Protein AF-0000000084524799 (afdb_homodimer)

InterPro domains:
  IPR000286 Histone deacetylase HDAC [PR01270] (138-161)
  IPR000286 Histone deacetylase HDAC [PR01270] (172-187)
  IPR000286 Histone deacetylase HDAC [PR01270] (257-267)
  IPR003084 Class I/II Histone deacetylase HDAC [PR01271] (37-54)
  IPR003084 Class I/II Histone deacetylase HDAC [PR01271] (70-88)
  IPR003084 Class I/II Histone deacetylase HDAC [PR01271] (218-231)
  IPR003084 Class I/II Histone deacetylase HDAC [PR01271] (235-253)
  IPR023696 Ureohydrolase domain superfamily [SSF52768] (2-367)
  IPR023801 Histone deacetylase domain [PF00850] (37-321)
  IPR037138 Histone deacetylase domain superfamily [G3DSA:3.40.800.20] (2-368)

Radius of gyration: 27.28 Å; Cα contacts (8 Å, |Δi|>4): 1901; chains: 2; bounding box: 50×81×79 Å

Organism: Aneurinibacillus migulanus (NCBI:txid47500)

Secondary structure (DSSP, 8-state):
----EEE--GGGGG----EEEEE-TTS-EEEEEE-SS-THHHHHHHHHHHHTTTGGGSEEEPPPPPPHHHHHTTS-HHHHHHHHHHHHTT-SEEETTEE--TTHHHHHHHHHHHHHHHHHHHTTSSTT--EEEE--SS--TT-BTTB-BTTBSS-HHHHHHHHHHHHH--S-EEEEE--SS--HHHHHHHTT-SSEEEEEEEETTSSSTT---TT----GGGTT-EEEEEE-TT-BHHHHHHHIIIIIHHHHHHH--SEEEEEE--TTBTT-TT---BB-HHHHHHHHHHHHHHHHHHSTT-EEEEE-----TTTHHHHHHHHHHHHHT-----------PPPPPPHHHHHHHHHHHHHHTTT-GGGS-GGGS--/----EEE--GGGGG----EEEEE-TTS-EEEEEE-SS-THHHHHHHHHHHHTTTGGGSEEEPPPPPPHHHHHTTS-HHHHHHHHHHHHTT-SEEETTEE--TTHHHHHHHHHHHHHHHHHHHTTSSTT--EEEE--SS--TT--SS--BTTBSS-HHHHHHHHHHHHH--S-EEEEE--SS--HHHHHHHTT-SSEEEEEEEETTSSSTT---TT----GGGTT-EEEEEE-TT-BHHHHHHHIIIIIHHHHHHH--SEEEEEE--TTBTT-TT---BB-HHHHHHHHHHHHHHHHHHSTT-EEEEE-----TTTHHHHHHHHHHHHHT-----------PPPPPPHHHHHHHHHHHHHHTTT-GGGS-GGGS--

pLDDT: mean 96.52, std 8.43, range [20.62, 99.0]

Sequence (750 aa):
MKPTGFIFHEDYVKHDTGTQVYSFPDGGTMNVGLEFENHHRVRYIKEMLEKSGLLQQMHSVIPEPARDEDLLRVHTERHLAHIRDTAAKGLRVFGPEAYGCPVSEEVARLSAGGAIKAVDIAMGEESGLTQAYALIRPPGHHASSDQAMGFCLYNNVAVAARYAQAKYGLSRVAIIDWDVHHGNGTQDIFYEDDSVLFISLHEAQNFPSDTGDVTETGAGKGEGYTVNVPLPSATGEAGYRHAFEQVVLPVLEEYRPELVLISAGQDPNGMDPLSRMMVMRPGFRYMARTLRELAERVCDGRVVVLQEGGYSLPYLPIATLGVIEGLMDCEVDFQDPHSIPERPLMEEAIQAVQKSRHALAPYWNHLHDTQTAHKMKPTGFIFHEDYVKHDTGTQVYSFPDGGTMNVGLEFENHHRVRYIKEMLEKSGLLQQMHSVIPEPARDEDLLRVHTERHLAHIRDTAAKGLRVFGPEAYGCPVSEEVARLSAGGAIKAVDIAMGEESGLTQAYALIRPPGHHASSDQAMGFCLYNNVAVAARYAQAKYGLSRVAIIDWDVHHGNGTQDIFYEDDSVLFISLHEAQNFPSDTGDVTETGAGKGEGYTVNVPLPSATGEAGYRHAFEQVVLPVLEEYRPELVLISAGQDPNGMDPLSRMMVMRPGFRYMARTLRELAERVCDGRVVVLQEGGYSLPYLPIATLGVIEGLMDCEVDFQDPHSIPERPLMEEAIQAVQKSRHALAPYWNHLHDTQTAHK

Foldseek 3Di:
DQAAAEEDDPCLQVWALAFDWDADPVGDIDTDGGDLDHSLLLVLLVVLCVVLPNVVRYHYDYFDFADPVLQVLFAPPQLLVLLQVCLCVQHQDSAAQAGGGNCNSVLLRSLLRLLQVQLCQLVCVDPSGNGYEYSGPDFALQAARRGDYDNHSHHNLVSNVSSCCVPVVWQAEEEEEAAQAFSVRNCRRCLQPCSYAYEYEHAACQVVNPDQDLLSQGDHNRRLRYFGQHFHFAAELQLVVLLCVQPVLLQCLQSLGQAYEYADALCLDCQRPSGRHHYALQSLLVVLLVVQVSCVVRHVRRYYYRYHHDRPSVRSSSNVLSNSCSNRVHDGPDDDPDDDDDDHDDPRSVVSSLSSLVSSVVPGVSSDDPPPPDD/DQAAAEEDDPCLQVWALAFDWDADPVGDIDTDGGDLDHSLLLVLLVVLCVVLPNVVRYHYDYFDFADPVLQVLFAPPQLLVLLQVCLCVQHQDSAAQAGGGNCNSVLLRSLLRLLQVQLCQLVCVDPSGNGYEYSGPDFALQAARRGDYDNHSHHNLVSNVSSCCVPVVWQAEEEEEAAQAFSNRNCRRCLQPCSYAYEYEHAACQVVNPDQDLLSQGDHNRRLRYFGQHFHFAAELQLVVLLCVQPVLLQCLQSLGQAYEYADALCLDCQRPSGRHHYALQSLLVVLLVVQVSCVVRHVRRYYYRYHHDRPSVRSSSNVLSNSCSNRVHDGPDDDPDDDDDDHDDPRSVVSSLSSLVSSVVPGVSSDDPPPPDD

Solvent-accessible surface area (backbone atoms only — not comparable to full-atom values): 35880 Å² total; per-residue (Å²): 111,48,59,31,34,34,31,49,59,82,61,37,52,66,41,41,40,58,59,38,70,49,65,39,83,89,70,50,73,45,78,49,48,66,31,69,72,43,40,63,48,63,52,46,34,50,48,44,33,50,72,68,47,53,47,79,65,33,48,77,41,74,54,54,58,48,50,70,71,51,48,54,74,53,28,41,72,66,33,55,51,48,46,46,52,35,12,71,70,56,41,44,68,67,35,64,72,12,53,28,28,55,58,27,44,62,29,35,28,31,20,31,11,24,34,40,46,26,46,41,29,21,74,47,71,40,87,85,25,24,21,19,40,20,64,40,30,57,24,14,46,39,8,33,36,68,41,29,16,68,48,3,70,50,33,23,66,54,34,24,52,49,46,43,30,70,76,71,64,56,64,36,36,32,37,43,27,52,18,30,44,39,44,56,8,49,47,61,64,39,29,57,30,63,46,37,37,39,37,31,40,18,37,56,49,52,40,59,56,87,53,51,47,46,82,53,24,42,38,80,66,2,49,58,26,30,43,24,38,38,30,53,69,46,39,13,39,46,34,52,50,48,38,38,66,62,41,52,49,38,50,46,67,70,66,45,31,61,34,41,37,29,41,43,15,43,19,27,21,47,39,12,43,90,27,48,25,38,26,46,36,69,35,35,16,48,56,31,28,52,52,46,55,48,22,50,73,54,26,76,32,16,31,28,39,35,39,39,55,43,52,18,64,70,48,31,27,48,30,47,48,16,30,50,24,18,58,24,65,53,80,75,83,61,77,72,89,72,83,74,73,81,44,74,68,44,69,66,41,54,51,34,42,47,50,25,29,60,61,44,27,88,66,34,78,68,47,51,80,78,74,77,67,88,117,110,49,58,31,34,34,31,48,59,83,58,37,52,66,39,40,41,58,59,38,69,48,66,39,85,88,69,49,72,46,77,51,48,67,29,70,71,43,42,63,48,63,52,43,35,50,49,43,33,51,72,69,47,53,48,78,66,32,49,78,43,73,53,53,60,47,50,69,71,51,47,54,73,55,28,40,72,66,34,56,50,48,47,47,50,35,11,70,71,55,41,45,69,68,33,66,70,10,54,28,28,55,58,27,44,63,28,35,28,30,19,32,10,23,35,41,46,25,47,42,28,20,72,46,72,41,86,86,26,24,22,18,40,21,64,40,30,56,26,13,47,38,8,34,35,68,41,30,16,67,49,3,70,48,31,24,65,56,32,24,52,50,46,43,31,69,76,70,63,55,63,36,36,31,37,43,28,53,18,31,44,39,45,56,8,49,47,62,65,39,29,57,29,64,46,40,38,39,36,32,40,17,39,55,49,52,38,60,57,87,55,50,48,45,82,53,24,43,37,81,68,2,50,60,25,30,42,25,37,37,30,52,68,46,39,13,37,47,34,52,51,48,39,37,67,61,41,52,49,40,50,46,65,70,67,44,31,62,34,40,36,30,41,43,15,45,18,27,21,48,38,11,44,90,26,50,24,37,26,47,37,70,35,34,15,48,54,31,28,50,52,44,54,47,21,50,73,53,26,78,31,15,30,29,37,34,39,39,54,41,52,19,64,68,48,31,27,50,30,47,48,15,30,50,23,19,57,24,66,53,80,74,82,60,77,73,88,71,83,75,74,83,43,74,68,46,70,67,42,54,50,33,42,50,50,24,30,61,60,44,27,88,67,34,76,69,47,50,80,77,76,78,68,92,122

Nearest PDB structures (foldseek):
  5g1a-assembly1_B  TM=9.386E-01  e=1.370E-42  Alcaligenes
  5g1a-assembly1_A-2  TM=9.346E-01  e=1.080E-42  Alcaligenes
  8szu-assembly1_A-2  TM=9.435E-01  e=4.806E-41  Acinetobacter baumannii
  8szt-assembly1_D-2  TM=9.433E-01  e=7.278E-41  Acinetobacter baumannii
  8szt-assembly1_C-2  TM=9.446E-01  e=3.020E-40  Acinetobacter baumannii

Structure (mmCIF, N/CA/C/O backbone):
data_AF-0000000084524799-model_v1
#
loop_
_entity.id
_entity.type
_entity.pdbx_description
1 polymer 'Acetoin utilization deacetylase AcuC'
#
loop_
_atom_site.group_PDB
_atom_site.id
_atom_site.type_symbol
_atom_site.label_atom_id
_atom_site.label_alt_id
_atom_site.label_comp_id
_atom_site.label_asym_id
_atom_site.label_entity_id
_atom_site.label_seq_id
_atom_site.pdbx_PDB_ins_code
_atom_site.Cartn_x
_atom_site.Cartn_y
_atom_site.Cartn_z
_atom_site.occupancy
_atom_site.B_iso_or_equiv
_atom_site.auth_seq_id
_atom_site.auth_comp_id
_atom_site.auth_asym_id
_atom_site.auth_atom_id
_atom_site.pdbx_PDB_model_num
ATOM 1 N N . MET A 1 1 ? 21.25 25.125 6.598 1 93.5 1 MET A N 1
ATOM 2 C CA . MET A 1 1 ? 20 24.531 7.027 1 93.5 1 MET A CA 1
ATOM 3 C C . MET A 1 1 ? 19.141 25.562 7.766 1 93.5 1 MET A C 1
ATOM 5 O O . MET A 1 1 ? 19.641 26.312 8.594 1 93.5 1 MET A O 1
ATOM 9 N N . LYS A 1 2 ? 17.922 25.594 7.355 1 96.81 2 LYS A N 1
ATOM 10 C CA . LYS A 1 2 ? 17.016 26.516 8.023 1 96.81 2 LYS A CA 1
ATOM 11 C C . LYS A 1 2 ? 16.719 26.062 9.453 1 96.81 2 LYS A C 1
ATOM 13 O O . LYS A 1 2 ? 16.406 24.906 9.688 1 96.81 2 LYS A O 1
ATOM 18 N N . PRO A 1 3 ? 16.953 27.016 10.414 1 97.88 3 PRO A N 1
ATOM 19 C CA . PRO A 1 3 ? 16.609 26.641 11.789 1 97.88 3 PRO A CA 1
ATOM 20 C C . PRO A 1 3 ? 15.148 26.203 11.938 1 97.88 3 PRO A C 1
ATOM 22 O O . PRO A 1 3 ? 14.242 26.875 11.438 1 97.88 3 PRO A O 1
ATOM 25 N N . THR A 1 4 ? 14.93 25.062 12.547 1 98.62 4 THR A N 1
ATOM 26 C CA . THR A 1 4 ? 13.602 24.453 12.609 1 98.62 4 THR A CA 1
ATOM 27 C C . THR A 1 4 ? 13.336 23.875 13.992 1 98.62 4 THR A C 1
ATOM 29 O O . THR A 1 4 ? 14.203 23.219 14.57 1 98.62 4 THR A O 1
ATOM 32 N N . GLY A 1 5 ? 12.211 24.25 14.562 1 98.75 5 GLY A N 1
ATOM 33 C CA . GLY A 1 5 ? 11.789 23.594 15.789 1 98.75 5 GLY A CA 1
ATOM 34 C C . GLY A 1 5 ? 11.281 22.172 15.57 1 98.75 5 GLY A C 1
ATOM 35 O O . GLY A 1 5 ? 10.695 21.875 14.523 1 98.75 5 GLY A O 1
ATOM 36 N N . PHE A 1 6 ? 11.57 21.266 16.562 1 98.81 6 PHE A N 1
ATOM 37 C CA . PHE A 1 6 ? 11.07 19.891 16.578 1 98.81 6 PHE A CA 1
ATOM 38 C C . PHE A 1 6 ? 10.273 19.625 17.844 1 98.81 6 PHE A C 1
ATOM 40 O O . PHE A 1 6 ? 10.805 19.688 18.953 1 98.81 6 PHE A O 1
ATOM 47 N N . ILE A 1 7 ? 8.984 19.344 17.672 1 98.81 7 ILE A N 1
ATOM 48 C CA . ILE A 1 7 ? 8.102 19.094 18.812 1 98.81 7 ILE A CA 1
ATOM 49 C C . ILE A 1 7 ? 7.758 17.609 18.891 1 98.81 7 ILE A C 1
ATOM 51 O O . ILE A 1 7 ? 7.281 17.031 17.906 1 98.81 7 ILE A O 1
ATOM 55 N N . PHE A 1 8 ? 7.969 17.016 20.047 1 98.75 8 PHE A N 1
ATOM 56 C CA . PHE A 1 8 ? 7.68 15.602 20.281 1 98.75 8 PHE A CA 1
ATOM 57 C C . PHE A 1 8 ? 7.504 15.32 21.766 1 98.75 8 PHE A C 1
ATOM 59 O O . PHE A 1 8 ? 8.148 15.961 22.594 1 98.75 8 PHE A O 1
ATOM 66 N N . HIS A 1 9 ? 6.617 14.5 22.047 1 98.75 9 HIS A N 1
ATOM 67 C CA . HIS A 1 9 ? 6.48 13.984 23.406 1 98.75 9 HIS A CA 1
ATOM 68 C C . HIS A 1 9 ? 6.488 12.461 23.422 1 98.75 9 HIS A C 1
ATOM 70 O O . HIS A 1 9 ? 5.836 11.82 22.594 1 98.75 9 HIS A O 1
ATOM 76 N N . GLU A 1 10 ? 7.109 11.805 24.391 1 98.12 10 GLU A N 1
ATOM 77 C CA . GLU A 1 10 ? 7.262 10.359 24.469 1 98.12 10 GLU A CA 1
ATOM 78 C C . GLU A 1 10 ? 5.918 9.672 24.703 1 98.12 10 GLU A C 1
ATOM 80 O O . GLU A 1 10 ? 5.727 8.523 24.312 1 98.12 10 GLU A O 1
ATOM 85 N N . ASP A 1 11 ? 4.996 10.375 25.266 1 98.69 11 ASP A N 1
ATOM 86 C CA . ASP A 1 11 ? 3.709 9.781 25.625 1 98.69 11 ASP A CA 1
ATOM 87 C C . ASP A 1 11 ? 2.857 9.523 24.391 1 98.69 11 ASP A C 1
ATOM 89 O O . ASP A 1 11 ? 1.855 8.805 24.453 1 98.69 11 ASP A O 1
ATOM 93 N N . TYR A 1 12 ? 3.277 10.078 23.266 1 98.81 12 TYR A N 1
ATOM 94 C CA . TYR A 1 12 ? 2.51 9.828 22.047 1 98.81 12 TYR A CA 1
ATOM 95 C C . TYR A 1 12 ? 2.422 8.336 21.75 1 98.81 12 TYR A C 1
ATOM 97 O O . TYR A 1 12 ? 1.477 7.883 21.094 1 98.81 12 TYR A O 1
ATOM 105 N N . VAL A 1 13 ? 3.383 7.512 22.234 1 98.38 13 VAL A N 1
ATOM 106 C CA . VAL A 1 13 ? 3.443 6.078 21.953 1 98.38 13 VAL A CA 1
ATOM 107 C C . VAL A 1 13 ? 2.398 5.348 22.797 1 98.38 13 VAL A C 1
ATOM 109 O O . VAL A 1 13 ? 2.064 4.191 22.516 1 98.38 13 VAL A O 1
ATOM 112 N N . LYS A 1 14 ? 1.867 6.039 23.828 1 98.56 14 LYS A N 1
ATOM 113 C CA . LYS A 1 14 ? 0.934 5.398 24.75 1 98.56 14 LYS A CA 1
ATOM 114 C C . LYS A 1 14 ? -0.461 5.301 24.141 1 98.56 14 LYS A C 1
ATOM 116 O O . LYS A 1 14 ? -1.302 4.535 24.625 1 98.56 14 LYS A O 1
ATOM 121 N N . HIS A 1 15 ? -0.788 6.137 23.125 1 98.69 15 HIS A N 1
ATOM 122 C CA . HIS A 1 15 ? -2.031 5.98 22.375 1 98.69 15 HIS A CA 1
ATOM 123 C C . HIS A 1 15 ? -2.064 4.648 21.625 1 98.69 15 HIS A C 1
ATOM 125 O O . HIS A 1 15 ? -1.321 4.453 20.672 1 98.69 15 HIS A O 1
ATOM 131 N N . ASP A 1 16 ? -2.852 3.74 22.156 1 98.19 16 ASP A N 1
ATOM 132 C CA . ASP A 1 16 ? -2.941 2.389 21.609 1 98.19 16 ASP A CA 1
ATOM 133 C C . ASP A 1 16 ? -4.281 2.162 20.922 1 98.19 16 ASP A C 1
ATOM 135 O O . ASP A 1 16 ? -5.332 2.186 21.562 1 98.19 16 ASP A O 1
ATOM 139 N N . THR A 1 17 ? -4.246 1.884 19.656 1 98.06 17 THR A N 1
ATOM 140 C CA . THR A 1 17 ? -5.453 1.748 18.844 1 98.06 17 THR A CA 1
ATOM 141 C C . THR A 1 17 ? -5.84 0.279 18.703 1 98.06 17 THR A C 1
ATOM 143 O O . THR A 1 17 ? -6.867 -0.039 18.094 1 98.06 17 THR A O 1
ATOM 146 N N . GLY A 1 18 ? -5.031 -0.594 19.219 1 97.12 18 GLY A N 1
ATOM 147 C CA . GLY A 1 18 ? -5.344 -2.014 19.203 1 97.12 18 GLY A CA 1
ATOM 148 C C . GLY A 1 18 ? -5.031 -2.68 17.875 1 97.12 18 GLY A C 1
ATOM 149 O O . GLY A 1 18 ? -4.07 -2.307 17.203 1 97.12 18 GLY A O 1
ATOM 150 N N . THR A 1 19 ? -5.734 -3.793 17.562 1 96.25 19 THR A N 1
ATOM 151 C CA . THR A 1 19 ? -5.48 -4.598 16.375 1 96.25 19 THR A CA 1
ATOM 152 C C . THR A 1 19 ? -6.672 -4.551 15.43 1 96.25 19 THR A C 1
ATOM 154 O O . THR A 1 19 ? -7.77 -4.137 15.82 1 96.25 19 THR A O 1
ATOM 157 N N . GLN A 1 20 ? -6.395 -4.852 14.18 1 95.5 20 GLN A N 1
ATOM 158 C CA . GLN A 1 20 ? -7.457 -5.051 13.203 1 95.5 20 GLN A CA 1
ATOM 159 C C . GLN A 1 20 ? -8.117 -6.414 13.383 1 95.5 20 GLN A C 1
ATOM 161 O O . GLN A 1 20 ? -7.441 -7.445 13.367 1 95.5 20 GLN A O 1
ATOM 166 N N . VAL A 1 21 ? -9.391 -6.406 13.57 1 95.25 21 VAL A N 1
ATOM 167 C CA . VAL A 1 21 ? -10.125 -7.633 13.836 1 95.25 21 VAL A CA 1
ATOM 168 C C . VAL A 1 21 ? -11.227 -7.816 12.797 1 95.25 21 VAL A C 1
ATOM 170 O O . VAL A 1 21 ? -12.039 -6.91 12.57 1 95.25 21 VAL A O 1
ATOM 173 N N . TYR A 1 22 ? -11.188 -8.914 12.109 1 96.56 22 TYR A N 1
ATOM 174 C CA . TYR A 1 22 ? -12.273 -9.305 11.211 1 96.56 22 TYR A CA 1
ATOM 175 C C . TYR A 1 22 ? -13.289 -10.172 11.938 1 96.56 22 TYR A C 1
ATOM 177 O O . TYR A 1 22 ? -12.93 -11.016 12.766 1 96.56 22 TYR A O 1
ATOM 185 N N . SER A 1 23 ? -14.547 -9.938 11.648 1 95.88 23 SER A N 1
ATOM 186 C CA . SER A 1 23 ? -15.625 -10.711 12.25 1 95.88 23 SER A CA 1
ATOM 187 C C . SER A 1 23 ? -16.312 -11.594 11.219 1 95.88 23 SER A C 1
ATOM 189 O O . SER A 1 23 ? -16.469 -11.195 10.055 1 95.88 23 SER A O 1
ATOM 191 N N . PHE A 1 24 ? -16.781 -12.727 11.664 1 96.12 24 PHE A N 1
ATOM 192 C CA . PHE A 1 24 ? -17.438 -13.703 10.805 1 96.12 24 PHE A CA 1
ATOM 193 C C . PHE A 1 24 ? -18.859 -13.953 11.266 1 96.12 24 PHE A C 1
ATOM 195 O O . PHE A 1 24 ? -19.203 -13.68 12.422 1 96.12 24 PHE A O 1
ATOM 202 N N . PRO A 1 25 ? -19.734 -14.438 10.414 1 91.31 25 PRO A N 1
ATOM 203 C CA . PRO A 1 25 ? -21.156 -14.617 10.727 1 91.31 25 PRO A CA 1
ATOM 204 C C . PRO A 1 25 ? -21.391 -15.547 11.922 1 91.31 25 PRO A C 1
ATOM 206 O O . PRO A 1 25 ? -22.359 -15.383 12.656 1 91.31 25 PRO A O 1
ATOM 209 N N . ASP A 1 26 ? -20.578 -16.469 12.203 1 92.31 26 ASP A N 1
ATOM 210 C CA . ASP A 1 26 ? -20.766 -17.422 13.281 1 92.31 26 ASP A CA 1
ATOM 211 C C . ASP A 1 26 ? -20.266 -16.859 14.609 1 92.31 26 ASP A C 1
ATOM 213 O O . ASP A 1 26 ? -20.266 -17.562 15.625 1 92.31 26 ASP A O 1
ATOM 217 N N . GLY A 1 27 ? -19.797 -15.641 14.555 1 92.62 27 GLY A N 1
ATOM 218 C CA . GLY A 1 27 ? -19.328 -14.984 15.766 1 92.62 27 GLY A CA 1
ATOM 219 C C . GLY A 1 27 ? -17.812 -15.078 15.945 1 92.62 27 GLY A C 1
ATOM 220 O O . GLY A 1 27 ? -17.25 -14.43 16.828 1 92.62 27 GLY A O 1
ATOM 221 N N . GLY A 1 28 ? -17.156 -15.836 15.055 1 94.88 28 GLY A N 1
ATOM 222 C CA . GLY A 1 28 ? -15.703 -15.93 15.102 1 94.88 28 GLY A CA 1
ATOM 223 C C . GLY A 1 28 ? -15.008 -14.641 14.695 1 94.88 28 GLY A C 1
ATOM 224 O O . GLY A 1 28 ? -15.609 -13.789 14.039 1 94.88 28 GLY A O 1
ATOM 225 N N . THR A 1 29 ? -13.766 -14.438 15.188 1 96.44 29 THR A N 1
ATOM 226 C CA . THR A 1 29 ? -12.969 -13.273 14.828 1 96.44 29 THR A CA 1
ATOM 227 C C . THR A 1 29 ? -11.555 -13.68 14.438 1 96.44 29 THR A C 1
ATOM 229 O O . THR A 1 29 ? -11.125 -14.805 14.727 1 96.44 29 THR A O 1
ATOM 232 N N . MET A 1 30 ? -10.945 -12.859 13.695 1 96.38 30 MET A N 1
ATOM 233 C CA . MET A 1 30 ? -9.539 -13.047 13.336 1 96.38 30 MET A CA 1
ATOM 234 C C . MET A 1 30 ? -8.766 -11.742 13.461 1 96.38 30 MET A C 1
ATOM 236 O O . MET A 1 30 ? -9.258 -10.68 13.062 1 96.38 30 MET A O 1
ATOM 240 N N . ASN A 1 31 ? -7.609 -11.867 14.102 1 96.19 31 ASN A N 1
ATOM 241 C CA . ASN A 1 31 ? -6.707 -10.734 14.25 1 96.19 31 ASN A CA 1
ATOM 242 C C . ASN A 1 31 ? -5.66 -10.703 13.133 1 96.19 31 ASN A C 1
ATOM 244 O O . ASN A 1 31 ? -5.004 -11.703 12.867 1 96.19 31 ASN A O 1
ATOM 248 N N . VAL A 1 32 ? -5.578 -9.516 12.5 1 95.88 32 VAL A N 1
ATOM 249 C CA . VAL A 1 32 ? -4.648 -9.469 11.375 1 95.88 32 VAL A CA 1
ATOM 250 C C . VAL A 1 32 ? -3.576 -8.414 11.633 1 95.88 32 VAL A C 1
ATOM 252 O O . VAL A 1 32 ? -3.191 -7.676 10.719 1 95.88 32 VAL A O 1
ATOM 255 N N . GLY A 1 33 ? -3.213 -8.242 12.852 1 95.44 33 GLY A N 1
ATOM 256 C CA . GLY A 1 33 ? -2.121 -7.359 13.227 1 95.44 33 GLY A CA 1
ATOM 257 C C . GLY A 1 33 ? -2.594 -6.023 13.766 1 95.44 33 GLY A C 1
ATOM 258 O O . GLY A 1 33 ? -3.793 -5.812 13.953 1 95.44 33 GLY A O 1
ATOM 259 N N . LEU A 1 34 ? -1.673 -5.129 13.992 1 96.44 34 LEU A N 1
ATOM 260 C CA . LEU A 1 34 ? -1.951 -3.816 14.562 1 96.44 34 LEU A CA 1
ATOM 261 C C . LEU A 1 34 ? -2.797 -2.975 13.617 1 96.44 34 LEU A C 1
ATOM 263 O O . LEU A 1 34 ? -2.715 -3.137 12.398 1 96.44 34 LEU A O 1
ATOM 267 N N . GLU A 1 35 ? -3.57 -2.1 14.195 1 97.31 35 GLU A N 1
ATOM 268 C CA . GLU A 1 35 ? -4.242 -1.077 13.398 1 97.31 35 GLU A CA 1
ATOM 269 C C . GLU A 1 35 ? -3.236 -0.255 12.602 1 97.31 35 GLU A C 1
ATOM 271 O O . GLU A 1 35 ? -2.076 -0.124 12.992 1 97.31 35 GLU A O 1
ATOM 276 N N . PHE A 1 36 ? -3.684 0.291 11.477 1 97.25 36 PHE A N 1
ATOM 277 C CA . PHE A 1 36 ? -2.805 1.093 10.633 1 97.25 36 PHE A CA 1
ATOM 278 C C . PHE A 1 36 ? -2.182 2.232 11.43 1 97.25 36 PHE A C 1
ATOM 280 O O . PHE A 1 36 ? -0.977 2.477 11.328 1 97.25 36 PHE A O 1
ATOM 287 N N . GLU A 1 37 ? -3.049 2.967 12.109 1 98.31 37 GLU A N 1
ATOM 288 C CA . GLU A 1 37 ? -2.541 3.969 13.039 1 98.31 37 GLU A CA 1
ATOM 289 C C . GLU A 1 37 ? -2.021 3.318 14.32 1 98.31 37 GLU A C 1
ATOM 291 O O . GLU A 1 37 ? -2.801 2.785 15.117 1 98.31 37 GLU A O 1
ATOM 296 N N . ASN A 1 38 ? -0.724 3.238 14.508 1 98.12 38 ASN A N 1
ATOM 297 C CA . ASN A 1 38 ? -0.133 2.629 15.695 1 98.12 38 ASN A CA 1
ATOM 298 C C . ASN A 1 38 ? 1.151 3.342 16.109 1 98.12 38 ASN A C 1
ATOM 300 O O . ASN A 1 38 ? 1.625 4.234 15.406 1 98.12 38 ASN A O 1
ATOM 304 N N . HIS A 1 39 ? 1.712 3.008 17.219 1 98.12 39 HIS A N 1
ATOM 305 C CA . HIS A 1 39 ? 2.768 3.766 17.875 1 98.12 39 HIS A CA 1
ATOM 306 C C . HIS A 1 39 ? 4.086 3.654 17.109 1 98.12 39 HIS A C 1
ATOM 308 O O . HIS A 1 39 ? 4.984 4.48 17.297 1 98.12 39 HIS A O 1
ATOM 314 N N . HIS A 1 40 ? 4.258 2.648 16.203 1 98.19 40 HIS A N 1
ATOM 315 C CA . HIS A 1 40 ? 5.508 2.506 15.469 1 98.19 40 HIS A CA 1
ATOM 316 C C . HIS A 1 40 ? 5.723 3.682 14.523 1 98.19 40 HIS A C 1
ATOM 318 O O . HIS A 1 40 ? 6.863 4.02 14.195 1 98.19 40 HIS A O 1
ATOM 324 N N . ARG A 1 41 ? 4.598 4.332 14.125 1 98.56 41 ARG A N 1
ATOM 325 C CA . ARG A 1 41 ? 4.684 5.445 13.188 1 98.56 41 ARG A CA 1
ATOM 326 C C . ARG A 1 41 ? 5.59 6.547 13.727 1 98.56 41 ARG A C 1
ATOM 328 O O . ARG A 1 41 ? 6.602 6.887 13.109 1 98.56 41 ARG A O 1
ATOM 335 N N . VAL A 1 42 ? 5.344 7.023 14.922 1 98.56 42 VAL A N 1
ATOM 336 C CA . VAL A 1 42 ? 6.121 8.133 15.469 1 98.56 42 VAL A CA 1
ATOM 337 C C . VAL A 1 42 ? 7.508 7.645 15.867 1 98.56 42 VAL A C 1
ATOM 339 O O . VAL A 1 42 ? 8.492 8.391 15.766 1 98.56 42 VAL A O 1
ATOM 342 N N . ARG A 1 43 ? 7.609 6.359 16.312 1 98.25 43 ARG A N 1
ATOM 343 C CA . ARG A 1 43 ? 8.906 5.805 16.688 1 98.25 43 ARG A CA 1
ATOM 344 C C . ARG A 1 43 ? 9.852 5.762 15.5 1 98.25 43 ARG A C 1
ATOM 346 O O . ARG A 1 43 ? 11.008 6.18 15.602 1 98.25 43 ARG A O 1
ATOM 353 N N . TYR A 1 44 ? 9.344 5.27 14.383 1 98.56 44 TYR A N 1
ATOM 354 C CA . TYR A 1 44 ? 10.195 5.09 13.211 1 98.56 44 TYR A CA 1
ATOM 355 C C . TYR A 1 44 ? 10.555 6.43 12.578 1 98.56 44 TYR A C 1
ATOM 357 O O . TYR A 1 44 ? 11.664 6.617 12.086 1 98.56 44 TYR A O 1
ATOM 365 N N . ILE A 1 45 ? 9.617 7.398 12.578 1 98.75 45 ILE A N 1
ATOM 366 C CA . ILE A 1 45 ? 9.914 8.734 12.078 1 98.75 45 ILE A CA 1
ATOM 367 C C . ILE A 1 45 ? 11.039 9.359 12.906 1 98.75 45 ILE A C 1
ATOM 369 O O . ILE A 1 45 ? 12.023 9.852 12.352 1 98.75 45 ILE A O 1
ATOM 373 N N . LYS A 1 46 ? 10.836 9.328 14.211 1 98.75 46 LYS A N 1
ATOM 374 C CA . LYS A 1 46 ? 11.828 9.945 15.094 1 98.75 46 LYS A CA 1
ATOM 375 C C . LYS A 1 46 ? 13.203 9.305 14.914 1 98.75 46 LYS A C 1
ATOM 377 O O . LYS A 1 46 ? 14.219 10 14.867 1 98.75 46 LYS A O 1
ATOM 382 N N . GLU A 1 47 ? 13.227 7.984 14.867 1 98.5 47 GLU A N 1
ATOM 383 C CA . GLU A 1 47 ? 14.492 7.277 14.703 1 98.5 47 GLU A CA 1
ATOM 384 C C . GLU A 1 47 ? 15.172 7.648 13.391 1 98.5 47 GLU A C 1
ATOM 386 O O . GLU A 1 47 ? 16.391 7.82 13.336 1 98.5 47 GLU A O 1
ATOM 391 N N . MET A 1 48 ? 14.438 7.77 12.297 1 98.56 48 MET A N 1
ATOM 392 C CA . MET A 1 48 ? 14.977 8.188 11.008 1 98.56 48 MET A CA 1
ATOM 393 C C . MET A 1 48 ? 15.633 9.562 11.117 1 98.56 48 MET A C 1
ATOM 395 O O . MET A 1 48 ? 16.734 9.773 10.602 1 98.56 48 MET A O 1
ATOM 399 N N . LEU A 1 49 ? 14.922 10.477 11.766 1 98.5 49 LEU A N 1
ATOM 400 C CA . LEU A 1 49 ? 15.453 11.836 11.906 1 98.5 49 LEU A CA 1
ATOM 401 C C . LEU A 1 49 ? 16.703 11.844 12.789 1 98.5 49 LEU A C 1
ATOM 403 O O . LEU A 1 49 ? 17.609 12.633 12.562 1 98.5 49 LEU A O 1
ATOM 407 N N . GLU A 1 50 ? 16.703 10.969 13.805 1 98.06 50 GLU A N 1
ATOM 408 C CA . GLU A 1 50 ? 17.875 10.836 14.664 1 98.06 50 GLU A CA 1
ATOM 409 C C . G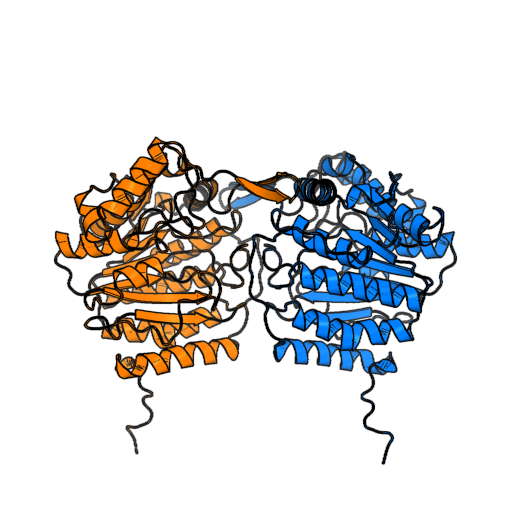LU A 1 50 ? 19.062 10.266 13.891 1 98.06 50 GLU A C 1
ATOM 411 O O . GLU A 1 50 ? 20.156 10.836 13.906 1 98.06 50 GLU A O 1
ATOM 416 N N . LYS A 1 51 ? 18.859 9.188 13.172 1 97.69 51 LYS A N 1
ATOM 417 C CA . LYS A 1 51 ? 19.938 8.445 12.5 1 97.69 51 LYS A CA 1
ATOM 418 C C . LYS A 1 51 ? 20.453 9.211 11.289 1 97.69 51 LYS A C 1
ATOM 420 O O . LYS A 1 51 ? 21.625 9.094 10.938 1 97.69 51 LYS A O 1
ATOM 425 N N . SER A 1 52 ? 19.594 10.023 10.719 1 96.94 52 SER A N 1
ATOM 426 C CA . SER A 1 52 ? 20.016 10.82 9.578 1 96.94 52 SER A CA 1
ATOM 427 C C . SER A 1 52 ? 20.797 12.062 10.016 1 96.94 52 SER A C 1
ATOM 429 O O . SER A 1 52 ? 21.359 12.773 9.188 1 96.94 52 SER A O 1
ATOM 431 N N . GLY A 1 53 ? 20.703 12.391 11.32 1 96.62 53 GLY A N 1
ATOM 432 C CA . GLY A 1 53 ? 21.406 13.539 11.859 1 96.62 53 GLY A CA 1
ATOM 433 C C . GLY A 1 53 ? 20.578 14.805 11.859 1 96.62 53 GLY A C 1
ATOM 434 O O . GLY A 1 53 ? 20.969 15.82 12.438 1 96.62 53 GLY A O 1
ATOM 435 N N . LEU A 1 54 ? 19.391 14.789 11.312 1 97.81 54 LEU A N 1
ATOM 436 C CA . LEU A 1 54 ? 18.578 15.992 11.164 1 97.81 54 LEU A CA 1
ATOM 437 C C . LEU A 1 54 ? 18.016 16.438 12.508 1 97.81 54 LEU A C 1
ATOM 439 O O . LEU A 1 54 ? 17.906 17.641 12.766 1 97.81 54 LEU A O 1
ATOM 443 N N . LEU A 1 55 ? 17.672 15.445 13.344 1 98.12 55 LEU A N 1
ATOM 444 C CA . LEU A 1 55 ? 17.078 15.805 14.633 1 98.12 55 LEU A CA 1
ATOM 445 C C . LEU A 1 55 ? 18.062 16.641 15.461 1 98.12 55 LEU A C 1
ATOM 447 O O . LEU A 1 55 ? 17.656 17.594 16.125 1 98.12 55 LEU A O 1
ATOM 451 N N . GLN A 1 56 ? 19.328 16.344 15.391 1 97.31 56 GLN A N 1
ATOM 452 C CA . GLN A 1 56 ? 20.375 17.047 16.141 1 97.31 56 GLN A CA 1
ATOM 453 C C . GLN A 1 56 ? 20.531 18.484 15.648 1 97.31 56 GLN A C 1
ATOM 455 O O . GLN A 1 56 ? 21.031 19.344 16.375 1 97.31 56 GLN A O 1
ATOM 460 N N . GLN A 1 57 ? 20.062 18.672 14.43 1 97.62 57 GLN A N 1
ATOM 461 C CA . GLN A 1 57 ? 20.188 20 13.844 1 97.62 57 GLN A CA 1
ATOM 462 C C . GLN A 1 57 ? 18.938 20.844 14.102 1 97.62 57 GLN A C 1
ATOM 464 O O . GLN A 1 57 ? 18.891 22.016 13.75 1 97.62 57 GLN A O 1
ATOM 469 N N . MET A 1 58 ? 17.922 20.266 14.711 1 98.31 58 MET A N 1
ATOM 470 C CA . MET A 1 58 ? 16.688 20.984 15.023 1 98.31 58 MET A CA 1
ATOM 471 C C . MET A 1 58 ? 16.641 21.375 16.5 1 98.31 58 MET A C 1
ATOM 473 O O . MET A 1 58 ? 17.469 20.906 17.297 1 98.31 58 MET A O 1
ATOM 477 N N . HIS A 1 59 ? 15.789 22.281 16.828 1 98.12 59 HIS A N 1
ATOM 478 C CA . HIS A 1 59 ? 15.562 22.703 18.203 1 98.12 59 HIS A CA 1
ATOM 479 C C . HIS A 1 59 ? 14.406 21.922 18.828 1 98.12 59 HIS A C 1
ATOM 481 O O . HIS A 1 59 ? 13.242 22.25 18.594 1 98.12 59 HIS A O 1
ATOM 487 N N . SER A 1 60 ? 14.734 20.969 19.75 1 98.12 60 SER A N 1
ATOM 488 C CA . SER A 1 60 ? 13.727 20.094 20.344 1 98.12 60 SER A CA 1
ATOM 489 C C . SER A 1 60 ? 12.984 20.781 21.469 1 98.12 60 SER A C 1
ATOM 491 O O . SER A 1 60 ? 13.602 21.406 22.344 1 98.12 60 SER A O 1
ATOM 493 N N . VAL A 1 61 ? 11.703 20.703 21.391 1 97.38 61 VAL A N 1
ATOM 494 C CA . VAL A 1 61 ? 10.844 21.297 22.406 1 97.38 61 VAL A CA 1
ATOM 495 C C . VAL A 1 61 ? 9.797 20.281 22.859 1 97.38 61 VAL A C 1
ATOM 497 O O . VAL A 1 61 ? 9.258 19.531 22.047 1 97.38 61 VAL A O 1
ATOM 500 N N . ILE A 1 62 ? 9.453 20.203 24.156 1 97.81 62 ILE A N 1
ATOM 501 C CA . ILE A 1 62 ? 8.414 19.344 24.719 1 97.81 62 ILE A CA 1
ATOM 502 C C . ILE A 1 62 ? 7.117 20.141 24.875 1 97.81 62 ILE A C 1
ATOM 504 O O . ILE A 1 62 ? 7.105 21.219 25.469 1 97.81 62 ILE A O 1
ATOM 508 N N . PRO A 1 63 ? 6.059 19.641 24.344 1 98.25 63 PRO A N 1
ATOM 509 C CA . PRO A 1 63 ? 4.793 20.375 24.422 1 98.25 63 PRO A CA 1
ATOM 510 C C . PRO A 1 63 ? 4.039 20.094 25.734 1 98.25 63 PRO A C 1
ATOM 512 O O . PRO A 1 63 ? 4.371 19.141 26.438 1 98.25 63 PRO A O 1
ATOM 515 N N . GLU A 1 64 ? 3.125 20.984 26.078 1 98.44 64 GLU A N 1
ATOM 516 C CA . GLU A 1 64 ? 2.137 20.766 27.141 1 98.44 64 GLU A CA 1
ATOM 517 C C . GLU A 1 64 ? 0.764 20.453 26.547 1 98.44 64 GLU A C 1
ATOM 519 O O . GLU A 1 64 ? 0.471 20.828 25.406 1 98.44 64 GLU A O 1
ATOM 524 N N . PRO A 1 65 ? -0.07 19.719 27.297 1 98.88 65 PRO A N 1
ATOM 525 C CA . PRO A 1 65 ? -1.408 19.422 26.781 1 98.88 65 PRO A CA 1
ATOM 526 C C . PRO A 1 65 ? -2.234 20.672 26.516 1 98.88 65 PRO A C 1
ATOM 528 O O . PRO A 1 65 ? -2.139 21.656 27.281 1 98.88 65 PRO A O 1
ATOM 531 N N . ALA A 1 66 ? -3.025 20.656 25.5 1 98.94 66 ALA A N 1
ATOM 532 C CA . ALA A 1 66 ? -3.98 21.734 25.25 1 98.94 66 ALA A CA 1
ATOM 533 C C . ALA A 1 66 ? -4.984 21.859 26.391 1 98.94 66 ALA A C 1
ATOM 535 O O . ALA A 1 66 ? -5.418 20.859 26.953 1 98.94 66 ALA A O 1
ATOM 536 N N . ARG A 1 67 ? -5.34 23.062 26.672 1 98.69 67 ARG A N 1
ATOM 537 C CA . ARG A 1 67 ? -6.363 23.344 27.688 1 98.69 67 ARG A CA 1
ATOM 538 C C . ARG A 1 67 ? -7.762 23.25 27.078 1 98.69 67 ARG A C 1
ATOM 540 O O . ARG A 1 67 ? -7.922 23.297 25.859 1 98.69 67 ARG A O 1
ATOM 547 N N . ASP A 1 68 ? -8.773 23.141 27.938 1 98.69 68 ASP A N 1
ATOM 548 C CA . ASP A 1 68 ? -10.156 23.141 27.469 1 98.69 68 ASP A CA 1
ATOM 549 C C . ASP A 1 68 ? -10.453 24.359 26.609 1 98.69 68 ASP A C 1
ATOM 551 O O . ASP A 1 68 ? -11.125 24.25 25.578 1 98.69 68 ASP A O 1
ATOM 555 N N . GLU A 1 69 ? -9.961 25.484 27 1 98.69 69 GLU A N 1
ATOM 556 C CA . GLU A 1 69 ? -10.211 26.719 26.266 1 98.69 69 GLU A CA 1
ATOM 557 C C . GLU A 1 69 ? -9.703 26.641 24.828 1 98.69 69 GLU A C 1
ATOM 559 O O . GLU A 1 69 ? -10.328 27.156 23.906 1 98.69 69 GLU A O 1
ATOM 564 N N . ASP A 1 70 ? -8.555 26.031 24.672 1 98.81 70 ASP A N 1
ATOM 565 C CA . ASP A 1 70 ? -7.977 25.859 23.344 1 98.81 70 ASP A CA 1
ATOM 566 C C . ASP A 1 70 ? -8.859 24.953 22.469 1 98.81 70 ASP A C 1
ATOM 568 O O . ASP A 1 70 ? -9.125 25.281 21.312 1 98.81 70 ASP A O 1
ATOM 572 N N . LEU A 1 71 ? -9.305 23.828 23.062 1 98.94 71 LEU A N 1
ATOM 573 C CA . LEU A 1 71 ? -10.086 22.844 22.328 1 98.94 71 LEU A CA 1
ATOM 574 C C . LEU A 1 71 ? -11.484 23.375 22.031 1 98.94 71 LEU A C 1
ATOM 576 O O . LEU A 1 71 ? -12.055 23.078 20.969 1 98.94 71 LEU A O 1
ATOM 580 N N . LEU A 1 72 ? -12 24.203 22.891 1 98.88 72 LEU A N 1
ATOM 581 C CA . LEU A 1 72 ? -13.367 24.703 22.781 1 98.88 72 LEU A CA 1
ATOM 582 C C . LEU A 1 72 ? -13.461 25.797 21.719 1 98.88 72 LEU A C 1
ATOM 584 O O . LEU A 1 72 ? -14.562 26.156 21.281 1 98.88 72 LEU A O 1
ATOM 588 N N . ARG A 1 73 ? -12.336 26.328 21.25 1 98.69 73 ARG A N 1
ATOM 589 C CA . ARG A 1 73 ? -12.352 27.25 20.109 1 98.69 73 ARG A CA 1
ATOM 590 C C . ARG A 1 73 ? -12.688 26.516 18.812 1 98.69 73 ARG A C 1
ATOM 592 O O . ARG A 1 73 ? -13.086 27.141 17.828 1 98.69 73 ARG A O 1
ATOM 599 N N . VAL A 1 74 ? -12.609 25.172 18.812 1 98.81 74 VAL A N 1
ATOM 600 C CA . VAL A 1 74 ? -12.75 24.359 17.609 1 98.81 74 VAL A CA 1
ATOM 601 C C . VAL A 1 74 ? -13.867 23.328 17.797 1 98.81 74 VAL A C 1
ATOM 603 O O . VAL A 1 74 ? -14.711 23.156 16.922 1 98.81 74 VAL A O 1
ATOM 606 N N . HIS A 1 75 ? -13.906 22.672 18.984 1 98.88 75 HIS A N 1
ATOM 607 C CA . HIS A 1 75 ? -14.789 21.547 19.25 1 98.88 75 HIS A CA 1
ATOM 608 C C . HIS A 1 75 ? -15.922 21.938 20.188 1 98.88 75 HIS A C 1
ATOM 610 O O . HIS A 1 75 ? -15.789 22.875 20.969 1 98.88 75 HIS A O 1
ATOM 616 N N . THR A 1 76 ? -17 21.219 20.109 1 98.88 76 THR A N 1
ATOM 617 C CA . THR A 1 76 ? -18.125 21.438 21.031 1 98.88 76 THR A CA 1
ATOM 618 C C . THR A 1 76 ? -17.812 20.859 22.406 1 98.88 76 THR A C 1
ATOM 620 O O . THR A 1 76 ? -16.984 19.953 22.531 1 98.88 76 THR A O 1
ATOM 623 N N . GLU A 1 77 ? -18.5 21.406 23.406 1 98.75 77 GLU A N 1
ATOM 624 C CA . GLU A 1 77 ? -18.406 20.844 24.75 1 98.75 77 GLU A CA 1
ATOM 625 C C . GLU A 1 77 ? -18.797 19.375 24.75 1 98.75 77 GLU A C 1
ATOM 627 O O . GLU A 1 77 ? -18.188 18.578 25.469 1 98.75 77 GLU A O 1
ATOM 632 N N . ARG A 1 78 ? -19.781 19.078 23.984 1 98.69 78 ARG A N 1
ATOM 633 C CA . ARG A 1 78 ? -20.25 17.703 23.891 1 98.69 78 ARG A CA 1
ATOM 634 C C . ARG A 1 78 ? -19.156 16.797 23.344 1 98.69 78 ARG A C 1
ATOM 636 O O . ARG A 1 78 ? -19 15.656 23.797 1 98.69 78 ARG A O 1
ATOM 643 N N . HIS A 1 79 ? -18.422 17.219 22.406 1 98.81 79 HIS A N 1
ATOM 644 C CA . HIS A 1 79 ? -17.344 16.422 21.844 1 98.81 79 HIS A CA 1
ATOM 645 C C . HIS A 1 79 ? -16.25 16.141 22.875 1 98.81 79 HIS A C 1
ATOM 647 O O . HIS A 1 79 ? -15.789 15.008 22.984 1 98.81 79 HIS A O 1
ATOM 653 N N . LEU A 1 80 ? -15.852 17.172 23.594 1 98.81 80 LEU A N 1
ATOM 654 C CA . LEU A 1 80 ? -14.836 17 24.625 1 98.81 80 LEU A CA 1
ATOM 655 C C . LEU A 1 80 ? -15.289 15.969 25.656 1 98.81 80 LEU A C 1
ATOM 657 O O . LEU A 1 80 ? -14.508 15.086 26.047 1 98.81 80 LEU A O 1
ATOM 661 N N . ALA A 1 81 ? -16.531 16.094 26.078 1 98.75 81 ALA A N 1
ATOM 662 C CA . ALA A 1 81 ? -17.078 15.156 27.047 1 98.75 81 ALA A CA 1
ATOM 663 C C . ALA A 1 81 ? -17.094 13.727 26.5 1 98.75 81 ALA A C 1
ATOM 665 O O . ALA A 1 81 ? -16.781 12.773 27.219 1 98.75 81 ALA A O 1
ATOM 666 N N . HIS A 1 82 ? -17.484 13.602 25.25 1 98.81 82 HIS A N 1
ATOM 667 C CA . HIS A 1 82 ? -17.547 12.297 24.609 1 98.81 82 HIS A CA 1
ATOM 668 C C . HIS A 1 82 ? -16.188 11.617 24.609 1 98.81 82 HIS A C 1
ATOM 670 O O . HIS A 1 82 ? -16.062 10.445 24.953 1 98.81 82 HIS A O 1
ATOM 676 N N . ILE A 1 83 ? -15.133 12.328 24.203 1 98.88 83 ILE A N 1
ATOM 677 C CA . ILE A 1 83 ? -13.781 11.773 24.141 1 98.88 83 ILE A CA 1
ATOM 678 C C . ILE A 1 83 ? -13.32 11.383 25.547 1 98.88 83 ILE A C 1
ATOM 680 O O . ILE A 1 83 ? -12.797 10.281 25.75 1 98.88 83 ILE A O 1
ATOM 684 N N . ARG A 1 84 ? -13.516 12.266 26.469 1 98.62 84 ARG A N 1
ATOM 685 C CA . ARG A 1 84 ? -13.125 12.023 27.859 1 98.62 84 ARG A CA 1
ATOM 686 C C . ARG A 1 84 ? -13.828 10.797 28.422 1 98.62 84 ARG A C 1
ATOM 688 O O . ARG A 1 84 ? -13.195 9.922 29 1 98.62 84 ARG A O 1
ATOM 695 N N . ASP A 1 85 ? -15.125 10.695 28.266 1 98.69 85 ASP A N 1
ATOM 696 C CA . ASP A 1 85 ? -15.938 9.625 28.828 1 98.69 85 ASP A CA 1
ATOM 697 C C . ASP A 1 85 ? -15.594 8.281 28.172 1 98.69 85 ASP A C 1
ATOM 699 O O . ASP A 1 85 ? -15.547 7.254 28.844 1 98.69 85 ASP A O 1
ATOM 703 N N . THR A 1 86 ? -15.445 8.312 26.844 1 98.75 86 THR A N 1
ATOM 704 C CA . THR A 1 86 ? -15.102 7.094 26.125 1 98.75 86 THR A CA 1
ATOM 705 C C . THR A 1 86 ? -13.781 6.52 26.641 1 98.75 86 THR A C 1
ATOM 707 O O . THR A 1 86 ? -13.672 5.316 26.875 1 98.75 86 THR A O 1
ATOM 710 N N . ALA A 1 87 ? -12.797 7.387 26.812 1 98.56 87 ALA A N 1
ATOM 711 C CA . ALA A 1 87 ? -11.5 6.969 27.328 1 98.56 87 ALA A CA 1
ATOM 712 C C . ALA A 1 87 ? -11.633 6.434 28.75 1 98.56 87 ALA A C 1
ATOM 714 O O . ALA A 1 87 ? -11.078 5.383 29.094 1 98.56 87 ALA A O 1
ATOM 715 N N . ALA A 1 88 ? -12.336 7.141 29.547 1 98.12 88 ALA A N 1
ATOM 716 C CA . ALA A 1 88 ? -12.492 6.785 30.953 1 98.12 88 ALA A CA 1
ATOM 717 C C . ALA A 1 88 ? -13.156 5.422 31.109 1 98.12 88 ALA A C 1
ATOM 719 O O . ALA A 1 88 ? -12.844 4.668 32.031 1 98.12 88 ALA A O 1
ATOM 720 N N . LYS A 1 89 ? -14.086 5.109 30.266 1 98.25 89 LYS A N 1
ATOM 721 C CA . LYS A 1 89 ? -14.812 3.846 30.297 1 98.25 89 LYS A CA 1
ATOM 722 C C . LYS A 1 89 ? -13.977 2.709 29.719 1 98.25 89 LYS A C 1
ATOM 724 O O . LYS A 1 89 ? -14.375 1.543 29.797 1 98.25 89 LYS A O 1
ATOM 729 N N . GLY A 1 90 ? -12.898 3.029 29.109 1 97.44 90 GLY A N 1
ATOM 730 C CA . GLY A 1 90 ? -12.023 2.021 28.547 1 97.44 90 GLY A CA 1
ATOM 731 C C . GLY A 1 90 ? -12.531 1.473 27.219 1 97.44 90 GLY A C 1
ATOM 732 O O . GLY A 1 90 ? -12.188 0.353 26.828 1 97.44 90 GLY A O 1
ATOM 733 N N . LEU A 1 91 ? -13.375 2.227 26.594 1 97.06 91 LEU A N 1
ATOM 734 C CA . LEU A 1 91 ? -13.906 1.811 25.297 1 97.06 91 LEU A CA 1
ATOM 735 C C . LEU A 1 91 ? -12.891 2.064 24.188 1 97.06 91 LEU A C 1
ATOM 737 O O . LEU A 1 91 ? -12.172 3.07 24.219 1 97.06 91 LEU A O 1
ATOM 741 N N . ARG A 1 92 ? -12.828 1.248 23.141 1 97 92 ARG A N 1
ATOM 742 C CA . ARG A 1 92 ? -11.859 1.339 22.062 1 97 92 ARG A CA 1
ATOM 743 C C . ARG A 1 92 ? -12.336 2.297 20.969 1 97 92 ARG A C 1
ATOM 745 O O . ARG A 1 92 ? -11.523 2.955 20.312 1 97 92 ARG A O 1
ATOM 752 N N . VAL A 1 93 ? -13.625 2.361 20.781 1 98.12 93 VAL A N 1
ATOM 753 C CA . VAL A 1 93 ? -14.18 3.074 19.625 1 98.12 93 VAL A CA 1
ATOM 754 C C . VAL A 1 93 ? -14.672 4.453 20.062 1 98.12 93 VAL A C 1
ATOM 756 O O . VAL A 1 93 ? -15.633 4.566 20.828 1 98.12 93 VAL A O 1
ATOM 759 N N . PHE A 1 94 ? -14.086 5.523 19.516 1 98.69 94 PHE A N 1
ATOM 760 C CA . PHE A 1 94 ? -14.414 6.906 19.844 1 98.69 94 PHE A CA 1
ATOM 761 C C . PHE A 1 94 ? -15.344 7.504 18.797 1 98.69 94 PHE A C 1
ATOM 763 O O . PHE A 1 94 ? -15.969 8.539 19.031 1 98.69 94 PHE A O 1
ATOM 770 N N . GLY A 1 95 ? -15.406 6.914 17.656 1 98.19 95 GLY A N 1
ATOM 771 C CA . GLY A 1 95 ? -16.156 7.309 16.469 1 98.19 95 GLY A CA 1
ATOM 772 C C . GLY A 1 95 ? -15.875 6.445 15.258 1 98.19 95 GLY A C 1
ATOM 773 O O . GLY A 1 95 ? -15.188 5.43 15.367 1 98.19 95 GLY A O 1
ATOM 774 N N . PRO A 1 96 ? -16.453 6.793 14.117 1 96.88 96 PRO A N 1
ATOM 775 C CA . PRO A 1 96 ? -16.172 6.008 12.914 1 96.88 96 PRO A CA 1
ATOM 776 C C . PRO A 1 96 ? -14.68 5.926 12.594 1 96.88 96 PRO A C 1
ATOM 778 O O . PRO A 1 96 ? -14.062 6.938 12.273 1 96.88 96 PRO A O 1
ATOM 781 N N . GLU A 1 97 ? -14.141 4.703 12.711 1 95.69 97 GLU A N 1
ATOM 782 C CA . GLU A 1 97 ? -12.734 4.418 12.438 1 95.69 97 GLU A CA 1
ATOM 783 C C . GLU A 1 97 ? -11.812 5.238 13.336 1 95.69 97 GLU A C 1
ATOM 785 O O . GLU A 1 97 ? -10.734 5.66 12.914 1 95.69 97 GLU A O 1
ATOM 790 N N . ALA A 1 98 ? -12.219 5.637 14.445 1 98.25 98 ALA A N 1
ATOM 791 C CA . ALA A 1 98 ? -11.422 6.309 15.461 1 98.25 98 ALA A CA 1
ATOM 792 C C . ALA A 1 98 ? -11.281 5.445 16.719 1 98.25 98 ALA A C 1
ATOM 794 O O . ALA A 1 98 ? -12.281 5.133 17.375 1 98.25 98 ALA A O 1
ATOM 795 N N . TYR A 1 99 ? -10.07 5.02 17.016 1 98.44 99 TYR A N 1
ATOM 796 C CA . TYR A 1 99 ? -9.812 4.035 18.062 1 98.44 99 TYR A CA 1
ATOM 797 C C . TYR A 1 99 ? -8.852 4.586 19.094 1 98.44 99 TYR A C 1
ATOM 799 O O . TYR A 1 99 ? -8.102 5.523 18.828 1 98.44 99 TYR A O 1
ATOM 807 N N . GLY A 1 100 ? -8.969 3.98 20.266 1 98.31 100 GLY A N 1
ATOM 808 C CA . GLY A 1 100 ? -8.047 4.402 21.312 1 98.31 100 GLY A CA 1
ATOM 809 C C . GLY A 1 100 ? -8.117 3.523 22.547 1 98.31 100 GLY A C 1
ATOM 810 O O . GLY A 1 100 ? -8.5 2.355 22.469 1 98.31 100 GLY A O 1
ATOM 811 N N . CYS A 1 101 ? -7.621 4.012 23.609 1 98.5 101 CYS A N 1
ATOM 812 C CA . CYS A 1 101 ? -7.504 3.352 24.906 1 98.5 101 CYS A CA 1
ATOM 813 C C . CYS A 1 101 ? -7.73 4.34 26.047 1 98.5 101 CYS A C 1
ATOM 815 O O . CYS A 1 101 ? -8.008 5.52 25.812 1 98.5 101 CYS A O 1
ATOM 817 N N . PRO A 1 102 ? -7.652 3.982 27.266 1 98.44 102 PRO A N 1
ATOM 818 C CA . PRO A 1 102 ? -8.031 4.836 28.391 1 98.44 102 PRO A CA 1
ATOM 819 C C . PRO A 1 102 ? -7.18 6.098 28.5 1 98.44 102 PRO A C 1
ATOM 821 O O . PRO A 1 102 ? -7.648 7.125 28.984 1 98.44 102 PRO A O 1
ATOM 824 N N . VAL A 1 103 ? -5.988 6.105 27.969 1 98.62 103 VAL A N 1
ATOM 825 C CA . VAL A 1 103 ? -5.113 7.262 28.125 1 98.62 103 VAL A CA 1
ATOM 826 C C . VAL A 1 103 ? -5.191 8.141 26.891 1 98.62 103 VAL A C 1
ATOM 828 O O . VAL A 1 103 ? -4.523 9.18 26.812 1 98.62 103 VAL A O 1
ATOM 831 N N . SER A 1 104 ? -6.039 7.785 25.891 1 98.81 104 SER A N 1
ATOM 832 C CA . SER A 1 104 ? -6.043 8.422 24.578 1 98.81 104 SER A CA 1
ATOM 833 C C . SER A 1 104 ? -6.504 9.875 24.672 1 98.81 104 SER A C 1
ATOM 835 O O . SER A 1 104 ? -6.047 10.727 23.906 1 98.81 104 SER A O 1
ATOM 837 N N . GLU A 1 105 ? -7.391 10.18 25.594 1 98.81 105 GLU A N 1
ATOM 838 C CA . GLU A 1 105 ? -7.812 11.57 25.719 1 98.81 105 GLU A CA 1
ATOM 839 C C . GLU A 1 105 ? -6.656 12.469 26.156 1 98.81 105 GLU A C 1
ATOM 841 O O . GLU A 1 105 ? -6.441 13.539 25.578 1 98.81 105 GLU A O 1
ATOM 846 N N . GLU A 1 106 ? -5.926 12.07 27.109 1 98.69 106 GLU A N 1
ATOM 847 C CA . GLU A 1 106 ? -4.77 12.82 27.578 1 98.69 106 GLU A CA 1
ATOM 848 C C . GLU A 1 106 ? -3.727 12.992 26.484 1 98.69 106 GLU A C 1
ATOM 850 O O . GLU A 1 106 ? -3.166 14.07 26.312 1 98.69 106 GLU A O 1
ATOM 855 N N . VAL A 1 107 ? -3.459 11.922 25.75 1 98.88 107 VAL A N 1
ATOM 856 C CA . VAL A 1 107 ? -2.451 11.953 24.703 1 98.88 107 VAL A CA 1
ATOM 857 C C . VAL A 1 107 ? -2.928 12.852 23.562 1 98.88 107 VAL A C 1
ATOM 859 O O . VAL A 1 107 ? -2.123 13.547 22.938 1 98.88 107 VAL A O 1
ATOM 862 N N . ALA A 1 108 ? -4.242 12.805 23.281 1 98.94 108 ALA A N 1
ATOM 863 C CA . ALA A 1 108 ? -4.805 13.656 22.25 1 98.94 108 ALA A CA 1
ATOM 864 C C . ALA A 1 108 ? -4.66 15.133 22.609 1 98.94 108 ALA A C 1
ATOM 866 O O . ALA A 1 108 ? -4.41 15.969 21.734 1 98.94 108 ALA A O 1
ATOM 867 N N . ARG A 1 109 ? -4.84 15.484 23.875 1 98.94 109 ARG A N 1
ATOM 868 C CA . ARG A 1 109 ? -4.602 16.844 24.344 1 98.94 109 ARG A CA 1
ATOM 869 C C . ARG A 1 109 ? -3.143 17.25 24.156 1 98.94 109 ARG A C 1
ATOM 871 O O . ARG A 1 109 ? -2.842 18.391 23.812 1 98.94 109 ARG A O 1
ATOM 878 N N . LEU A 1 110 ? -2.324 16.297 24.422 1 98.88 110 LEU A N 1
ATOM 879 C CA . LEU A 1 110 ? -0.898 16.531 24.234 1 98.88 110 LEU A CA 1
ATOM 880 C C . LEU A 1 110 ? -0.586 16.781 22.75 1 98.88 110 LEU A C 1
ATOM 882 O O . LEU A 1 110 ? 0.26 17.609 22.422 1 98.88 110 LEU A O 1
ATOM 886 N N . SER A 1 111 ? -1.236 15.992 21.859 1 98.94 111 SER A N 1
ATOM 887 C CA . SER A 1 111 ? -1.073 16.188 20.422 1 98.94 111 SER A CA 1
ATOM 888 C C . SER A 1 111 ? -1.504 17.578 20 1 98.94 111 SER A C 1
ATOM 890 O O . SER A 1 111 ? -0.755 18.281 19.312 1 98.94 111 SER A O 1
ATOM 892 N N . ALA A 1 112 ? -2.645 17.984 20.453 1 98.94 112 ALA A N 1
ATOM 893 C CA . ALA A 1 112 ? -3.125 19.344 20.172 1 98.94 112 ALA A CA 1
ATOM 894 C C . ALA A 1 112 ? -2.189 20.391 20.781 1 98.94 112 ALA A C 1
ATOM 896 O O . ALA A 1 112 ? -1.934 21.422 20.156 1 98.94 112 ALA A O 1
ATOM 897 N N . GLY A 1 113 ? -1.72 20.094 21.938 1 98.94 113 GLY A N 1
ATOM 898 C CA . GLY A 1 113 ? -0.752 20.969 22.578 1 98.94 113 GLY A CA 1
ATOM 899 C C . GLY A 1 113 ? 0.537 21.109 21.797 1 98.94 113 GLY A C 1
ATOM 900 O O . GLY A 1 113 ? 1.164 22.172 21.812 1 98.94 113 GLY A O 1
ATOM 901 N N . GLY A 1 114 ? 0.964 20 21.141 1 98.94 114 GLY A N 1
ATOM 902 C CA . GLY A 1 114 ? 2.115 20.062 20.266 1 98.94 114 GLY A CA 1
ATOM 903 C C . GLY A 1 114 ? 1.909 21 19.078 1 98.94 114 GLY A C 1
ATOM 904 O O . GLY A 1 114 ? 2.824 21.734 18.703 1 98.94 114 GLY A O 1
ATOM 905 N N . ALA A 1 115 ? 0.715 21 18.531 1 98.94 115 ALA A N 1
ATOM 906 C CA . ALA A 1 115 ? 0.375 21.906 17.438 1 98.94 115 ALA A CA 1
ATOM 907 C C . ALA A 1 115 ? 0.412 23.359 17.906 1 98.94 115 ALA A C 1
ATOM 909 O O . ALA A 1 115 ? 0.913 24.234 17.203 1 98.94 115 ALA A O 1
ATOM 910 N N . ILE A 1 116 ? -0.095 23.609 19.094 1 98.94 116 ILE A N 1
ATOM 911 C CA . ILE A 1 116 ? -0.099 24.938 19.688 1 98.94 116 ILE A CA 1
ATOM 912 C C . ILE A 1 116 ? 1.337 25.422 19.875 1 98.94 116 ILE A C 1
ATOM 914 O O . ILE A 1 116 ? 1.672 26.562 19.516 1 98.94 116 ILE A O 1
ATOM 918 N N . LYS A 1 117 ? 2.17 24.531 20.422 1 98.81 117 LYS A N 1
ATOM 919 C CA . LYS A 1 117 ? 3.564 24.891 20.656 1 98.81 117 LYS A CA 1
ATOM 920 C C . LYS A 1 117 ? 4.281 25.219 19.344 1 98.81 117 LYS A C 1
ATOM 922 O O . LYS A 1 117 ? 5.121 26.125 19.312 1 98.81 117 LYS A O 1
ATOM 927 N N . ALA A 1 118 ? 3.984 24.5 18.328 1 98.88 118 ALA A N 1
ATOM 928 C CA . ALA A 1 118 ? 4.578 24.766 17.016 1 98.88 118 ALA A CA 1
ATOM 929 C C . ALA A 1 118 ? 4.215 26.156 16.516 1 98.88 118 ALA A C 1
ATOM 931 O O . ALA A 1 118 ? 5.039 26.828 15.898 1 98.88 118 ALA A O 1
ATOM 932 N N . VAL A 1 119 ? 2.969 26.562 16.734 1 98.88 119 VAL A N 1
ATOM 933 C CA . VAL A 1 119 ? 2.537 27.906 16.375 1 98.88 119 VAL A CA 1
ATOM 934 C C . VAL A 1 119 ? 3.35 28.938 17.141 1 98.88 119 VAL A C 1
ATOM 936 O O . VAL A 1 119 ? 3.828 29.922 16.578 1 98.88 119 VAL A O 1
ATOM 939 N N . ASP A 1 120 ? 3.514 28.734 18.469 1 98.81 120 ASP A N 1
ATOM 940 C CA . ASP A 1 120 ? 4.305 29.656 19.281 1 98.81 120 ASP A CA 1
ATOM 941 C C . ASP A 1 120 ? 5.707 29.828 18.703 1 98.81 120 ASP A C 1
ATOM 943 O O . ASP A 1 120 ? 6.223 30.953 18.641 1 98.81 120 ASP A O 1
ATOM 947 N N . ILE A 1 121 ? 6.27 28.734 18.281 1 98.69 121 ILE A N 1
ATOM 948 C CA . ILE A 1 121 ? 7.613 28.766 17.703 1 98.69 121 ILE A CA 1
ATOM 949 C C . ILE A 1 121 ? 7.605 29.562 16.406 1 98.69 121 ILE A C 1
ATOM 951 O O . ILE A 1 121 ? 8.438 30.453 16.203 1 98.69 121 ILE A O 1
ATOM 955 N N . ALA A 1 122 ? 6.668 29.281 15.547 1 98.75 122 ALA A N 1
ATOM 956 C CA . ALA A 1 122 ? 6.578 29.953 14.25 1 98.75 122 ALA A CA 1
ATOM 957 C C . ALA A 1 122 ? 6.367 31.453 14.43 1 98.75 122 ALA A C 1
ATOM 959 O O . ALA A 1 122 ? 6.785 32.25 13.586 1 98.75 122 ALA A O 1
ATOM 960 N N . MET A 1 123 ? 5.727 31.812 15.562 1 98.25 123 MET A N 1
ATOM 961 C CA . MET A 1 123 ? 5.395 33.219 15.82 1 98.25 123 MET A CA 1
ATOM 962 C C . MET A 1 123 ? 6.508 33.906 16.609 1 98.25 123 MET A C 1
ATOM 964 O O . MET A 1 123 ? 6.371 35.062 17 1 98.25 123 MET A O 1
ATOM 968 N N . GLY A 1 124 ? 7.594 33.219 16.875 1 95.12 124 GLY A N 1
ATOM 969 C CA . GLY A 1 124 ? 8.797 33.875 17.375 1 95.12 124 GLY A CA 1
ATOM 970 C C . GLY A 1 124 ? 9.008 33.688 18.875 1 95.12 124 GLY A C 1
ATOM 971 O O . GLY A 1 124 ? 9.773 34.438 19.484 1 95.12 124 GLY A O 1
ATOM 972 N N . GLU A 1 125 ? 8.266 32.75 19.406 1 89.88 125 GLU A N 1
ATOM 973 C CA . GLU A 1 125 ? 8.477 32.5 20.828 1 89.88 125 GLU A CA 1
ATOM 974 C C . GLU A 1 125 ? 9.914 32.062 21.094 1 89.88 125 GLU A C 1
ATOM 976 O O . GLU A 1 125 ? 10.477 32.375 22.141 1 89.88 125 GLU A O 1
ATOM 981 N N . GLU A 1 126 ? 10.5 31.25 20.234 1 87.5 126 GLU A N 1
ATOM 982 C CA . GLU A 1 126 ? 11.898 30.844 20.297 1 87.5 126 GLU A CA 1
ATOM 983 C C . GLU A 1 126 ? 12.758 31.672 19.344 1 87.5 126 GLU A C 1
ATOM 985 O O . GLU A 1 126 ? 12.492 31.703 18.141 1 87.5 126 GLU A O 1
ATOM 990 N N . SER A 1 127 ? 13.758 32.25 19.938 1 88.12 127 SER A N 1
ATOM 991 C CA . SER A 1 127 ? 14.57 33.188 19.141 1 88.12 127 SER A CA 1
ATOM 992 C C . SER A 1 127 ? 15.188 32.5 17.938 1 88.12 127 SER A C 1
ATOM 994 O O . SER A 1 127 ? 15.75 31.391 18.062 1 88.12 127 SER A O 1
ATOM 996 N N . GLY A 1 128 ? 14.938 33.094 16.812 1 91.81 128 GLY A N 1
ATOM 997 C CA . GLY A 1 128 ? 15.594 32.656 15.586 1 91.81 128 GLY A CA 1
ATOM 998 C C . GLY A 1 128 ? 14.82 31.578 14.859 1 91.81 128 GLY A C 1
ATOM 999 O O . GLY A 1 128 ? 15.258 31.094 13.805 1 91.81 128 GLY A O 1
ATOM 1000 N N . LEU A 1 129 ? 13.68 31.266 15.422 1 96.62 129 LEU A N 1
ATOM 1001 C CA . LEU A 1 129 ? 12.875 30.219 14.781 1 96.62 129 LEU A CA 1
ATOM 1002 C C . LEU A 1 129 ? 11.57 30.797 14.25 1 96.62 129 LEU A C 1
ATOM 1004 O O . LEU A 1 129 ? 10.906 31.578 14.93 1 96.62 129 LEU A O 1
ATOM 1008 N N . THR A 1 130 ? 11.266 30.453 13.031 1 98 130 THR A N 1
ATOM 1009 C CA . THR A 1 130 ? 10.008 30.875 12.43 1 98 130 THR A CA 1
ATOM 1010 C C . THR A 1 130 ? 9.273 29.688 11.82 1 98 130 THR A C 1
ATOM 1012 O O . THR A 1 130 ? 8.25 29.859 11.156 1 98 130 THR A O 1
ATOM 1015 N N . GLN A 1 131 ? 9.812 28.469 11.977 1 98.62 131 GLN A N 1
ATOM 1016 C CA . GLN A 1 131 ? 9.164 27.25 11.477 1 98.62 131 GLN A CA 1
ATOM 1017 C C . GLN A 1 131 ? 9.367 26.094 12.438 1 98.62 131 GLN A C 1
ATOM 1019 O O . GLN A 1 131 ? 10.312 26.094 13.234 1 98.62 131 GLN A O 1
ATOM 1024 N N . ALA A 1 132 ? 8.445 25.172 12.375 1 98.81 132 ALA A N 1
ATOM 1025 C CA . ALA A 1 132 ? 8.508 24.016 13.258 1 98.81 132 ALA A CA 1
ATOM 1026 C C . ALA A 1 132 ? 7.824 22.797 12.625 1 98.81 132 ALA A C 1
ATOM 1028 O O . ALA A 1 132 ? 6.902 22.953 11.82 1 98.81 132 ALA A O 1
ATOM 1029 N N . TYR A 1 133 ? 8.398 21.656 12.922 1 98.94 133 TYR A N 1
ATOM 1030 C CA . TYR A 1 133 ? 7.762 20.375 12.664 1 98.94 133 TYR A CA 1
ATOM 1031 C C . TYR A 1 133 ? 7.305 19.719 13.961 1 98.94 133 TYR A C 1
ATOM 1033 O O . TYR A 1 133 ? 8.109 19.5 14.867 1 98.94 133 TYR A O 1
ATOM 1041 N N . ALA A 1 134 ? 6 19.422 14.016 1 98.94 134 ALA A N 1
ATOM 1042 C CA . ALA A 1 134 ? 5.445 18.734 15.164 1 98.94 134 ALA A CA 1
ATOM 1043 C C . ALA A 1 134 ? 5.137 17.266 14.828 1 98.94 134 ALA A C 1
ATOM 1045 O O . ALA A 1 134 ? 4.191 16.984 14.094 1 98.94 134 ALA A O 1
ATOM 1046 N N . LEU A 1 135 ? 5.969 16.312 15.336 1 98.94 135 LEU A N 1
ATOM 1047 C CA . LEU A 1 135 ? 5.695 14.891 15.25 1 98.94 135 LEU A CA 1
ATOM 1048 C C . LEU A 1 135 ? 4.688 14.461 16.312 1 98.94 135 LEU A C 1
ATOM 1050 O O . LEU A 1 135 ? 5.066 13.875 17.328 1 98.94 135 LEU A O 1
ATOM 1054 N N . ILE A 1 136 ? 3.43 14.75 16 1 98.88 136 ILE A N 1
ATOM 1055 C CA . ILE A 1 136 ? 2.371 14.562 16.984 1 98.88 136 ILE A CA 1
ATOM 1056 C C . ILE A 1 136 ? 1.542 13.336 16.625 1 98.88 136 ILE A C 1
ATOM 1058 O O . ILE A 1 136 ? 1.544 12.891 15.477 1 98.88 136 ILE A O 1
ATOM 1062 N N . ARG A 1 137 ? 0.877 12.812 17.531 1 98.75 137 ARG A N 1
ATOM 1063 C CA . ARG A 1 137 ? -0.007 11.656 17.484 1 98.75 137 ARG A CA 1
ATOM 1064 C C . ARG A 1 137 ? -0.965 11.656 18.672 1 98.75 137 ARG A C 1
ATOM 1066 O O . ARG A 1 137 ? -0.545 11.836 19.812 1 98.75 137 ARG A O 1
ATOM 1073 N N . PRO A 1 138 ? -2.273 11.367 18.438 1 98.69 138 PRO A N 1
ATOM 1074 C CA . PRO A 1 138 ? -2.904 10.961 17.188 1 98.69 138 PRO A CA 1
ATOM 1075 C C . PRO A 1 138 ? -3.025 12.102 16.188 1 98.69 138 PRO A C 1
ATOM 1077 O O . PRO A 1 138 ? -2.83 13.266 16.547 1 98.69 138 PRO A O 1
ATOM 1080 N N . PRO A 1 139 ? -3.248 11.758 14.875 1 98.81 139 PRO A N 1
ATOM 1081 C CA . PRO A 1 139 ? -3.549 12.781 13.875 1 98.81 139 PRO A CA 1
ATOM 1082 C C . PRO A 1 139 ? -4.867 13.5 14.148 1 98.81 139 PRO A C 1
ATOM 1084 O O . PRO A 1 139 ? -5.559 13.188 15.117 1 98.81 139 PRO A O 1
ATOM 1087 N N . GLY A 1 140 ? -5.223 14.523 13.227 1 98.88 140 GLY A N 1
ATOM 1088 C CA . GLY A 1 140 ? -6.336 15.328 13.703 1 98.88 140 GLY A CA 1
ATOM 1089 C C . GLY A 1 140 ? -7.289 15.742 12.594 1 98.88 140 GLY A C 1
ATOM 1090 O O . GLY A 1 140 ? -8.445 16.078 12.859 1 98.88 140 GLY A O 1
ATOM 1091 N N . HIS A 1 141 ? -6.977 15.672 11.266 1 98.88 141 HIS A N 1
ATOM 1092 C CA . HIS A 1 141 ? -7.625 16.484 10.234 1 98.88 141 HIS A CA 1
ATOM 1093 C C . HIS A 1 141 ? -8.992 15.914 9.875 1 98.88 141 HIS A C 1
ATOM 1095 O O . HIS A 1 141 ? -9.789 16.578 9.203 1 98.88 141 HIS A O 1
ATOM 1101 N N . HIS A 1 142 ? -9.328 14.719 10.406 1 98.88 142 HIS A N 1
ATOM 1102 C CA . HIS A 1 142 ? -10.648 14.148 10.141 1 98.88 142 HIS A CA 1
ATOM 1103 C C . HIS A 1 142 ? -11.641 14.516 11.25 1 98.88 142 HIS A C 1
ATOM 1105 O O . HIS A 1 142 ? -12.852 14.352 11.078 1 98.88 142 HIS A O 1
ATOM 1111 N N . ALA A 1 143 ? -11.188 14.883 12.445 1 98.94 143 ALA A N 1
ATOM 1112 C CA . ALA A 1 143 ? -12.102 15.25 13.523 1 98.94 143 ALA A CA 1
ATOM 1113 C C . ALA A 1 143 ? -12.836 16.547 13.203 1 98.94 143 ALA A C 1
ATOM 1115 O O . ALA A 1 143 ? -12.203 17.578 12.922 1 98.94 143 ALA A O 1
ATOM 1116 N N . SER A 1 144 ? -14.109 16.5 13.164 1 98.69 144 SER A N 1
ATOM 1117 C CA . SER A 1 144 ? -14.914 17.703 13.039 1 98.69 144 SER A CA 1
ATOM 1118 C C . SER A 1 144 ? -15.18 18.344 14.398 1 98.69 144 SER A C 1
ATOM 1120 O O . SER A 1 144 ? -14.641 17.891 15.414 1 98.69 144 SER A O 1
ATOM 1122 N N . SER A 1 145 ? -15.977 19.375 14.406 1 98.69 145 SER A N 1
ATOM 1123 C CA . SER A 1 145 ? -16.234 20.078 15.656 1 98.69 145 SER A CA 1
ATOM 1124 C C . SER A 1 145 ? -16.891 19.172 16.688 1 98.69 145 SER A C 1
ATOM 1126 O O . SER A 1 145 ? -16.703 19.344 17.891 1 98.69 145 SER A O 1
ATOM 1128 N N . ASP A 1 146 ? -17.625 18.094 16.172 1 98.62 146 ASP A N 1
ATOM 1129 C CA . ASP A 1 146 ? -18.422 17.344 17.141 1 98.62 146 ASP A CA 1
ATOM 1130 C C . ASP A 1 146 ? -18.297 15.844 16.906 1 98.62 146 ASP A C 1
ATOM 1132 O O . ASP A 1 146 ? -19.141 15.062 17.359 1 98.62 146 ASP A O 1
ATOM 1136 N N . GLN A 1 147 ? -17.266 15.422 16.156 1 98.56 147 GLN A N 1
ATOM 1137 C CA . GLN A 1 147 ? -17.172 13.992 15.875 1 98.56 147 GLN A CA 1
ATOM 1138 C C . GLN A 1 147 ? -15.711 13.57 15.68 1 98.56 147 GLN A C 1
ATOM 1140 O O . GLN A 1 147 ? -14.984 14.18 14.891 1 98.56 147 GLN A O 1
ATOM 1145 N N . ALA A 1 148 ? -15.273 12.578 16.469 1 98.75 148 ALA A N 1
ATOM 1146 C CA . ALA A 1 148 ? -14.031 11.867 16.156 1 98.75 148 ALA A CA 1
ATOM 1147 C C . ALA A 1 148 ? -14.219 10.945 14.953 1 98.75 148 ALA A C 1
ATOM 1149 O O . ALA A 1 148 ? -15.281 10.344 14.789 1 98.75 148 ALA A O 1
ATOM 1150 N N . MET A 1 149 ? -13.227 10.875 14.156 1 98.19 149 MET A N 1
ATOM 1151 C CA . MET A 1 149 ? -13.344 10.023 12.977 1 98.19 149 MET A CA 1
ATOM 1152 C C . MET A 1 149 ? -11.977 9.797 12.344 1 98.19 149 MET A C 1
ATOM 1154 O O . MET A 1 149 ? -11.062 10.609 12.5 1 98.19 149 MET A O 1
ATOM 1158 N N . GLY A 1 150 ? -11.797 8.766 11.641 1 97.88 150 GLY A N 1
ATOM 1159 C CA . GLY A 1 150 ? -10.594 8.547 10.844 1 97.88 150 GLY A CA 1
ATOM 1160 C C . GLY A 1 150 ? -9.312 8.695 11.641 1 97.88 150 GLY A C 1
ATOM 1161 O O . GLY A 1 150 ? -8.43 9.461 11.258 1 97.88 150 GLY A O 1
ATOM 1162 N N . PHE A 1 151 ? -9.227 8.078 12.789 1 98.69 151 PHE A N 1
ATOM 1163 C CA . PHE A 1 151 ? -8.062 8.016 13.664 1 98.69 151 PHE A CA 1
ATOM 1164 C C . PHE A 1 151 ? -7.879 9.328 14.422 1 98.69 151 PHE A C 1
ATOM 1166 O O . PHE A 1 151 ? -6.949 9.461 15.219 1 98.69 151 PHE A O 1
ATOM 1173 N N . CYS A 1 152 ? -8.758 10.32 14.172 1 98.88 152 CYS A N 1
ATOM 1174 C CA . CYS A 1 152 ? -8.609 11.656 14.727 1 98.88 152 CYS A CA 1
ATOM 1175 C C . CYS A 1 152 ? -9.586 11.883 15.867 1 98.88 152 CYS A C 1
ATOM 1177 O O . CYS A 1 152 ? -10.797 11.695 15.711 1 98.88 152 CYS A O 1
ATOM 1179 N N . LEU A 1 153 ? -9.047 12.297 16.984 1 98.94 153 LEU A N 1
ATOM 1180 C CA . LEU A 1 153 ? -9.875 12.562 18.156 1 98.94 153 LEU A CA 1
ATOM 1181 C C . LEU A 1 153 ? -10.133 14.062 18.297 1 98.94 153 LEU A C 1
ATOM 1183 O O . LEU A 1 153 ? -11.281 14.477 18.5 1 98.94 153 LEU A O 1
ATOM 1187 N N . TYR A 1 154 ? -9.094 14.867 18.281 1 98.94 154 TYR A N 1
ATOM 1188 C CA . TYR A 1 154 ? -9.156 16.312 18.188 1 98.94 154 TYR A CA 1
ATOM 1189 C C . TYR A 1 154 ? -8.516 16.812 16.906 1 98.94 154 TYR A C 1
ATOM 1191 O O . TYR A 1 154 ? -7.648 16.156 16.344 1 98.94 154 TYR A O 1
ATOM 1199 N N . ASN A 1 155 ? -9.008 17.922 16.406 1 98.94 155 ASN A N 1
ATOM 1200 C CA . ASN A 1 155 ? -8.453 18.5 15.188 1 98.94 155 ASN A CA 1
ATOM 1201 C C . ASN A 1 155 ? -7.258 19.406 15.484 1 98.94 155 ASN A C 1
ATOM 1203 O O . ASN A 1 155 ? -7.418 20.609 15.703 1 98.94 155 ASN A O 1
ATOM 1207 N N . ASN A 1 156 ? -6.102 18.859 15.375 1 98.94 156 ASN A N 1
ATOM 1208 C CA . ASN A 1 156 ? -4.875 19.531 15.797 1 98.94 156 ASN A CA 1
ATOM 1209 C C . ASN A 1 156 ? -4.629 20.812 15 1 98.94 156 ASN A C 1
ATOM 1211 O O . ASN A 1 156 ? -4.289 21.844 15.578 1 98.94 156 ASN A O 1
ATOM 1215 N N . VAL A 1 157 ? -4.82 20.766 13.672 1 99 157 VAL A N 1
ATOM 1216 C CA . VAL A 1 157 ? -4.48 21.906 12.836 1 99 157 VAL A CA 1
ATOM 1217 C C . VAL A 1 157 ? -5.496 23.031 13.055 1 99 157 VAL A C 1
ATOM 1219 O O . VAL A 1 157 ? -5.141 24.203 13.039 1 99 157 VAL A O 1
ATOM 1222 N N . ALA A 1 158 ? -6.734 22.672 13.234 1 99 158 ALA A N 1
ATOM 1223 C CA . ALA A 1 158 ? -7.746 23.688 13.523 1 99 158 ALA A CA 1
ATOM 1224 C C . ALA A 1 158 ? -7.492 24.344 14.875 1 99 158 ALA A C 1
ATOM 1226 O O . ALA A 1 158 ? -7.656 25.547 15.023 1 99 158 ALA A O 1
ATOM 1227 N N . VAL A 1 159 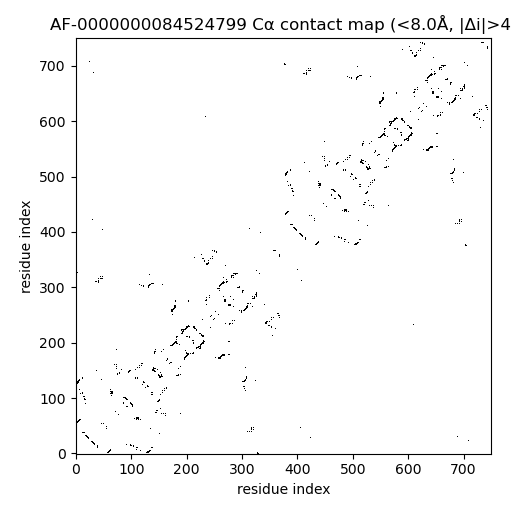? -7.102 23.547 15.867 1 99 159 VAL A N 1
ATOM 1228 C CA . VAL A 1 159 ? -6.754 24.078 17.188 1 99 159 VAL A CA 1
ATOM 1229 C C . VAL A 1 159 ? -5.578 25.031 17.062 1 99 159 VAL A C 1
ATOM 1231 O O . VAL A 1 159 ? -5.586 26.109 17.656 1 99 159 VAL A O 1
ATOM 1234 N N . ALA A 1 160 ? -4.617 24.672 16.266 1 98.94 160 ALA A N 1
ATOM 1235 C CA . ALA A 1 160 ? -3.463 25.531 16.031 1 98.94 160 ALA A CA 1
ATOM 1236 C C . ALA A 1 160 ? -3.889 26.844 15.375 1 98.94 160 ALA A C 1
ATOM 1238 O O . ALA A 1 160 ? -3.43 27.922 15.773 1 98.94 160 ALA A O 1
ATOM 1239 N N . ALA A 1 161 ? -4.754 26.766 14.352 1 98.94 161 ALA A N 1
ATOM 1240 C CA . ALA A 1 161 ? -5.215 27.953 13.633 1 98.94 161 ALA A CA 1
ATOM 1241 C C . ALA A 1 161 ? -5.953 28.906 14.562 1 98.94 161 ALA A C 1
ATOM 1243 O O . ALA A 1 161 ? -5.648 30.094 14.602 1 98.94 161 ALA A O 1
ATOM 1244 N N . ARG A 1 162 ? -6.863 28.375 15.32 1 98.94 162 ARG A N 1
ATOM 1245 C CA . ARG A 1 162 ? -7.648 29.203 16.234 1 98.94 162 ARG A CA 1
ATOM 1246 C C . ARG A 1 162 ? -6.777 29.781 17.344 1 98.94 162 ARG A C 1
ATOM 1248 O O . ARG A 1 162 ? -6.98 30.922 17.781 1 98.94 162 ARG A O 1
ATOM 1255 N N . TYR A 1 163 ? -5.863 29 17.828 1 98.94 163 TYR A N 1
ATOM 1256 C CA . TYR A 1 163 ? -4.926 29.484 18.828 1 98.94 163 TYR A CA 1
ATOM 1257 C C . TYR A 1 163 ? -4.129 30.672 18.297 1 98.94 163 TYR A C 1
ATOM 1259 O O . TYR A 1 163 ? -3.973 31.688 18.984 1 98.94 163 TYR A O 1
ATOM 1267 N N . ALA A 1 164 ? -3.645 30.562 17.062 1 98.88 164 ALA A N 1
ATOM 1268 C CA . ALA A 1 164 ? -2.883 31.641 16.438 1 98.88 164 ALA A CA 1
ATOM 1269 C C . ALA A 1 164 ? -3.717 32.906 16.344 1 98.88 164 ALA A C 1
ATOM 1271 O O . ALA A 1 164 ? -3.207 34 16.562 1 98.88 164 ALA A O 1
ATOM 1272 N N . GLN A 1 165 ? -4.957 32.75 15.984 1 98.88 165 GLN A N 1
ATOM 1273 C CA . GLN A 1 165 ? -5.852 33.875 15.867 1 98.88 165 GLN A CA 1
ATOM 1274 C C . GLN A 1 165 ? -6.125 34.5 17.234 1 98.88 165 GLN A C 1
ATOM 1276 O O . GLN A 1 165 ? -6.102 35.719 17.375 1 98.88 165 GLN A O 1
ATOM 1281 N N . ALA A 1 166 ? -6.316 33.688 18.203 1 98.81 166 ALA A N 1
ATOM 1282 C CA . ALA A 1 166 ? -6.68 34.156 19.531 1 98.81 166 ALA A CA 1
ATOM 1283 C C . ALA A 1 166 ? -5.484 34.812 20.234 1 98.81 166 ALA A C 1
ATOM 1285 O O . ALA A 1 166 ? -5.621 35.906 20.828 1 98.81 166 ALA A O 1
ATOM 1286 N N . LYS A 1 167 ? -4.383 34.219 20.188 1 98.56 167 LYS A N 1
ATOM 1287 C CA . LYS A 1 167 ? -3.229 34.688 20.938 1 98.56 167 LYS A CA 1
ATOM 1288 C C . LYS A 1 167 ? -2.488 35.781 20.203 1 98.56 167 LYS A C 1
ATOM 1290 O O . LYS A 1 167 ? -2.029 36.75 20.812 1 98.56 167 LYS A O 1
ATOM 1295 N N . TYR A 1 168 ? -2.352 35.656 18.859 1 98.44 168 TYR A N 1
ATOM 1296 C CA . TYR A 1 168 ? -1.455 36.531 18.125 1 98.44 168 TYR A CA 1
ATOM 1297 C C . TYR A 1 168 ? -2.24 37.5 17.234 1 98.44 168 TYR A C 1
ATOM 1299 O O . TYR A 1 168 ? -1.656 38.344 16.547 1 98.44 168 TYR A O 1
ATOM 1307 N N . GLY A 1 169 ? -3.533 37.344 17.141 1 98.5 169 GLY A N 1
ATOM 1308 C CA . GLY A 1 169 ? -4.387 38.281 16.438 1 98.5 169 GLY A CA 1
ATOM 1309 C C . GLY A 1 169 ? -4.32 38.156 14.922 1 98.5 169 GLY A C 1
ATOM 1310 O O . GLY A 1 169 ? -4.523 39.125 14.188 1 98.5 169 GLY A O 1
ATOM 1311 N N . LEU A 1 170 ? -4.039 36.938 14.438 1 98.62 170 LEU A N 1
ATOM 1312 C CA . LEU A 1 170 ? -3.953 36.719 13 1 98.62 170 LEU A CA 1
ATOM 1313 C C . LEU A 1 170 ? -5.34 36.719 12.367 1 98.62 170 LEU A C 1
ATOM 1315 O O . LEU A 1 170 ? -6.301 36.219 12.953 1 98.62 170 LEU A O 1
ATOM 1319 N N . SER A 1 171 ? -5.41 37.281 11.164 1 98.38 171 SER A N 1
ATOM 1320 C CA . SER A 1 171 ? -6.688 37.406 10.469 1 98.38 171 SER A CA 1
ATOM 1321 C C . SER A 1 171 ? -6.711 36.5 9.227 1 98.38 171 SER A C 1
ATOM 1323 O O . SER A 1 171 ? -7.777 36.219 8.68 1 98.38 171 SER A O 1
ATOM 1325 N N . ARG A 1 172 ? -5.535 36.062 8.75 1 98.81 172 ARG A N 1
ATOM 1326 C CA . ARG A 1 172 ? -5.414 35.219 7.559 1 98.81 172 ARG A CA 1
ATOM 1327 C C . ARG A 1 172 ? -4.488 34.031 7.809 1 98.81 172 ARG A C 1
ATOM 1329 O O . ARG A 1 172 ? -3.27 34.156 7.688 1 98.81 172 ARG A O 1
ATOM 1336 N N . VAL A 1 173 ? -5.078 32.938 8.125 1 98.94 173 VAL A N 1
ATOM 1337 C CA . VAL A 1 173 ? -4.324 31.719 8.32 1 98.94 173 VAL A CA 1
ATOM 1338 C C . VAL A 1 173 ? -4.605 30.75 7.172 1 98.94 173 VAL A C 1
ATOM 1340 O O . VAL A 1 173 ? -5.746 30.609 6.73 1 98.94 173 VAL A O 1
ATOM 1343 N N . ALA A 1 174 ? -3.609 30.125 6.578 1 98.94 174 ALA A N 1
ATOM 1344 C CA . ALA A 1 174 ? -3.791 29.109 5.535 1 98.94 174 ALA A CA 1
ATOM 1345 C C . ALA A 1 174 ? -3.434 27.719 6.047 1 98.94 174 ALA A C 1
ATOM 1347 O O . ALA A 1 174 ? -2.451 27.547 6.773 1 98.94 174 ALA A O 1
ATOM 1348 N N . ILE A 1 175 ? -4.277 26.781 5.77 1 99 175 ILE A N 1
ATOM 1349 C CA . ILE A 1 175 ? -4.027 25.375 6.039 1 99 175 ILE A CA 1
ATOM 1350 C C . ILE A 1 175 ? -3.916 24.609 4.719 1 99 175 ILE A C 1
ATOM 1352 O O . ILE A 1 175 ? -4.859 24.594 3.922 1 99 175 ILE A O 1
ATOM 1356 N N . ILE A 1 176 ? -2.773 24.062 4.395 1 99 176 ILE A N 1
ATOM 1357 C CA . ILE A 1 176 ? -2.578 23.188 3.252 1 99 176 ILE A CA 1
ATOM 1358 C C . ILE A 1 176 ? -2.5 21.734 3.725 1 99 176 ILE A C 1
ATOM 1360 O O . ILE A 1 176 ? -1.665 21.391 4.566 1 99 176 ILE A O 1
ATOM 1364 N N . ASP A 1 177 ? -3.383 20.938 3.285 1 98.94 177 ASP A N 1
ATOM 1365 C CA . ASP A 1 177 ? -3.498 19.531 3.645 1 98.94 177 ASP A CA 1
ATOM 1366 C C . ASP A 1 177 ? -3.137 18.625 2.465 1 98.94 177 ASP A C 1
ATOM 1368 O O . ASP A 1 177 ? -3.883 18.547 1.486 1 98.94 177 ASP A O 1
ATOM 1372 N N . TRP A 1 178 ? -1.945 17.938 2.537 1 98.88 178 TRP A N 1
ATOM 1373 C CA . TRP A 1 178 ? -1.602 17.047 1.437 1 98.88 178 TRP A CA 1
ATOM 1374 C C . TRP A 1 178 ? -1.765 15.586 1.849 1 98.88 178 TRP A C 1
ATOM 1376 O O . TRP A 1 178 ? -1.224 14.688 1.199 1 98.88 178 TRP A O 1
ATOM 1386 N N . ASP A 1 179 ? -2.404 15.359 3.082 1 98.81 179 ASP A N 1
ATOM 1387 C CA . ASP A 1 179 ? -2.828 13.992 3.396 1 98.81 179 ASP A CA 1
ATOM 1388 C C . ASP A 1 179 ? -3.662 13.406 2.262 1 98.81 179 ASP A C 1
ATOM 1390 O O . ASP A 1 179 ? -4.477 14.102 1.653 1 98.81 179 ASP A O 1
ATOM 1394 N N . VAL A 1 180 ? -3.496 12.117 2.031 1 98.56 180 VAL A N 1
ATOM 1395 C CA . VAL A 1 180 ? -4.133 11.5 0.873 1 98.56 180 VAL A CA 1
ATOM 1396 C C . VAL A 1 180 ? -5.648 11.5 1.058 1 98.56 180 VAL A C 1
ATOM 1398 O O . VAL A 1 180 ? -6.398 11.477 0.08 1 98.56 180 VAL A O 1
ATOM 1401 N N . HIS A 1 181 ? -6.105 11.445 2.289 1 98.44 181 HIS A N 1
ATOM 1402 C CA . HIS A 1 181 ? -7.523 11.508 2.609 1 98.44 181 HIS A CA 1
ATOM 1403 C C . HIS A 1 181 ? -8.008 12.953 2.725 1 98.44 181 HIS A C 1
ATOM 1405 O O . HIS A 1 181 ? -7.293 13.805 3.254 1 98.44 181 HIS A O 1
ATOM 1411 N N . HIS A 1 182 ? -9.172 13.188 2.268 1 98.69 182 HIS A N 1
ATOM 1412 C CA . HIS A 1 182 ? -9.742 14.523 2.342 1 98.69 182 HIS A CA 1
ATOM 1413 C C . HIS A 1 182 ? -9.812 15.016 3.785 1 98.69 182 HIS A C 1
ATOM 1415 O O . HIS A 1 182 ? -10.25 14.281 4.672 1 98.69 182 HIS A O 1
ATOM 1421 N N . GLY A 1 183 ? -9.344 16.234 4.043 1 98.75 183 GLY A N 1
ATOM 1422 C CA . GLY A 1 183 ? -9.438 16.828 5.367 1 98.75 183 GLY A CA 1
ATOM 1423 C C . GLY A 1 183 ? -10.844 17.266 5.723 1 98.75 183 GLY A C 1
ATOM 1424 O O . GLY A 1 183 ? -11.086 18.453 5.98 1 98.75 183 GLY A O 1
ATOM 1425 N N . ASN A 1 184 ? -11.742 16.328 5.742 1 98.81 184 ASN A N 1
ATOM 1426 C CA . ASN A 1 184 ? -13.164 16.625 5.895 1 98.81 184 ASN A CA 1
ATOM 1427 C C . ASN A 1 184 ? -13.453 17.328 7.215 1 98.81 184 ASN A C 1
ATOM 1429 O O . ASN A 1 184 ? -14.336 18.188 7.285 1 98.81 184 ASN A O 1
ATOM 1433 N N . GLY A 1 185 ? -12.742 16.953 8.281 1 98.88 185 GLY A N 1
ATOM 1434 C CA . GLY A 1 185 ? -12.945 17.609 9.562 1 98.88 185 GLY A CA 1
ATOM 1435 C C . GLY A 1 185 ? -12.555 19.078 9.547 1 98.88 185 GLY A C 1
ATOM 1436 O O . GLY A 1 185 ? -13.312 19.938 9.992 1 98.88 185 GLY A O 1
ATOM 1437 N N . THR A 1 186 ? -11.367 19.312 9.016 1 98.94 186 THR A N 1
ATOM 1438 C CA . THR A 1 186 ? -10.875 20.672 8.922 1 98.94 186 THR A CA 1
ATOM 1439 C C . THR A 1 186 ? -11.781 21.516 8.023 1 98.94 186 THR A C 1
ATOM 1441 O O . THR A 1 186 ? -12.109 22.656 8.352 1 98.94 186 THR A O 1
ATOM 1444 N N . GLN A 1 187 ? -12.188 20.938 6.895 1 98.94 187 GLN A N 1
ATOM 1445 C CA . GLN A 1 187 ? -13.133 21.609 6.008 1 98.94 187 GLN A CA 1
ATOM 1446 C C . GLN A 1 187 ? -14.414 21.984 6.746 1 98.94 187 GLN A C 1
ATOM 1448 O O . GLN A 1 187 ? -14.891 23.125 6.641 1 98.94 187 GLN A O 1
ATOM 1453 N N . ASP A 1 188 ? -14.938 21.031 7.465 1 98.69 188 ASP A N 1
ATOM 1454 C CA . ASP A 1 188 ? -16.188 21.234 8.18 1 98.69 188 ASP A CA 1
ATOM 1455 C C . ASP A 1 188 ? -16.078 22.391 9.164 1 98.69 188 ASP A C 1
ATOM 1457 O O . ASP A 1 188 ? -16.969 23.234 9.25 1 98.69 188 ASP A O 1
ATOM 1461 N N . ILE A 1 189 ? -15.047 22.484 9.906 1 98.88 189 ILE A N 1
ATOM 1462 C CA . ILE A 1 189 ? -14.828 23.453 10.969 1 98.88 189 ILE A CA 1
ATOM 1463 C C . ILE A 1 189 ? -14.773 24.859 10.383 1 98.88 189 ILE A C 1
ATOM 1465 O O . ILE A 1 189 ? -15.32 25.797 10.961 1 98.88 189 ILE A O 1
ATOM 1469 N N . PHE A 1 190 ? -14.141 24.984 9.164 1 98.94 190 PHE A N 1
ATOM 1470 C CA . PHE A 1 190 ? -13.883 26.328 8.664 1 98.94 190 PHE A CA 1
ATOM 1471 C C . PHE A 1 190 ? -14.758 26.641 7.453 1 98.94 190 PHE A C 1
ATOM 1473 O O . PHE A 1 190 ? -14.539 27.641 6.766 1 98.94 190 PHE A O 1
ATOM 1480 N N . TYR A 1 191 ? -15.789 25.812 7.18 1 98.88 191 TYR A N 1
ATOM 1481 C CA . TYR A 1 191 ? -16.547 25.859 5.938 1 98.88 191 TYR A CA 1
ATOM 1482 C C . TYR A 1 191 ? -17.203 27.219 5.742 1 98.88 191 TYR A C 1
ATOM 1484 O O . TYR A 1 191 ? -17.422 27.656 4.609 1 98.88 191 TYR A O 1
ATOM 1492 N N . GLU A 1 192 ? -17.516 28.016 6.797 1 98.69 192 GLU A N 1
ATOM 1493 C CA . GLU A 1 192 ? -18.188 29.312 6.711 1 98.69 192 GLU A CA 1
ATOM 1494 C C . GLU A 1 192 ? -17.281 30.422 7.227 1 98.69 192 GLU A C 1
ATOM 1496 O O . GLU A 1 192 ? -17.766 31.484 7.648 1 98.69 192 GLU A O 1
ATOM 1501 N N . ASP A 1 193 ? -16 30.188 7.191 1 98.56 193 ASP A N 1
ATOM 1502 C CA . ASP A 1 193 ? -15.031 31.094 7.797 1 98.56 193 ASP A CA 1
ATOM 1503 C C . ASP A 1 193 ? -14.055 31.641 6.758 1 98.56 193 ASP A C 1
ATOM 1505 O O . ASP A 1 193 ? -13.398 30.859 6.055 1 98.56 193 ASP A O 1
ATOM 1509 N N . ASP A 1 194 ? -13.906 32.969 6.613 1 98.5 194 ASP A N 1
ATOM 1510 C CA . ASP A 1 194 ? -13.023 33.531 5.613 1 98.5 194 ASP A CA 1
ATOM 1511 C C . ASP A 1 194 ? -11.688 33.938 6.234 1 98.5 194 ASP A C 1
ATOM 1513 O O . ASP A 1 194 ? -10.805 34.469 5.543 1 98.5 194 ASP A O 1
ATOM 1517 N N . SER A 1 195 ? -11.57 33.719 7.547 1 98.75 195 SER A N 1
ATOM 1518 C CA . SER A 1 195 ? -10.312 34.062 8.203 1 98.75 195 SER A CA 1
ATOM 1519 C C . SER A 1 195 ? -9.305 32.906 8.117 1 98.75 195 SER A C 1
ATOM 1521 O O . SER A 1 195 ? -8.133 33.094 8.461 1 98.75 195 SER A O 1
ATOM 1523 N N . VAL A 1 196 ? -9.734 31.734 7.633 1 98.94 196 VAL A N 1
ATOM 1524 C CA . VAL A 1 196 ? -8.883 30.578 7.406 1 98.94 196 VAL A CA 1
ATOM 1525 C C . VAL A 1 196 ? -9.102 30.047 5.996 1 98.94 196 VAL A C 1
ATOM 1527 O O . VAL A 1 196 ? -10.227 29.703 5.625 1 98.94 196 VAL A O 1
ATOM 1530 N N . LEU A 1 197 ? -8.078 30.016 5.168 1 98.94 197 LEU A N 1
ATOM 1531 C CA . LEU A 1 197 ? -8.086 29.359 3.861 1 98.94 197 LEU A CA 1
ATOM 1532 C C . LEU A 1 197 ? -7.672 27.891 3.982 1 98.94 197 LEU A C 1
ATOM 1534 O O . LEU A 1 197 ? -6.594 27.594 4.5 1 98.94 197 LEU A O 1
ATOM 1538 N N . PHE A 1 198 ? -8.57 27.016 3.576 1 98.94 198 PHE A N 1
ATOM 1539 C CA . PHE A 1 198 ? -8.281 25.578 3.631 1 98.94 198 PHE A CA 1
ATOM 1540 C C . PHE A 1 198 ? -8.102 25.016 2.229 1 98.94 198 PHE A C 1
ATOM 1542 O O . PHE A 1 198 ? -9 25.125 1.388 1 98.94 198 PHE A O 1
ATOM 1549 N N . ILE A 1 199 ? -6.934 24.438 1.944 1 98.94 199 ILE A N 1
ATOM 1550 C CA . ILE A 1 199 ? -6.621 23.766 0.688 1 98.94 199 ILE A CA 1
ATOM 1551 C C . ILE A 1 199 ? -6.336 22.297 0.949 1 98.94 199 ILE A C 1
ATOM 1553 O O . ILE A 1 199 ? -5.496 21.953 1.783 1 98.94 199 ILE A O 1
ATOM 1557 N N . SER A 1 200 ? -7.035 21.438 0.287 1 98.94 200 SER A N 1
ATOM 1558 C CA . SER A 1 200 ? -6.844 20 0.45 1 98.94 200 SER A CA 1
ATOM 1559 C C . SER A 1 200 ? -6.516 19.328 -0.881 1 98.94 200 SER A C 1
ATOM 1561 O O . SER A 1 200 ? -7.293 19.406 -1.833 1 98.94 200 SER A O 1
ATOM 1563 N N . LEU A 1 201 ? -5.312 18.797 -1.058 1 98.88 201 LEU A N 1
ATOM 1564 C CA . LEU A 1 201 ? -4.977 17.844 -2.1 1 98.88 201 LEU A CA 1
ATOM 1565 C C . LEU A 1 201 ? -5.176 16.406 -1.604 1 98.88 201 LEU A C 1
ATOM 1567 O O . LEU A 1 201 ? -4.617 16.031 -0.573 1 98.88 201 LEU A O 1
ATOM 1571 N N . HIS A 1 202 ? -6.02 15.625 -2.24 1 98.81 202 HIS A N 1
ATOM 1572 C CA . HIS A 1 202 ? -6.336 14.281 -1.763 1 98.81 202 HIS A CA 1
ATOM 1573 C C . HIS A 1 202 ? -6.695 13.352 -2.92 1 98.81 202 HIS A C 1
ATOM 1575 O O . HIS A 1 202 ? -6.93 13.812 -4.039 1 98.81 202 HIS A O 1
ATOM 1581 N N . GLU A 1 203 ? -6.582 12.086 -2.723 1 97.06 203 GLU A N 1
ATOM 1582 C CA . GLU A 1 203 ? -7.043 11.102 -3.697 1 97.06 203 GLU A CA 1
ATOM 1583 C C . GLU A 1 203 ? -8.562 11.117 -3.82 1 97.06 203 GLU A C 1
ATOM 1585 O O . GLU A 1 203 ? -9.273 10.922 -2.832 1 97.06 203 GLU A O 1
ATOM 1590 N N . ALA A 1 204 ? -9.055 11.312 -5.008 1 95.94 204 ALA A N 1
ATOM 1591 C CA . ALA A 1 204 ? -10.492 11.422 -5.246 1 95.94 204 ALA A CA 1
ATOM 1592 C C . ALA A 1 204 ? -11.219 10.164 -4.785 1 95.94 204 ALA A C 1
ATOM 1594 O O . ALA A 1 204 ? -10.781 9.047 -5.078 1 95.94 204 ALA A O 1
ATOM 1595 N N . GLN A 1 205 ? -12.266 10.367 -3.955 1 92.69 205 GLN A N 1
ATOM 1596 C CA . GLN A 1 205 ? -13.211 9.336 -3.545 1 92.69 205 GLN A CA 1
ATOM 1597 C C . GLN A 1 205 ? -12.539 8.281 -2.672 1 92.69 205 GLN A C 1
ATOM 1599 O O . GLN A 1 205 ? -12.922 7.109 -2.693 1 92.69 205 GLN A O 1
ATOM 1604 N N . ASN A 1 206 ? -11.516 8.641 -2.008 1 93.69 206 ASN A N 1
ATOM 1605 C CA . ASN A 1 206 ? -10.844 7.719 -1.094 1 93.69 206 ASN A CA 1
ATOM 1606 C C . ASN A 1 206 ? -11.508 7.715 0.282 1 93.69 206 ASN A C 1
ATOM 1608 O O . ASN A 1 206 ? -12.516 7.043 0.49 1 93.69 206 ASN A O 1
ATOM 1612 N N . PHE A 1 207 ? -11.141 8.602 1.171 1 94.12 207 PHE A N 1
ATOM 1613 C CA . PHE A 1 207 ? -11.773 8.695 2.482 1 94.12 207 PHE A CA 1
ATOM 1614 C C . PHE A 1 207 ? -11.859 10.148 2.938 1 94.12 207 PHE A C 1
ATOM 1616 O O . PHE A 1 207 ? -10.867 10.867 2.938 1 94.12 207 PHE A O 1
ATOM 1623 N N . PRO A 1 208 ? -13.086 10.539 3.371 1 95.44 208 PRO A N 1
ATOM 1624 C CA . PRO A 1 208 ? -14.359 9.891 3.07 1 95.44 208 PRO A CA 1
ATOM 1625 C C . PRO A 1 208 ? -14.68 9.875 1.577 1 95.44 208 PRO A C 1
ATOM 1627 O O . PRO A 1 208 ? -14.188 10.719 0.829 1 95.44 208 PRO A O 1
ATOM 1630 N N . SER A 1 209 ? -15.508 8.969 1.18 1 92.94 209 SER A N 1
ATOM 1631 C CA . SER A 1 209 ? -15.695 8.734 -0.249 1 92.94 209 SER A CA 1
ATOM 1632 C C . SER A 1 209 ? -16.656 9.758 -0.853 1 92.94 209 SER A C 1
ATOM 1634 O O . SER A 1 209 ? -16.719 9.906 -2.074 1 92.94 209 SER A O 1
ATOM 1636 N N . ASP A 1 210 ? -17.328 10.539 -0.035 1 94.44 210 ASP A N 1
ATOM 1637 C CA . ASP A 1 210 ? -18.406 11.367 -0.56 1 94.44 210 ASP A CA 1
ATOM 1638 C C . ASP A 1 210 ? -18.109 12.852 -0.339 1 94.44 210 ASP A C 1
ATOM 1640 O O . ASP A 1 210 ? -19 13.695 -0.476 1 94.44 210 ASP A O 1
ATOM 1644 N N . THR A 1 211 ? -16.859 13.188 0.084 1 97.25 211 THR A N 1
ATOM 1645 C CA . THR A 1 211 ? -16.5 14.586 0.303 1 97.25 211 THR A CA 1
ATOM 1646 C C . THR A 1 211 ? -15.234 14.938 -0.47 1 97.25 211 THR A C 1
ATOM 1648 O O . THR A 1 211 ? -14.578 14.062 -1.039 1 97.25 211 THR A O 1
ATOM 1651 N N . GLY A 1 212 ? -14.914 16.234 -0.532 1 98.5 212 GLY A N 1
ATOM 1652 C CA . GLY A 1 212 ? -13.695 16.703 -1.154 1 98.5 212 GLY A CA 1
ATOM 1653 C C . GLY A 1 212 ? -13.859 17.047 -2.623 1 98.5 212 GLY A C 1
ATOM 1654 O O . GLY A 1 212 ? -12.875 17.188 -3.352 1 98.5 212 GLY A O 1
ATOM 1655 N N . ASP A 1 213 ? -15.141 17.219 -3.045 1 98.25 213 ASP A N 1
ATOM 1656 C CA . ASP A 1 213 ? -15.422 17.547 -4.438 1 98.25 213 ASP A CA 1
ATOM 1657 C C . ASP A 1 213 ? -15.016 18.984 -4.758 1 98.25 213 ASP A C 1
ATOM 1659 O O . ASP A 1 213 ? -15.016 19.844 -3.875 1 98.25 213 ASP A O 1
ATOM 1663 N N . VAL A 1 214 ? -14.727 19.234 -6.016 1 98.31 214 VAL A N 1
ATOM 1664 C CA . VAL A 1 214 ? -14.273 20.547 -6.461 1 98.31 214 VAL A CA 1
ATOM 1665 C C . VAL A 1 214 ? -15.367 21.578 -6.234 1 98.31 214 VAL A C 1
ATOM 1667 O O . VAL A 1 214 ? -15.094 22.766 -6.117 1 98.31 214 VAL A O 1
ATOM 1670 N N . THR A 1 215 ? -16.594 21.125 -6.117 1 98.12 215 THR A N 1
ATOM 1671 C CA . THR A 1 215 ? -17.719 22.047 -5.992 1 98.12 215 THR A CA 1
ATOM 1672 C C . THR A 1 215 ? -17.891 22.5 -4.547 1 98.12 215 THR A C 1
ATOM 1674 O O . THR A 1 215 ? -18.625 23.453 -4.273 1 98.12 215 THR A O 1
ATOM 1677 N N . GLU A 1 216 ? -17.25 21.844 -3.596 1 98.75 216 GLU A N 1
ATOM 1678 C CA . GLU A 1 216 ? -17.266 22.281 -2.201 1 98.75 216 GLU A CA 1
ATOM 1679 C C . GLU A 1 216 ? -16.281 23.422 -1.962 1 98.75 216 GLU A C 1
ATOM 1681 O O . GLU A 1 216 ? -15.125 23.188 -1.587 1 98.75 216 GLU A O 1
ATOM 1686 N N . THR A 1 217 ? -16.797 24.625 -2.066 1 98.75 217 THR A N 1
ATOM 1687 C CA . THR A 1 217 ? -15.898 25.781 -2.059 1 98.75 217 THR A CA 1
ATOM 1688 C C . THR A 1 217 ? -16.156 26.656 -0.836 1 98.75 217 THR A C 1
ATOM 1690 O O . THR A 1 217 ? -15.688 27.797 -0.773 1 98.75 217 THR A O 1
ATOM 1693 N N . GLY A 1 218 ? -16.875 26.156 0.21 1 98.69 218 GLY A N 1
ATOM 1694 C CA . GLY A 1 218 ? -17.281 26.953 1.368 1 98.69 218 GLY A CA 1
ATOM 1695 C C . GLY A 1 218 ? -18.688 27.5 1.257 1 98.69 218 GLY A C 1
ATOM 1696 O O . GLY A 1 218 ? -19.375 27.266 0.266 1 98.69 218 GLY A O 1
ATOM 1697 N N . ALA A 1 219 ? -19.141 28.156 2.324 1 98.69 219 ALA A N 1
ATOM 1698 C CA . ALA A 1 219 ? -20.469 28.75 2.361 1 98.69 21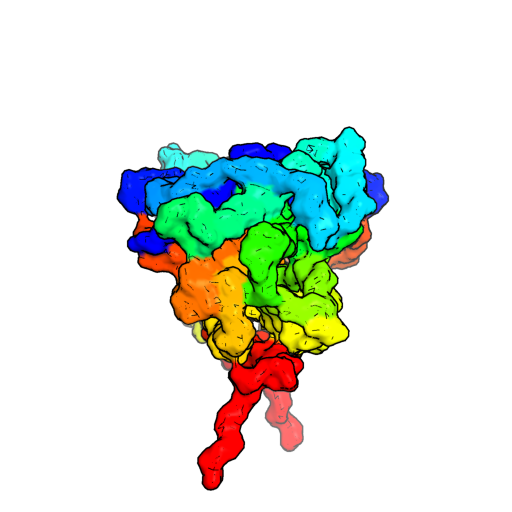9 ALA A CA 1
ATOM 1699 C C . ALA A 1 219 ? -20.453 30.078 3.121 1 98.69 219 ALA A C 1
ATOM 1701 O O . ALA A 1 219 ? -19.609 30.297 3.99 1 98.69 219 ALA A O 1
ATOM 1702 N N . GLY A 1 220 ? -21.422 30.953 2.801 1 98.38 220 GLY A N 1
ATOM 1703 C CA . GLY A 1 220 ? -21.484 32.219 3.486 1 98.38 220 GLY A CA 1
ATOM 1704 C C . GLY A 1 220 ? -20.203 33.031 3.377 1 98.38 220 GLY A C 1
ATOM 1705 O O . GLY A 1 220 ? -19.672 33.219 2.279 1 98.38 220 GLY A O 1
ATOM 1706 N N . LYS A 1 221 ? -19.703 33.438 4.508 1 98.25 221 LYS A N 1
ATOM 1707 C CA . LYS A 1 221 ? -18.469 34.188 4.535 1 98.25 221 LYS A CA 1
ATOM 1708 C C . LYS A 1 221 ? -17.281 33.375 4.055 1 98.25 221 LYS A C 1
ATOM 1710 O O . LYS A 1 221 ? -16.281 33.906 3.578 1 98.25 221 LYS A O 1
ATOM 1715 N N . GLY A 1 222 ? -17.438 32.094 4.129 1 98.62 222 GLY A N 1
ATOM 1716 C CA . GLY A 1 222 ? -16.328 31.219 3.811 1 98.62 222 GLY A CA 1
ATOM 1717 C C . GLY A 1 222 ? -16.312 30.781 2.357 1 98.62 222 GLY A C 1
ATOM 1718 O O . GLY A 1 222 ? -15.461 29.984 1.953 1 98.62 222 GLY A O 1
ATOM 1719 N N . GLU A 1 223 ? -17.281 31.297 1.529 1 98.5 223 GLU A N 1
ATOM 1720 C CA . GLU A 1 223 ? -17.328 30.938 0.115 1 98.5 223 GLU A CA 1
ATOM 1721 C C . GLU A 1 223 ? -16.016 31.312 -0.586 1 98.5 223 GLU A C 1
ATOM 1723 O O . GLU A 1 223 ? -15.547 32.438 -0.474 1 98.5 223 GLU A O 1
ATOM 1728 N N . GLY A 1 224 ? -15.406 30.312 -1.183 1 98.56 224 GLY A N 1
ATOM 1729 C CA . GLY A 1 224 ? -14.148 30.531 -1.881 1 98.56 224 GLY A CA 1
ATOM 1730 C C . GLY A 1 224 ? -12.93 30.188 -1.045 1 98.56 224 GLY A C 1
ATOM 1731 O O . GLY A 1 224 ? -11.82 30.094 -1.567 1 98.56 224 GLY A O 1
ATOM 1732 N N . TYR A 1 225 ? -13.18 29.891 0.263 1 98.88 225 TYR A N 1
ATOM 1733 C CA . TYR A 1 225 ? -12.055 29.703 1.172 1 98.88 225 TYR A CA 1
ATOM 1734 C C . TYR A 1 225 ? -11.828 28.234 1.468 1 98.88 225 TYR A C 1
ATOM 1736 O O . TYR A 1 225 ? -11 27.875 2.311 1 98.88 225 TYR A O 1
ATOM 1744 N N . THR A 1 226 ? -12.609 27.375 0.85 1 98.94 226 THR A N 1
ATOM 1745 C CA . THR A 1 226 ? -12.359 25.938 0.77 1 98.94 226 THR A CA 1
ATOM 1746 C C . THR A 1 226 ? -11.922 25.547 -0.637 1 98.94 226 THR A C 1
ATOM 1748 O O . THR A 1 226 ? -12.68 25.703 -1.597 1 98.94 226 THR A O 1
ATOM 1751 N N . VAL A 1 227 ? -10.703 25.094 -0.75 1 98.88 227 VAL A N 1
ATOM 1752 C CA . VAL A 1 227 ? -10.094 24.703 -2.02 1 98.88 227 VAL A CA 1
ATOM 1753 C C . VAL A 1 227 ? -9.812 23.203 -2.023 1 98.88 227 VAL A C 1
ATOM 1755 O O . VAL A 1 227 ? -8.898 22.734 -1.341 1 98.88 227 VAL A O 1
ATOM 1758 N N . ASN A 1 228 ? -10.602 22.469 -2.746 1 98.88 228 ASN A N 1
ATOM 1759 C CA . ASN A 1 228 ? -10.383 21.031 -2.91 1 98.88 228 ASN A CA 1
ATOM 1760 C C . ASN A 1 228 ? -9.75 20.719 -4.262 1 98.88 228 ASN A C 1
ATOM 1762 O O . ASN A 1 228 ? -10.195 21.219 -5.293 1 98.88 228 ASN A O 1
ATOM 1766 N N . VAL A 1 229 ? -8.672 19.922 -4.273 1 98.88 229 VAL A N 1
ATOM 1767 C CA . VAL A 1 229 ? -8.023 19.391 -5.469 1 98.88 229 VAL A CA 1
ATOM 1768 C C . VAL A 1 229 ? -8.016 17.859 -5.414 1 98.88 229 VAL A C 1
ATOM 1770 O O . VAL A 1 229 ? -6.984 17.25 -5.121 1 98.88 229 VAL A O 1
ATOM 1773 N N . PRO A 1 230 ? -9.164 17.219 -5.715 1 98.69 230 PRO A N 1
ATOM 1774 C CA . PRO A 1 230 ? -9.195 15.758 -5.781 1 98.69 230 PRO A CA 1
ATOM 1775 C C . PRO A 1 230 ? -8.398 15.203 -6.957 1 98.69 230 PRO A C 1
ATOM 1777 O O . PRO A 1 230 ? -8.672 15.547 -8.109 1 98.69 230 PRO A O 1
ATOM 1780 N N . LEU A 1 231 ? -7.398 14.406 -6.699 1 97.94 231 LEU A N 1
ATOM 1781 C CA . LEU A 1 231 ? -6.5 13.859 -7.715 1 97.94 231 LEU A CA 1
ATOM 1782 C C . LEU A 1 231 ? -6.789 12.391 -7.965 1 97.94 231 LEU A C 1
ATOM 1784 O O . LEU A 1 231 ? -7.18 11.664 -7.047 1 97.94 231 LEU A O 1
ATOM 1788 N N . PRO A 1 232 ? -6.609 11.945 -9.188 1 95.06 232 PRO A N 1
ATOM 1789 C CA . PRO A 1 232 ? -6.832 10.531 -9.477 1 95.06 232 PRO A CA 1
ATOM 1790 C C . PRO A 1 232 ? -5.766 9.625 -8.852 1 95.06 232 PRO A C 1
ATOM 1792 O O . PRO A 1 232 ? -4.633 10.062 -8.633 1 95.06 232 PRO A O 1
ATOM 1795 N N . SER A 1 233 ? -6.145 8.383 -8.609 1 94.38 233 SER A N 1
ATOM 1796 C CA . SER A 1 233 ? -5.18 7.371 -8.195 1 94.38 233 SER A CA 1
ATOM 1797 C C . SER A 1 233 ? -3.977 7.336 -9.133 1 94.38 233 SER A C 1
ATOM 1799 O O . SER A 1 233 ? -4.082 7.711 -10.305 1 94.38 233 SER A O 1
ATOM 1801 N N . ALA A 1 234 ? -2.787 7.016 -8.578 1 93.44 234 ALA A N 1
ATOM 1802 C CA . ALA A 1 234 ? -1.516 6.848 -9.281 1 93.44 234 ALA A CA 1
ATOM 1803 C C . ALA A 1 234 ? -0.861 8.195 -9.555 1 93.44 234 ALA A C 1
ATOM 1805 O O . ALA A 1 234 ? 0.118 8.281 -10.305 1 93.44 234 ALA A O 1
ATOM 1806 N N . THR A 1 235 ? -1.432 9.273 -8.992 1 96.19 235 THR A N 1
ATOM 1807 C CA . THR A 1 235 ? -0.773 10.57 -9.109 1 96.19 235 THR A CA 1
ATOM 1808 C C . THR A 1 235 ? 0.519 10.594 -8.297 1 96.19 235 THR A C 1
ATOM 1810 O O . THR A 1 235 ? 0.529 10.219 -7.125 1 96.19 235 THR A O 1
ATOM 1813 N N . GLY A 1 236 ? 1.584 10.898 -8.922 1 96.19 236 GLY A N 1
ATOM 1814 C CA . GLY A 1 236 ? 2.879 11.008 -8.266 1 96.19 236 GLY A CA 1
ATOM 1815 C C . GLY A 1 236 ? 3.371 12.438 -8.156 1 96.19 236 GLY A C 1
ATOM 1816 O O . GLY A 1 236 ? 2.568 13.367 -8.078 1 96.19 236 GLY A O 1
ATOM 1817 N N . GLU A 1 237 ? 4.637 12.578 -8.078 1 96.88 237 GLU A N 1
ATOM 1818 C CA . GLU A 1 237 ? 5.273 13.875 -7.863 1 96.88 237 GLU A CA 1
ATOM 1819 C C . GLU A 1 237 ? 4.867 14.875 -8.945 1 96.88 237 GLU A C 1
ATOM 1821 O O . GLU A 1 237 ? 4.539 16.031 -8.641 1 96.88 237 GLU A O 1
ATOM 1826 N N . ALA A 1 238 ? 4.871 14.414 -10.195 1 97.81 238 ALA A N 1
ATOM 1827 C CA . ALA A 1 238 ? 4.57 15.312 -11.305 1 97.81 238 ALA A CA 1
ATOM 1828 C C . ALA A 1 238 ? 3.16 15.883 -11.18 1 97.81 238 ALA A C 1
ATOM 1830 O O . ALA A 1 238 ? 2.932 17.062 -11.469 1 97.81 238 ALA A O 1
ATOM 1831 N N . GLY A 1 239 ? 2.242 15.039 -10.805 1 98.06 239 GLY A N 1
ATOM 1832 C CA . GLY A 1 239 ? 0.87 15.484 -10.633 1 98.06 239 GLY A CA 1
ATOM 1833 C C . GLY A 1 239 ? 0.699 16.438 -9.461 1 98.06 239 GLY A C 1
ATOM 1834 O O . GLY A 1 239 ? -0.015 17.438 -9.57 1 98.06 239 GLY A O 1
ATOM 1835 N N . TYR A 1 240 ? 1.331 16.188 -8.336 1 98.56 240 TYR A N 1
ATOM 1836 C CA . TYR A 1 240 ? 1.278 17.078 -7.18 1 98.56 240 TYR A CA 1
ATOM 1837 C C . TYR A 1 240 ? 1.931 18.422 -7.496 1 98.56 240 TYR A C 1
ATOM 1839 O O . TYR A 1 240 ? 1.425 19.469 -7.102 1 98.56 240 TYR A O 1
ATOM 1847 N N . ARG A 1 241 ? 3.055 18.344 -8.211 1 98.5 241 ARG A N 1
ATOM 1848 C CA . ARG A 1 241 ? 3.709 19.578 -8.633 1 98.5 241 ARG A CA 1
ATOM 1849 C C . ARG A 1 241 ? 2.777 20.422 -9.492 1 98.5 241 ARG A C 1
ATOM 1851 O O . ARG A 1 241 ? 2.699 21.641 -9.32 1 98.5 241 ARG A O 1
ATOM 1858 N N . HIS A 1 242 ? 2.129 19.75 -10.391 1 98.69 242 HIS A N 1
ATOM 1859 C CA . HIS A 1 242 ? 1.185 20.438 -11.258 1 98.69 242 HIS A CA 1
ATOM 1860 C C . HIS A 1 242 ? 0.073 21.094 -10.445 1 98.69 242 HIS A C 1
ATOM 1862 O O . HIS A 1 242 ? -0.283 22.25 -10.695 1 98.69 242 HIS A O 1
ATOM 1868 N N . ALA A 1 243 ? -0.468 20.422 -9.484 1 98.81 243 ALA A N 1
ATOM 1869 C CA . ALA A 1 243 ? -1.52 20.953 -8.625 1 98.81 243 ALA A CA 1
ATOM 1870 C C . ALA A 1 243 ? -1.02 22.156 -7.824 1 98.81 243 ALA A C 1
ATOM 1872 O O . ALA A 1 243 ? -1.734 23.156 -7.668 1 98.81 243 ALA A O 1
ATOM 1873 N N . PHE A 1 244 ? 0.191 22.078 -7.301 1 98.88 244 PHE A N 1
ATOM 1874 C CA . PHE A 1 244 ? 0.799 23.172 -6.559 1 98.88 244 PHE A CA 1
ATOM 1875 C C . PHE A 1 244 ? 0.93 24.422 -7.438 1 98.88 244 PHE A C 1
ATOM 1877 O O . PHE A 1 244 ? 0.522 25.516 -7.039 1 98.88 244 PHE A O 1
ATOM 1884 N N . GLU A 1 245 ? 1.402 24.203 -8.633 1 98.5 245 GLU A N 1
ATOM 1885 C CA . GLU A 1 245 ? 1.721 25.312 -9.523 1 98.5 245 GLU A CA 1
ATOM 1886 C C . GLU A 1 245 ? 0.453 25.953 -10.07 1 98.5 245 GLU A C 1
ATOM 1888 O O . GLU A 1 245 ? 0.402 27.172 -10.258 1 98.5 245 GLU A O 1
ATOM 1893 N N . GLN A 1 246 ? -0.539 25.141 -10.273 1 98.5 246 GLN A N 1
ATOM 1894 C CA . GLN A 1 246 ? -1.704 25.625 -11 1 98.5 246 GLN A CA 1
ATOM 1895 C C . GLN A 1 246 ? -2.781 26.125 -10.047 1 98.5 246 GLN A C 1
ATOM 1897 O O . GLN A 1 246 ? -3.625 26.953 -10.422 1 98.5 246 GLN A O 1
ATOM 1902 N N . VAL A 1 247 ? -2.746 25.656 -8.781 1 98.75 247 VAL A N 1
ATOM 1903 C CA . VAL A 1 247 ? -3.854 26 -7.898 1 98.75 247 VAL A CA 1
ATOM 1904 C C . VAL A 1 247 ? -3.312 26.5 -6.559 1 98.75 247 VAL A C 1
ATOM 1906 O O . VAL A 1 247 ? -3.545 27.641 -6.172 1 98.75 247 VAL A O 1
ATOM 1909 N N . VAL A 1 248 ? -2.48 25.75 -5.867 1 98.88 248 VAL A N 1
ATOM 1910 C CA . VAL A 1 248 ? -2.102 26 -4.48 1 98.88 248 VAL A CA 1
ATOM 1911 C C . VAL A 1 248 ? -1.346 27.312 -4.371 1 98.88 248 VAL A C 1
ATOM 1913 O O . VAL A 1 248 ? -1.74 28.203 -3.609 1 98.88 248 VAL A O 1
ATOM 1916 N N . LEU A 1 249 ? -0.302 27.469 -5.145 1 98.75 249 LEU A N 1
ATOM 1917 C CA . LEU A 1 249 ? 0.583 28.625 -5.016 1 98.75 249 LEU A CA 1
ATOM 1918 C C . LEU A 1 249 ? -0.127 29.906 -5.438 1 98.75 249 LEU A C 1
ATOM 1920 O O . LEU A 1 249 ? -0.089 30.906 -4.723 1 98.75 249 LEU A O 1
ATOM 1924 N N . PRO A 1 250 ? -0.842 29.875 -6.602 1 98.38 250 PRO A N 1
ATOM 1925 C CA . PRO A 1 250 ? -1.537 31.094 -6.988 1 98.38 250 PRO A CA 1
ATOM 1926 C C . PRO A 1 250 ? -2.551 31.562 -5.941 1 98.38 250 PRO A C 1
ATOM 1928 O O . PRO A 1 250 ? -2.646 32.75 -5.652 1 98.38 250 PRO A O 1
ATOM 1931 N N . VAL A 1 251 ? -3.285 30.656 -5.328 1 98.75 251 VAL A N 1
ATOM 1932 C CA . VAL A 1 251 ? -4.293 31 -4.332 1 98.75 251 VAL A CA 1
ATOM 1933 C C . VAL A 1 251 ? -3.617 31.562 -3.084 1 98.75 251 VAL A C 1
ATOM 1935 O O . VAL A 1 251 ? -4.059 32.562 -2.531 1 98.75 251 VAL A O 1
ATOM 1938 N N . LEU A 1 252 ? -2.529 30.953 -2.689 1 98.81 252 LEU A N 1
ATOM 1939 C CA . LEU A 1 252 ? -1.813 31.375 -1.493 1 98.81 252 LEU A CA 1
ATOM 1940 C C . LEU A 1 252 ? -1.176 32.75 -1.705 1 98.81 252 LEU A C 1
ATOM 1942 O O . LEU A 1 252 ? -1.144 33.562 -0.787 1 98.81 252 LEU A O 1
ATOM 1946 N N . GLU A 1 253 ? -0.646 33 -2.883 1 98.12 253 GLU A N 1
ATOM 1947 C CA . GLU A 1 253 ? -0.028 34.281 -3.205 1 98.12 253 GLU A CA 1
ATOM 1948 C C . GLU A 1 253 ? -1.049 35.406 -3.152 1 98.12 253 GLU A C 1
ATOM 1950 O O . GLU A 1 253 ? -0.717 36.531 -2.77 1 98.12 253 GLU A O 1
ATOM 1955 N N . GLU A 1 254 ? -2.209 35.125 -3.537 1 98.19 254 GLU A N 1
ATOM 1956 C CA . GLU A 1 254 ? -3.27 36.125 -3.502 1 98.19 254 GLU A CA 1
ATOM 1957 C C . GLU A 1 254 ? -3.809 36.312 -2.086 1 98.19 254 GLU A C 1
ATOM 1959 O O . GLU A 1 254 ? -4.051 37.438 -1.649 1 98.19 254 GLU A O 1
ATOM 1964 N N . TYR A 1 255 ? -4.023 35.25 -1.347 1 98.44 255 TYR A N 1
ATOM 1965 C CA . TYR A 1 255 ? -4.586 35.281 -0.001 1 98.44 255 TYR A CA 1
ATOM 1966 C C . TYR A 1 255 ? -3.633 35.969 0.973 1 98.44 255 TYR A C 1
ATOM 1968 O O . TYR A 1 255 ? -4.07 36.625 1.909 1 98.44 255 TYR A O 1
ATOM 1976 N N . ARG A 1 256 ? -2.287 35.688 0.712 1 98.31 256 ARG A N 1
ATOM 1977 C CA . ARG A 1 256 ? -1.23 36.281 1.534 1 98.31 256 ARG A CA 1
ATOM 1978 C C . ARG A 1 256 ? -1.432 35.938 3.006 1 98.31 256 ARG A C 1
ATOM 1980 O O . ARG A 1 256 ? -1.586 36.844 3.842 1 98.31 256 ARG A O 1
ATOM 1987 N N . PRO A 1 257 ? -1.345 34.688 3.34 1 98.81 257 PRO A N 1
ATOM 1988 C CA . PRO A 1 257 ? -1.525 34.312 4.738 1 98.81 257 PRO A CA 1
ATOM 1989 C C . PRO A 1 257 ? -0.491 34.938 5.668 1 98.81 257 PRO A C 1
ATOM 1991 O O . PRO A 1 257 ? 0.585 35.344 5.219 1 98.81 257 PRO A O 1
ATOM 1994 N N . GLU A 1 258 ? -0.856 35.031 6.926 1 98.88 258 GLU A N 1
ATOM 1995 C CA . GLU A 1 258 ? 0.051 35.5 7.969 1 98.88 258 GLU A CA 1
ATOM 1996 C C . GLU A 1 258 ? 0.749 34.312 8.656 1 98.88 258 GLU A C 1
ATOM 1998 O O . GLU A 1 258 ? 1.738 34.5 9.367 1 98.88 258 GLU A O 1
ATOM 2003 N N . LEU A 1 259 ? 0.262 33.125 8.445 1 98.88 259 LEU A N 1
ATOM 2004 C CA . LEU A 1 259 ? 0.774 31.859 8.961 1 98.88 259 LEU A CA 1
ATOM 2005 C C . LEU A 1 259 ? 0.369 30.688 8.055 1 98.88 259 LEU A C 1
ATOM 2007 O O . LEU A 1 259 ? -0.789 30.594 7.641 1 98.88 259 LEU A O 1
ATOM 2011 N N . VAL A 1 260 ? 1.346 29.859 7.699 1 98.94 260 VAL A N 1
ATOM 2012 C CA . VAL A 1 260 ? 1.098 28.656 6.902 1 98.94 260 VAL A CA 1
ATOM 2013 C C . VAL A 1 260 ? 1.133 27.422 7.805 1 98.94 260 VAL A C 1
ATOM 2015 O O . VAL A 1 260 ? 2.146 27.141 8.453 1 98.94 260 VAL A O 1
ATOM 2018 N N . LEU A 1 261 ? -0.005 26.766 7.941 1 98.94 261 LEU A N 1
ATOM 2019 C CA . LEU A 1 261 ? -0.117 25.484 8.617 1 98.94 261 LEU A CA 1
ATOM 2020 C C . LEU A 1 261 ? -0.246 24.344 7.605 1 98.94 261 LEU A C 1
ATOM 2022 O O . LEU A 1 261 ? -0.98 24.469 6.621 1 98.94 261 LEU A O 1
ATOM 2026 N N . ILE A 1 262 ? 0.512 23.297 7.801 1 99 262 ILE A N 1
ATOM 2027 C CA . ILE A 1 262 ? 0.487 22.156 6.883 1 99 262 ILE A CA 1
ATOM 2028 C C . ILE A 1 262 ? 0.012 20.922 7.625 1 99 262 ILE A C 1
ATOM 2030 O O . ILE A 1 262 ? 0.607 20.516 8.633 1 99 262 ILE A O 1
ATOM 2034 N N . SER A 1 263 ? -1.173 20.391 7.238 1 98.94 263 SER A N 1
ATOM 2035 C CA . SER A 1 263 ? -1.521 19.016 7.594 1 98.94 263 SER A CA 1
ATOM 2036 C C . SER A 1 263 ? -0.75 18.016 6.746 1 98.94 263 SER A C 1
ATOM 2038 O O . SER A 1 263 ? -1.166 17.688 5.633 1 98.94 263 SER A O 1
ATOM 2040 N N . ALA A 1 264 ? 0.279 17.516 7.324 1 98.88 264 ALA A N 1
ATOM 2041 C CA . ALA A 1 264 ? 1.243 16.734 6.566 1 98.88 264 ALA A CA 1
ATOM 2042 C C . ALA A 1 264 ? 1.018 15.234 6.781 1 98.88 264 ALA A C 1
ATOM 2044 O O . ALA A 1 264 ? 1.691 14.609 7.605 1 98.88 264 ALA A O 1
ATOM 2045 N N . GLY A 1 265 ? 0.089 14.719 5.984 1 98.69 265 GLY A N 1
ATOM 2046 C CA . GLY A 1 265 ? 0.031 13.273 5.871 1 98.69 265 GLY A CA 1
ATOM 2047 C C . GLY A 1 265 ? 0.999 12.719 4.844 1 98.69 265 GLY A C 1
ATOM 2048 O O . GLY A 1 265 ? 1.09 13.227 3.725 1 98.69 265 GLY A O 1
ATOM 2049 N N . GLN A 1 266 ? 1.827 11.727 5.199 1 98.62 266 GLN A N 1
ATOM 2050 C CA . GLN A 1 266 ? 2.771 11.141 4.254 1 98.62 266 GLN A CA 1
ATOM 2051 C C . GLN A 1 266 ? 2.176 9.906 3.576 1 98.62 266 GLN A C 1
ATOM 2053 O O . GLN A 1 266 ? 2.895 9.133 2.939 1 98.62 266 GLN A O 1
ATOM 2058 N N . ASP A 1 267 ? 0.871 9.75 3.707 1 98.62 267 ASP A N 1
ATOM 2059 C CA . ASP A 1 267 ? 0.188 8.562 3.193 1 98.62 267 ASP A CA 1
ATOM 2060 C C . ASP A 1 267 ? 0.027 8.641 1.677 1 98.62 267 ASP A C 1
ATOM 2062 O O . ASP A 1 267 ? -0.252 7.633 1.025 1 98.62 267 ASP A O 1
ATOM 2066 N N . PRO A 1 268 ? 0.276 9.82 1.001 1 98.25 268 PRO A N 1
ATOM 2067 C CA . PRO A 1 268 ? 0.275 9.766 -0.463 1 98.25 268 PRO A CA 1
ATOM 2068 C C . PRO A 1 268 ? 1.466 8.984 -1.023 1 98.25 268 PRO A C 1
ATOM 2070 O O . PRO A 1 268 ? 1.585 8.828 -2.24 1 98.25 268 PRO A O 1
ATOM 2073 N N . ASN A 1 269 ? 2.34 8.508 -0.191 1 98 269 ASN A N 1
ATOM 2074 C CA . ASN A 1 269 ? 3.494 7.785 -0.706 1 98 269 ASN A CA 1
ATOM 2075 C C . ASN A 1 269 ? 3.076 6.496 -1.409 1 98 269 ASN A C 1
ATOM 2077 O O . ASN A 1 269 ? 1.991 5.969 -1.156 1 98 269 ASN A O 1
ATOM 2081 N N . GLY A 1 270 ? 3.912 5.992 -2.229 1 96.62 270 GLY A N 1
ATOM 2082 C CA . GLY A 1 270 ? 3.578 4.91 -3.145 1 96.62 270 GLY A CA 1
ATOM 2083 C C . GLY A 1 270 ? 3.518 3.555 -2.469 1 96.62 270 GLY A C 1
ATOM 2084 O O . GLY A 1 270 ? 3.203 2.549 -3.109 1 96.62 270 GLY A O 1
ATOM 2085 N N . MET A 1 271 ? 3.723 3.475 -1.175 1 97.19 271 MET A N 1
ATOM 2086 C CA . MET A 1 271 ? 3.744 2.189 -0.483 1 97.19 271 MET A CA 1
ATOM 2087 C C . MET A 1 271 ? 2.715 2.16 0.642 1 97.19 271 MET A C 1
ATOM 2089 O O . MET A 1 271 ? 2.664 1.202 1.417 1 97.19 271 MET A O 1
ATOM 2093 N N . ASP A 1 272 ? 1.897 3.229 0.757 1 97.94 272 ASP A N 1
ATOM 2094 C CA . ASP A 1 272 ? 0.924 3.328 1.84 1 97.94 272 ASP A CA 1
ATOM 2095 C C . ASP A 1 272 ? -0.283 2.432 1.578 1 97.94 272 ASP A C 1
ATOM 2097 O O . ASP A 1 272 ? -0.875 2.479 0.498 1 97.94 272 ASP A O 1
ATOM 2101 N N . PRO A 1 273 ? -0.65 1.627 2.516 1 96.88 273 PRO A N 1
ATOM 2102 C CA . PRO A 1 273 ? -1.754 0.686 2.309 1 96.88 273 PRO A CA 1
ATOM 2103 C C . PRO A 1 273 ? -3.104 1.384 2.162 1 96.88 273 PRO A C 1
ATOM 2105 O O . PRO A 1 273 ? -4.07 0.774 1.698 1 96.88 273 PRO A O 1
ATOM 2108 N N . LEU A 1 274 ? -3.174 2.666 2.527 1 96.88 274 LEU A N 1
ATOM 2109 C CA . LEU A 1 274 ? -4.453 3.363 2.496 1 96.88 274 LEU A CA 1
ATOM 2110 C C . LEU A 1 274 ? -4.469 4.426 1.4 1 96.88 274 LEU A C 1
ATOM 2112 O O . LEU A 1 274 ? -5.289 5.344 1.435 1 96.88 274 LEU A O 1
ATOM 2116 N N . SER A 1 275 ? -3.52 4.305 0.487 1 95.81 275 SER A N 1
ATOM 2117 C CA . SER A 1 275 ? -3.373 5.238 -0.625 1 95.81 275 SER A CA 1
ATOM 2118 C C . SER A 1 275 ? -3.102 4.504 -1.933 1 95.81 275 SER A C 1
ATOM 2120 O O . SER A 1 275 ? -2.588 3.383 -1.926 1 95.81 275 SER A O 1
ATOM 2122 N N . ARG A 1 276 ? -3.52 5.102 -2.992 1 95 276 ARG A N 1
ATOM 2123 C CA . ARG A 1 276 ? -3.117 4.633 -4.316 1 95 276 ARG A CA 1
ATOM 2124 C C . ARG A 1 276 ? -2.32 5.703 -5.055 1 95 276 ARG A C 1
ATOM 2126 O O . ARG A 1 276 ? -2.299 5.723 -6.289 1 95 276 ARG A O 1
ATOM 2133 N N . MET A 1 277 ? -1.746 6.641 -4.254 1 96.56 277 MET A N 1
ATOM 2134 C CA . MET A 1 277 ? -0.89 7.664 -4.844 1 96.56 277 MET A CA 1
ATOM 2135 C C . MET A 1 277 ? 0.558 7.188 -4.914 1 96.56 277 MET A C 1
ATOM 2137 O O . MET A 1 277 ? 0.878 6.09 -4.457 1 96.56 277 MET A O 1
ATOM 2141 N N . MET A 1 278 ? 1.45 8.016 -5.574 1 96.88 278 MET A N 1
ATOM 2142 C CA . MET A 1 278 ? 2.801 7.535 -5.848 1 96.88 278 MET A CA 1
ATOM 2143 C C . MET A 1 278 ? 3.836 8.609 -5.535 1 96.88 278 MET A C 1
ATOM 2145 O O . MET A 1 278 ? 4.836 8.734 -6.242 1 96.88 278 MET A O 1
ATOM 2149 N N . VAL A 1 279 ? 3.574 9.43 -4.543 1 97.62 279 VAL A N 1
ATOM 2150 C CA . VAL A 1 279 ? 4.531 10.461 -4.156 1 97.62 279 VAL A CA 1
ATOM 2151 C C . VAL A 1 279 ? 5.68 9.836 -3.369 1 97.62 279 VAL A C 1
ATOM 2153 O O . VAL A 1 279 ? 5.449 9.086 -2.416 1 97.62 279 VAL A O 1
ATOM 2156 N N . MET A 1 280 ? 6.902 10.094 -3.775 1 97.38 280 MET A N 1
ATOM 2157 C CA . MET A 1 280 ? 8.062 9.555 -3.072 1 97.38 280 MET A CA 1
ATOM 2158 C C . MET A 1 280 ? 8.859 10.68 -2.41 1 97.38 280 MET A C 1
ATOM 2160 O O . MET A 1 280 ? 8.445 11.836 -2.436 1 97.38 280 MET A O 1
ATOM 2164 N N . ARG A 1 281 ? 9.961 10.367 -1.774 1 97.75 281 ARG A N 1
ATOM 2165 C CA . ARG A 1 281 ? 10.766 11.273 -0.962 1 97.75 281 ARG A CA 1
ATOM 2166 C C . ARG A 1 281 ? 11.023 12.586 -1.697 1 97.75 281 ARG A C 1
ATOM 2168 O O . ARG A 1 281 ? 10.805 13.664 -1.144 1 97.75 281 ARG A O 1
ATOM 2175 N N . PRO A 1 282 ? 11.359 12.609 -3.01 1 97.56 282 PRO A N 1
ATOM 2176 C CA . PRO A 1 282 ? 11.586 13.891 -3.688 1 97.56 282 PRO A CA 1
ATOM 2177 C C . PRO A 1 282 ? 10.312 14.734 -3.801 1 97.56 282 PRO A C 1
ATOM 2179 O O . PRO A 1 282 ? 10.375 15.961 -3.742 1 97.56 282 PRO A O 1
ATOM 2182 N N . GLY A 1 283 ? 9.18 14.078 -3.971 1 98.06 283 GLY A N 1
ATOM 2183 C CA . GLY A 1 283 ? 7.922 14.797 -4.051 1 98.06 283 GLY A CA 1
ATOM 2184 C C . GLY A 1 283 ? 7.551 15.492 -2.754 1 98.06 283 GLY A C 1
ATOM 2185 O O . GLY A 1 283 ? 7.102 16.641 -2.766 1 98.06 283 GLY A O 1
ATOM 2186 N N . PHE A 1 284 ? 7.777 14.797 -1.63 1 98.75 284 PHE A N 1
ATOM 2187 C CA . PHE A 1 284 ? 7.516 15.398 -0.328 1 98.75 284 PHE A CA 1
ATOM 2188 C C . PHE A 1 284 ? 8.469 16.562 -0.062 1 98.75 284 PHE A C 1
ATOM 2190 O O . PHE A 1 284 ? 8.07 17.578 0.504 1 98.75 284 PHE A O 1
ATOM 2197 N N . ARG A 1 285 ? 9.703 16.391 -0.458 1 98.75 285 ARG A N 1
ATOM 2198 C CA . ARG A 1 285 ? 10.68 17.469 -0.336 1 98.75 285 ARG A CA 1
ATOM 2199 C C . ARG A 1 285 ? 10.234 18.703 -1.113 1 98.75 285 ARG A C 1
ATOM 2201 O O . ARG A 1 285 ? 10.328 19.828 -0.612 1 98.75 285 ARG A O 1
ATOM 2208 N N . TYR A 1 286 ? 9.766 18.484 -2.299 1 98.69 286 TYR A N 1
ATOM 2209 C CA . TYR A 1 286 ? 9.289 19.578 -3.139 1 98.69 286 TYR A CA 1
ATOM 2210 C C . TYR A 1 286 ? 8.156 20.344 -2.461 1 98.69 286 TYR A C 1
ATOM 2212 O O . TYR A 1 286 ? 8.172 21.578 -2.4 1 98.69 286 TYR A O 1
ATOM 2220 N N . MET A 1 287 ? 7.148 19.609 -1.976 1 98.88 287 MET A N 1
ATOM 2221 C CA . MET A 1 287 ? 5.977 20.25 -1.393 1 98.88 287 MET A CA 1
ATOM 2222 C C . MET A 1 287 ? 6.363 21.094 -0.187 1 98.88 287 MET A C 1
ATOM 2224 O O . MET A 1 287 ? 5.961 22.25 -0.087 1 98.88 287 MET A O 1
ATOM 2228 N N . ALA A 1 288 ? 7.211 20.531 0.695 1 98.94 288 ALA A N 1
ATOM 2229 C CA . ALA A 1 288 ? 7.637 21.25 1.89 1 98.94 288 ALA A CA 1
ATOM 2230 C C . ALA A 1 288 ? 8.492 22.469 1.523 1 98.94 288 ALA A C 1
ATOM 2232 O O . ALA A 1 288 ? 8.297 23.547 2.066 1 98.94 288 ALA A O 1
ATOM 2233 N N . ARG A 1 289 ? 9.398 22.25 0.586 1 98.81 289 ARG A N 1
ATOM 2234 C CA . ARG A 1 289 ? 10.281 23.328 0.152 1 98.81 289 ARG A CA 1
ATOM 2235 C C . ARG A 1 289 ? 9.477 24.469 -0.458 1 98.81 289 ARG A C 1
ATOM 2237 O O . ARG A 1 289 ? 9.719 25.641 -0.151 1 98.81 289 ARG A O 1
ATOM 2244 N N . THR A 1 290 ? 8.57 24.125 -1.271 1 98.81 290 THR A N 1
ATOM 2245 C CA . THR A 1 290 ? 7.781 25.125 -1.99 1 98.81 290 THR A CA 1
ATOM 2246 C C . THR A 1 290 ? 6.957 25.953 -1.021 1 98.81 290 THR A C 1
ATOM 2248 O O . THR A 1 290 ? 6.875 27.188 -1.164 1 98.81 290 THR A O 1
ATOM 2251 N N . LEU A 1 291 ? 6.383 25.344 -0.015 1 98.88 291 LEU A N 1
ATOM 2252 C CA . LEU A 1 291 ? 5.57 26.078 0.958 1 98.88 291 LEU A CA 1
ATOM 2253 C C . LEU A 1 291 ? 6.453 26.906 1.888 1 98.88 291 LEU A C 1
ATOM 2255 O O . LEU A 1 291 ? 6.07 28 2.295 1 98.88 291 LEU A O 1
ATOM 2259 N N . ARG A 1 292 ? 7.613 26.359 2.262 1 98.81 292 ARG A N 1
ATOM 2260 C CA . ARG A 1 292 ? 8.57 27.141 3.037 1 98.81 292 ARG A CA 1
ATOM 2261 C C . ARG A 1 292 ? 8.977 28.406 2.287 1 98.81 292 ARG A C 1
ATOM 2263 O O . ARG A 1 292 ? 8.961 29.5 2.855 1 98.81 292 ARG A O 1
ATOM 2270 N N . GLU A 1 293 ? 9.32 28.25 0.994 1 98.75 293 GLU A N 1
ATOM 2271 C CA . GLU A 1 293 ? 9.742 29.375 0.17 1 98.75 293 GLU A CA 1
ATOM 2272 C C . GLU A 1 293 ? 8.617 30.406 0.012 1 98.75 293 GLU A C 1
ATOM 2274 O O . GLU A 1 293 ? 8.859 31.609 0.038 1 98.75 293 GLU A O 1
ATOM 2279 N N . LEU A 1 294 ? 7.426 29.891 -0.168 1 98.62 294 LEU A N 1
ATOM 2280 C CA . LEU A 1 294 ? 6.277 30.797 -0.242 1 98.62 294 LEU A CA 1
ATOM 2281 C C . LEU A 1 294 ? 6.129 31.594 1.05 1 98.62 294 LEU A C 1
ATOM 2283 O O . LEU A 1 294 ? 5.895 32.812 1.013 1 98.62 294 LEU A O 1
ATOM 2287 N N . ALA A 1 295 ? 6.203 30.922 2.199 1 98.62 295 ALA A N 1
ATOM 2288 C CA . ALA A 1 295 ? 6.066 31.578 3.5 1 98.62 295 ALA A CA 1
ATOM 2289 C C . ALA A 1 295 ? 7.125 32.656 3.689 1 98.62 295 ALA A C 1
ATOM 2291 O O . ALA A 1 295 ? 6.844 33.719 4.254 1 98.62 295 ALA A O 1
ATOM 2292 N N . GLU A 1 296 ? 8.336 32.406 3.225 1 98.12 296 GLU A N 1
ATOM 2293 C CA . GLU A 1 296 ? 9.398 33.406 3.293 1 98.12 296 GLU A CA 1
ATOM 2294 C C . GLU A 1 296 ? 9.023 34.656 2.541 1 98.12 296 GLU A C 1
ATOM 2296 O O . GLU A 1 296 ? 9.375 35.781 2.961 1 98.12 296 GLU A O 1
ATOM 2301 N N . ARG A 1 297 ? 8.266 34.438 1.511 1 97.81 297 ARG A N 1
ATOM 2302 C CA . ARG A 1 297 ? 7.914 35.594 0.659 1 97.81 297 ARG A CA 1
ATOM 2303 C C . ARG A 1 297 ? 6.691 36.312 1.203 1 97.81 297 ARG A C 1
ATOM 2305 O O . ARG A 1 297 ? 6.578 37.531 1.055 1 97.81 297 ARG A O 1
ATOM 2312 N N . VAL A 1 298 ? 5.793 35.594 1.926 1 97.44 298 VAL A N 1
ATOM 2313 C CA . VAL A 1 298 ? 4.492 36.25 2.102 1 97.44 298 VAL A CA 1
ATOM 2314 C C . VAL A 1 298 ? 4.188 36.375 3.59 1 97.44 298 VAL A C 1
ATOM 2316 O O . VAL A 1 298 ? 3.311 37.156 3.975 1 97.44 298 VAL A O 1
ATOM 2319 N N . CYS A 1 299 ? 4.898 35.656 4.449 1 97.5 299 CYS A N 1
ATOM 2320 C CA . CYS A 1 299 ? 4.512 35.75 5.852 1 97.5 299 CYS A CA 1
ATOM 2321 C C . CYS A 1 299 ? 5.723 35.594 6.762 1 97.5 299 CYS A C 1
ATOM 2323 O O . CYS A 1 299 ? 5.648 34.906 7.789 1 97.5 299 CYS A O 1
ATOM 2325 N N . ASP A 1 300 ? 6.871 36.125 6.391 1 97.19 300 ASP A N 1
ATOM 2326 C CA . ASP A 1 300 ? 8.086 36.219 7.195 1 97.19 300 ASP A CA 1
ATOM 2327 C C . ASP A 1 300 ? 8.594 34.844 7.59 1 97.19 300 ASP A C 1
ATOM 2329 O O . ASP A 1 300 ? 9.109 34.656 8.695 1 97.19 300 ASP A O 1
ATOM 2333 N N . GLY A 1 301 ? 8.266 33.812 6.812 1 98.31 301 GLY A N 1
ATOM 2334 C CA . GLY A 1 301 ? 8.82 32.469 6.992 1 98.31 301 GLY A CA 1
ATOM 2335 C C . GLY A 1 301 ? 8.055 31.641 8 1 98.31 301 GLY A C 1
ATOM 2336 O O . GLY A 1 301 ? 8.508 30.562 8.406 1 98.31 301 GLY A O 1
ATOM 2337 N N . ARG A 1 302 ? 6.848 32.062 8.43 1 98.88 302 ARG A N 1
ATOM 2338 C CA . ARG A 1 302 ? 6.086 31.391 9.469 1 98.88 302 ARG A CA 1
ATOM 2339 C C . ARG A 1 302 ? 5.391 30.156 8.906 1 98.88 302 ARG A C 1
ATOM 2341 O O . ARG A 1 302 ? 4.367 30.266 8.234 1 98.88 302 ARG A O 1
ATOM 2348 N N . VAL A 1 303 ? 5.949 28.922 9.234 1 98.81 303 VAL A N 1
ATOM 2349 C CA . VAL A 1 303 ? 5.438 27.656 8.742 1 98.81 303 VAL A CA 1
ATOM 2350 C C . VAL A 1 303 ? 5.391 26.641 9.875 1 98.81 303 VAL A C 1
ATOM 2352 O O . VAL A 1 303 ? 6.344 26.516 10.648 1 98.81 303 VAL A O 1
ATOM 2355 N N . VAL A 1 304 ? 4.297 26.016 9.992 1 98.94 304 VAL A N 1
ATOM 2356 C CA . VAL A 1 304 ? 4.133 24.922 10.938 1 98.94 304 VAL A CA 1
ATOM 2357 C C . VAL A 1 304 ? 3.719 23.641 10.188 1 98.94 304 VAL A C 1
ATOM 2359 O O . VAL A 1 304 ? 2.73 23.656 9.453 1 98.94 304 VAL A O 1
ATOM 2362 N N . VAL A 1 305 ? 4.492 22.594 10.305 1 98.94 305 VAL A N 1
ATOM 2363 C CA . VAL A 1 305 ? 4.18 21.297 9.734 1 98.94 305 VAL A CA 1
ATOM 2364 C C . VAL A 1 305 ? 3.695 20.344 10.828 1 98.94 305 VAL A C 1
ATOM 2366 O O . VAL A 1 305 ? 4.414 20.094 11.797 1 98.94 305 VAL A O 1
ATOM 2369 N N . LEU A 1 306 ? 2.482 19.891 10.695 1 98.94 306 LEU A N 1
ATOM 2370 C CA . LEU A 1 306 ? 1.87 18.984 11.672 1 98.94 306 LEU A CA 1
ATOM 2371 C C . LEU A 1 306 ? 1.702 17.594 11.102 1 98.94 306 LEU A C 1
ATOM 2373 O O . LEU A 1 306 ? 1.017 17.406 10.094 1 98.94 306 LEU A O 1
ATOM 2377 N N . GLN A 1 307 ? 2.324 16.578 11.75 1 98.94 307 GLN A N 1
ATOM 2378 C CA . GLN A 1 307 ? 2.221 15.195 11.305 1 98.94 307 GLN A CA 1
ATOM 2379 C C . GLN A 1 307 ? 0.773 14.719 11.344 1 98.94 307 GLN A C 1
ATOM 2381 O O . GLN A 1 307 ? 0.103 14.82 12.367 1 98.94 307 GLN A O 1
ATOM 2386 N N . GLU A 1 308 ? 0.228 14.281 10.234 1 98.19 308 GLU A N 1
ATOM 2387 C CA . GLU A 1 308 ? -1.075 13.625 10.141 1 98.19 308 GLU A CA 1
ATOM 2388 C C . GLU A 1 308 ? -0.926 12.133 9.867 1 98.19 308 GLU A C 1
ATOM 2390 O O . GLU A 1 308 ? -0.38 11.398 10.695 1 98.19 308 GLU A O 1
ATOM 2395 N N . GLY A 1 309 ? -1.314 11.758 8.688 1 97.69 309 GLY A N 1
ATOM 2396 C CA . GLY A 1 309 ? -1.33 10.336 8.383 1 97.69 309 GLY A CA 1
ATOM 2397 C C . GLY A 1 309 ? -0.023 9.836 7.789 1 97.69 309 GLY A C 1
ATOM 2398 O O . GLY A 1 309 ? 0.959 10.578 7.734 1 97.69 309 GLY A O 1
ATOM 2399 N N . GLY A 1 310 ? 0.006 8.641 7.336 1 98.5 310 GLY A N 1
ATOM 2400 C CA . GLY A 1 310 ? 1.092 7.789 6.875 1 98.5 310 GLY A CA 1
ATOM 2401 C C . GLY A 1 310 ? 1.114 6.434 7.559 1 98.5 310 GLY A C 1
ATOM 2402 O O . GLY A 1 310 ? 1.28 6.348 8.773 1 98.5 310 GLY A O 1
ATOM 2403 N N . TYR A 1 311 ? 0.988 5.391 6.738 1 98.31 311 TYR A N 1
ATOM 2404 C CA . TYR A 1 311 ? 0.713 4.117 7.391 1 98.31 311 TYR A CA 1
ATOM 2405 C C . TYR A 1 311 ? 1.569 3.004 6.797 1 98.31 311 TYR A C 1
ATOM 2407 O O . TYR A 1 311 ? 1.409 1.833 7.148 1 98.31 311 TYR A O 1
ATOM 2415 N N . SER A 1 312 ? 2.42 3.398 5.906 1 97.75 312 SER A N 1
ATOM 2416 C CA . SER A 1 312 ? 3.498 2.496 5.516 1 97.75 312 SER A CA 1
ATOM 2417 C C . SER A 1 312 ? 4.68 2.596 6.473 1 97.75 312 SER A C 1
ATOM 2419 O O . SER A 1 312 ? 5.523 3.482 6.336 1 97.75 312 SER A O 1
ATOM 2421 N N . LEU A 1 313 ? 4.742 1.683 7.391 1 97.44 313 LEU A N 1
ATOM 2422 C CA . LEU A 1 313 ? 5.762 1.767 8.43 1 97.44 313 LEU A CA 1
ATOM 2423 C C . LEU A 1 313 ? 7.156 1.834 7.82 1 97.44 313 LEU A C 1
ATOM 2425 O O . LEU A 1 313 ? 8 2.613 8.273 1 97.44 313 LEU A O 1
ATOM 2429 N N . PRO A 1 314 ? 7.402 1.091 6.746 1 96.88 314 PRO A N 1
ATOM 2430 C CA . PRO A 1 314 ? 8.75 1.195 6.184 1 96.88 314 PRO A CA 1
ATOM 2431 C C . PRO A 1 314 ? 8.984 2.516 5.453 1 96.88 314 PRO A C 1
ATOM 2433 O O . PRO A 1 314 ? 10.102 3.031 5.445 1 96.88 314 PRO A O 1
ATOM 2436 N N . TYR A 1 315 ? 7.953 3.109 4.867 1 98.12 315 TYR A N 1
ATOM 2437 C CA . TYR A 1 315 ? 8.242 4.234 3.984 1 98.12 315 TYR A CA 1
ATOM 2438 C C . TYR A 1 315 ? 7.871 5.555 4.652 1 98.12 315 TYR A C 1
ATOM 2440 O O . TYR A 1 315 ? 8.367 6.617 4.258 1 98.12 315 TYR A O 1
ATOM 2448 N N . LEU A 1 316 ? 7.039 5.559 5.617 1 98.69 316 LEU A N 1
ATOM 2449 C CA . LEU A 1 316 ? 6.629 6.766 6.328 1 98.69 316 LEU A CA 1
ATOM 2450 C C . LEU A 1 316 ? 7.84 7.551 6.812 1 98.69 316 LEU A C 1
ATOM 2452 O O . LEU A 1 316 ? 7.91 8.766 6.633 1 98.69 316 LEU A O 1
ATOM 2456 N N . PRO A 1 317 ? 8.852 6.883 7.418 1 98.69 317 PRO A N 1
ATOM 2457 C CA . PRO A 1 317 ? 10.023 7.641 7.859 1 98.69 317 PRO A CA 1
ATOM 2458 C C . PRO A 1 317 ? 10.781 8.273 6.695 1 98.69 317 PRO A C 1
ATOM 2460 O O . PRO A 1 317 ? 11.32 9.375 6.828 1 98.69 317 PRO A O 1
ATOM 2463 N N . ILE A 1 318 ? 10.812 7.605 5.547 1 98.62 318 ILE A N 1
ATOM 2464 C CA . ILE A 1 318 ? 11.531 8.102 4.375 1 98.62 318 ILE A CA 1
ATOM 2465 C C . ILE A 1 318 ? 10.773 9.281 3.775 1 98.62 318 ILE A C 1
ATOM 2467 O O . ILE A 1 318 ? 11.383 10.281 3.377 1 98.62 318 ILE A O 1
ATOM 2471 N N . ALA A 1 319 ? 9.438 9.148 3.664 1 98.75 319 ALA A N 1
ATOM 2472 C CA . ALA A 1 319 ? 8.609 10.258 3.199 1 98.75 319 ALA A CA 1
ATOM 2473 C C . ALA A 1 319 ? 8.781 11.484 4.09 1 98.75 319 ALA A C 1
ATOM 2475 O O . ALA A 1 319 ? 8.898 12.609 3.596 1 98.75 319 ALA A O 1
ATOM 2476 N N . THR A 1 320 ? 8.805 11.273 5.426 1 98.88 320 THR A N 1
ATOM 2477 C CA . THR A 1 320 ? 8.977 12.359 6.383 1 98.88 320 THR A CA 1
ATOM 2478 C C . THR A 1 320 ? 10.359 12.992 6.242 1 98.88 320 THR A C 1
ATOM 2480 O O . THR A 1 320 ? 10.508 14.211 6.387 1 98.88 320 THR A O 1
ATOM 2483 N N . LEU A 1 321 ? 11.359 12.141 5.992 1 98.81 321 LEU A N 1
ATOM 2484 C CA . LEU A 1 321 ? 12.688 12.664 5.699 1 98.81 321 LEU A CA 1
ATOM 2485 C C . LEU A 1 321 ? 12.641 13.688 4.574 1 98.81 321 LEU A C 1
ATOM 2487 O O . LEU A 1 321 ? 13.258 14.75 4.668 1 98.81 321 LEU A O 1
ATOM 2491 N N . GLY A 1 322 ? 11.859 13.367 3.496 1 98.81 322 GLY A N 1
ATOM 2492 C CA . GLY A 1 322 ? 11.672 14.312 2.404 1 98.81 322 GLY A CA 1
ATOM 2493 C C . GLY A 1 322 ? 11.07 15.625 2.85 1 98.81 322 GLY A C 1
ATOM 2494 O O . GLY A 1 322 ? 11.539 16.703 2.457 1 98.81 322 GLY A O 1
ATOM 2495 N N . VAL A 1 323 ? 10.055 15.594 3.674 1 98.94 323 VAL A N 1
ATOM 2496 C CA . VAL A 1 323 ? 9.391 16.797 4.188 1 98.94 323 VAL A CA 1
ATOM 2497 C C . VAL A 1 323 ? 10.391 17.656 4.953 1 98.94 323 VAL A C 1
ATOM 2499 O O . VAL A 1 323 ? 10.477 18.859 4.73 1 98.94 323 VAL A O 1
ATOM 2502 N N . ILE A 1 324 ? 11.156 17 5.832 1 98.94 324 ILE A N 1
ATOM 2503 C CA . ILE A 1 324 ? 12.086 17.734 6.695 1 98.94 324 ILE A CA 1
ATOM 2504 C C . ILE A 1 324 ? 13.211 18.312 5.855 1 98.94 324 ILE A C 1
ATOM 2506 O O . ILE A 1 324 ? 13.656 19.438 6.105 1 98.94 324 ILE A O 1
ATOM 2510 N N . GLU A 1 325 ? 13.672 17.516 4.84 1 98.88 325 GLU A N 1
ATOM 2511 C CA . GLU A 1 325 ? 14.672 18.047 3.914 1 98.88 325 GLU A CA 1
ATOM 2512 C C . GLU A 1 325 ? 14.18 19.328 3.252 1 98.88 325 GLU A C 1
ATOM 2514 O O . GLU A 1 325 ? 14.922 20.312 3.162 1 98.88 325 GLU A O 1
ATOM 2519 N N . GLY A 1 326 ? 12.953 19.328 2.789 1 98.88 326 GLY A N 1
ATOM 2520 C CA . GLY A 1 326 ? 12.375 20.516 2.18 1 98.88 326 GLY A CA 1
ATOM 2521 C C . GLY A 1 326 ? 12.25 21.688 3.139 1 98.88 326 GLY A C 1
ATOM 2522 O O . GLY A 1 326 ? 12.57 22.828 2.785 1 98.88 326 GLY A O 1
ATOM 2523 N N . LEU A 1 327 ? 11.836 21.375 4.355 1 98.81 327 LEU A N 1
ATOM 2524 C CA . LEU A 1 327 ? 11.617 22.391 5.383 1 98.81 327 LEU A CA 1
ATOM 2525 C C . LEU A 1 327 ? 12.938 23.016 5.805 1 98.81 327 LEU A C 1
ATOM 2527 O O . LEU A 1 327 ? 13.008 24.234 6.02 1 98.81 327 LEU A O 1
ATOM 2531 N N . MET A 1 328 ? 14 22.234 5.871 1 98.69 328 MET A N 1
ATOM 2532 C CA . MET A 1 328 ? 15.281 22.688 6.398 1 98.69 328 MET A CA 1
ATOM 2533 C C . MET A 1 328 ? 16.203 23.125 5.266 1 98.69 328 MET A C 1
ATOM 2535 O O . MET A 1 328 ? 17.297 23.641 5.512 1 98.69 328 MET A O 1
ATOM 2539 N N . ASP A 1 329 ? 15.773 22.922 4.004 1 98.5 329 ASP A N 1
ATOM 2540 C CA . ASP A 1 329 ? 16.562 23.281 2.826 1 98.5 329 ASP A CA 1
ATOM 2541 C C . ASP A 1 329 ? 17.906 22.531 2.824 1 98.5 329 ASP A C 1
ATOM 2543 O O . ASP A 1 329 ? 18.953 23.156 2.734 1 98.5 329 ASP A O 1
ATOM 2547 N N . CYS A 1 330 ? 17.781 21.203 2.861 1 98.25 330 CYS A N 1
ATOM 2548 C CA . CYS A 1 330 ? 18.938 20.328 2.83 1 98.25 330 CYS A CA 1
ATOM 2549 C C . CYS A 1 330 ? 18.594 18.984 2.205 1 98.25 330 CYS A C 1
ATOM 2551 O O . CYS A 1 330 ? 17.453 18.75 1.825 1 98.25 330 CYS A O 1
ATOM 2553 N N . GLU A 1 331 ? 19.516 18.188 1.935 1 96.94 331 GLU A N 1
ATOM 2554 C CA . GLU A 1 331 ? 19.359 16.812 1.468 1 96.94 331 GLU A CA 1
ATOM 2555 C C . GLU A 1 331 ? 20.328 15.875 2.17 1 96.94 331 GLU A C 1
ATOM 2557 O O . GLU A 1 331 ? 21.531 16.125 2.197 1 96.94 331 GLU A O 1
ATOM 2562 N N . VAL A 1 332 ? 19.797 14.883 2.777 1 96.44 332 VAL A N 1
ATOM 2563 C CA . VAL A 1 332 ? 20.625 13.922 3.5 1 96.44 332 VAL A CA 1
ATOM 2564 C C . VAL A 1 332 ? 21.078 12.812 2.553 1 96.44 332 VAL A C 1
ATOM 2566 O O . VAL A 1 332 ? 20.344 12.445 1.625 1 96.44 332 VAL A O 1
ATOM 2569 N N . ASP A 1 333 ? 22.281 12.328 2.826 1 95.5 333 ASP A N 1
ATOM 2570 C CA . ASP A 1 333 ? 22.797 11.203 2.051 1 95.5 333 ASP A CA 1
ATOM 2571 C C . ASP A 1 333 ? 22.219 9.883 2.535 1 95.5 333 ASP A C 1
ATOM 2573 O O . ASP A 1 333 ? 22.891 9.125 3.238 1 95.5 333 ASP A O 1
ATOM 2577 N N . PHE A 1 334 ? 21.094 9.633 2.344 1 96.19 334 PHE A N 1
ATOM 2578 C CA . PHE A 1 334 ? 20.391 8.383 2.602 1 96.19 334 PHE A CA 1
ATOM 2579 C C . PHE A 1 334 ? 19.922 7.746 1.296 1 96.19 334 PHE A C 1
ATOM 2581 O O . PHE A 1 334 ? 19.203 8.375 0.515 1 96.19 334 PHE A O 1
ATOM 2588 N N . GLN A 1 335 ? 20.391 6.59 1.103 1 94.25 335 GLN A N 1
ATOM 2589 C CA . GLN A 1 335 ? 19.984 5.871 -0.1 1 94.25 335 GLN A CA 1
ATOM 2590 C C . GLN A 1 335 ? 18.656 5.137 0.121 1 94.25 335 GLN A C 1
ATOM 2592 O O . GLN A 1 335 ? 18.609 4.133 0.835 1 94.25 335 GLN A O 1
ATOM 2597 N N . ASP A 1 336 ? 17.594 5.668 -0.463 1 94.19 336 ASP A N 1
ATOM 2598 C CA . ASP A 1 336 ? 16.266 5.059 -0.398 1 94.19 336 ASP A CA 1
ATOM 2599 C C . ASP A 1 336 ? 16.266 3.678 -1.046 1 94.19 336 ASP A C 1
ATOM 2601 O O . ASP A 1 336 ? 16.5 3.549 -2.248 1 94.19 336 ASP A O 1
ATOM 2605 N N . PRO A 1 337 ? 16 2.637 -0.306 1 92.94 337 PRO A N 1
ATOM 2606 C CA . PRO A 1 337 ? 16.047 1.29 -0.877 1 92.94 337 PRO A CA 1
ATOM 2607 C C . PRO A 1 337 ? 14.812 0.954 -1.709 1 92.94 337 PRO A C 1
ATOM 2609 O O . PRO A 1 337 ? 14.766 -0.095 -2.355 1 92.94 337 PRO A O 1
ATOM 2612 N N . HIS A 1 338 ? 13.852 1.799 -1.63 1 91.94 338 HIS A N 1
ATOM 2613 C CA . HIS A 1 338 ? 12.609 1.546 -2.361 1 91.94 338 HIS A CA 1
ATOM 2614 C C . HIS A 1 338 ? 12.547 2.373 -3.641 1 91.94 338 HIS A C 1
ATOM 2616 O O . HIS A 1 338 ? 12.961 3.537 -3.652 1 91.94 338 HIS A O 1
ATOM 2622 N N . SER A 1 339 ? 12.289 1.621 -4.758 1 80.88 339 SER A N 1
ATOM 2623 C CA . SER A 1 339 ? 12.227 2.312 -6.039 1 80.88 339 SER A CA 1
ATOM 2624 C C . SER A 1 339 ? 10.867 2.127 -6.703 1 80.88 339 SER A C 1
ATOM 2626 O O . SER A 1 339 ? 10.477 1.004 -7.023 1 80.88 339 SER A O 1
ATOM 2628 N N . ILE A 1 340 ? 10.078 3.156 -6.707 1 85.88 340 ILE A N 1
ATOM 2629 C CA . ILE A 1 340 ? 8.852 3.238 -7.492 1 85.88 340 ILE A CA 1
ATOM 2630 C C . ILE A 1 340 ? 9.047 4.23 -8.641 1 85.88 340 ILE A C 1
ATOM 2632 O O . ILE A 1 340 ? 9.383 5.395 -8.414 1 85.88 340 ILE A O 1
ATOM 2636 N N . PRO A 1 341 ? 8.914 3.744 -9.805 1 79.81 341 PRO A N 1
ATOM 2637 C CA . PRO A 1 341 ? 9.148 4.652 -10.93 1 79.81 341 PRO A CA 1
ATOM 2638 C C . PRO A 1 341 ? 8.242 5.883 -10.898 1 79.81 341 PRO A C 1
ATOM 2640 O O . PRO A 1 341 ? 7.066 5.777 -10.539 1 79.81 341 PRO A O 1
ATOM 2643 N N . GLU A 1 342 ? 8.922 6.945 -11.18 1 81.88 342 GLU A N 1
ATOM 2644 C CA . GLU A 1 342 ? 8.141 8.172 -11.281 1 81.88 342 GLU A CA 1
ATOM 2645 C C . GLU A 1 342 ? 7.129 8.086 -12.422 1 81.88 342 GLU A C 1
ATOM 2647 O O . GLU A 1 342 ? 7.441 7.586 -13.5 1 81.88 342 GLU A O 1
ATOM 2652 N N . ARG A 1 343 ? 5.992 8.539 -12.148 1 83 343 ARG A N 1
ATOM 2653 C CA . ARG A 1 343 ? 4.961 8.609 -13.18 1 83 343 ARG A CA 1
ATOM 2654 C C . ARG A 1 343 ? 4.93 9.984 -13.828 1 83 343 ARG A C 1
ATOM 2656 O O . ARG A 1 343 ? 4.957 11.008 -13.141 1 83 343 ARG A O 1
ATOM 2663 N N . PRO A 1 344 ? 4.945 9.984 -15.156 1 87.94 344 PRO A N 1
ATOM 2664 C CA . PRO A 1 344 ? 4.777 11.289 -15.805 1 87.94 344 PRO A CA 1
ATOM 2665 C C . PRO A 1 344 ? 3.422 11.93 -15.5 1 87.94 344 PRO A C 1
ATOM 2667 O O . PRO A 1 344 ? 2.529 11.266 -14.961 1 87.94 344 PRO A O 1
ATOM 2670 N N . LEU A 1 345 ? 3.395 13.18 -15.719 1 94.62 345 LEU A N 1
ATOM 2671 C CA . LEU A 1 345 ? 2.119 13.875 -15.594 1 94.62 345 LEU A CA 1
ATOM 2672 C C . LEU A 1 345 ? 1.089 13.312 -16.562 1 94.62 345 LEU A C 1
ATOM 2674 O O . LEU A 1 345 ? 1.271 13.383 -17.781 1 94.62 345 LEU A O 1
ATOM 2678 N N . MET A 1 346 ? 0.064 12.781 -16.047 1 90 346 MET A N 1
ATOM 2679 C CA . MET A 1 346 ? -0.959 12.125 -16.844 1 90 346 MET A CA 1
ATOM 2680 C C . MET A 1 346 ? -2.084 13.094 -17.203 1 90 346 MET A C 1
ATOM 2682 O O . MET A 1 346 ? -2.344 14.039 -16.453 1 90 346 MET A O 1
ATOM 2686 N N . GLU A 1 347 ? -2.746 12.805 -18.234 1 91.81 347 GLU A N 1
ATOM 2687 C CA . GLU A 1 347 ? -3.846 13.641 -18.703 1 91.81 347 GLU A CA 1
ATOM 2688 C C . GLU A 1 347 ? -4.957 13.727 -17.656 1 91.81 347 GLU A C 1
ATOM 2690 O O . GLU A 1 347 ? -5.57 14.781 -17.484 1 91.81 347 GLU A O 1
ATOM 2695 N N . GLU A 1 348 ? -5.176 12.641 -16.984 1 91.75 348 GLU A N 1
ATOM 2696 C CA . GLU A 1 348 ? -6.234 12.617 -15.984 1 91.75 348 GLU A CA 1
ATOM 2697 C C . GLU A 1 348 ? -5.93 13.578 -14.836 1 91.75 348 GLU A C 1
ATOM 2699 O O . GLU A 1 348 ? -6.832 14.227 -14.305 1 91.75 348 GLU A O 1
ATOM 2704 N N . ALA A 1 349 ? -4.699 13.633 -14.445 1 95.06 349 ALA A N 1
ATOM 2705 C CA . ALA A 1 349 ? -4.293 14.547 -13.383 1 95.06 349 ALA A CA 1
ATOM 2706 C C . ALA A 1 349 ? -4.402 16 -13.836 1 95.06 349 ALA A C 1
ATOM 2708 O O . ALA A 1 349 ? -4.824 16.875 -13.07 1 95.06 349 ALA A O 1
ATOM 2709 N N . ILE A 1 350 ? -4.012 16.266 -15.094 1 97.44 350 ILE A N 1
ATOM 2710 C CA . ILE A 1 350 ? -4.121 17.594 -15.664 1 97.44 350 ILE A CA 1
ATOM 2711 C C . ILE A 1 350 ? -5.582 18.047 -15.641 1 97.44 350 ILE A C 1
ATOM 2713 O O . ILE A 1 350 ? -5.891 19.156 -15.211 1 97.44 350 ILE A O 1
ATOM 2717 N N . GLN A 1 351 ? -6.469 17.141 -16.078 1 97.06 351 GLN A N 1
ATOM 2718 C CA . GLN A 1 351 ? -7.891 17.453 -16.141 1 97.06 351 GLN A CA 1
ATOM 2719 C C . GLN A 1 351 ? -8.461 17.688 -14.75 1 97.06 351 GLN A C 1
ATOM 2721 O O . GLN A 1 351 ? -9.289 18.578 -14.555 1 97.06 351 GLN A O 1
ATOM 2726 N N . ALA A 1 352 ? -8.039 16.891 -13.805 1 97.88 352 ALA A N 1
ATOM 2727 C CA . ALA A 1 352 ? -8.516 17.031 -12.43 1 97.88 352 ALA A CA 1
ATOM 2728 C C . ALA A 1 352 ? -8.133 18.391 -11.859 1 97.88 352 ALA A C 1
ATOM 2730 O O . ALA A 1 352 ? -8.961 19.062 -11.234 1 97.88 352 ALA A O 1
ATOM 2731 N N . VAL A 1 353 ? -6.922 18.797 -12.062 1 98.62 353 VAL A N 1
ATOM 2732 C CA . VAL A 1 353 ? -6.43 20.078 -11.57 1 98.62 353 VAL A CA 1
ATOM 2733 C C . VAL A 1 353 ? -7.176 21.219 -12.258 1 98.62 353 VAL A C 1
ATOM 2735 O O . VAL A 1 353 ? -7.523 22.219 -11.625 1 98.62 353 VAL A O 1
ATOM 2738 N N . GLN A 1 354 ? -7.426 21.031 -13.562 1 98.25 354 GLN A N 1
ATOM 2739 C CA . GLN A 1 354 ? -8.148 22.047 -14.32 1 98.25 354 GLN A CA 1
ATOM 2740 C C . GLN A 1 354 ? -9.57 22.219 -13.781 1 98.25 354 GLN A C 1
ATOM 2742 O O . GLN A 1 354 ? -10.086 23.344 -13.742 1 98.25 354 GLN A O 1
ATOM 2747 N N . LYS A 1 355 ? -10.188 21.141 -13.422 1 98.38 355 LYS A N 1
ATOM 2748 C CA . LYS A 1 355 ? -11.531 21.219 -12.844 1 98.38 355 LYS A CA 1
ATOM 2749 C C . LYS A 1 355 ? -11.523 22.031 -11.555 1 98.38 355 LYS A C 1
ATOM 2751 O O . LYS A 1 355 ? -12.422 22.844 -11.328 1 98.38 355 LYS A O 1
ATOM 2756 N N . SER A 1 356 ? -10.539 21.812 -10.727 1 98.5 356 SER A N 1
ATOM 2757 C CA . SER A 1 356 ? -10.406 22.594 -9.492 1 98.5 356 SER A CA 1
ATOM 2758 C C . SER A 1 356 ? -10.164 24.062 -9.789 1 98.5 356 SER A C 1
ATOM 2760 O O . SER A 1 356 ? -10.766 24.938 -9.164 1 98.5 356 SER A O 1
ATOM 2762 N N . ARG A 1 357 ? -9.258 24.312 -10.711 1 98 357 ARG A N 1
ATOM 2763 C CA . ARG A 1 357 ? -8.945 25.672 -11.102 1 98 357 ARG A CA 1
ATOM 2764 C C . ARG A 1 357 ? -10.195 26.422 -11.578 1 98 357 ARG A C 1
ATOM 2766 O O . ARG A 1 357 ? -10.438 27.562 -11.188 1 98 357 ARG A O 1
ATOM 2773 N N . HIS A 1 358 ? -10.977 25.734 -12.375 1 97.44 358 HIS A N 1
ATOM 2774 C CA . HIS A 1 358 ? -12.195 26.328 -12.922 1 97.44 358 HIS A CA 1
ATOM 2775 C C . HIS A 1 358 ? -13.211 26.609 -11.82 1 97.44 358 HIS A C 1
ATOM 2777 O O . HIS A 1 358 ? -13.859 27.656 -11.828 1 97.44 358 HIS A O 1
ATOM 2783 N N . ALA A 1 359 ? -13.367 25.703 -10.898 1 97.88 359 ALA A N 1
ATOM 2784 C CA . ALA A 1 359 ? -14.336 25.844 -9.812 1 97.88 359 ALA A CA 1
ATOM 2785 C C . ALA A 1 359 ? -13.961 27 -8.898 1 97.88 359 ALA A C 1
ATOM 2787 O O . ALA A 1 359 ? -14.836 27.656 -8.312 1 97.88 359 ALA A O 1
ATOM 2788 N N . LEU A 1 360 ? -12.695 27.328 -8.805 1 98 360 LEU A N 1
ATOM 2789 C CA . LEU A 1 360 ? -12.203 28.297 -7.84 1 98 360 LEU A CA 1
ATOM 2790 C C . LEU A 1 360 ? -11.953 29.656 -8.508 1 98 360 LEU A C 1
ATOM 2792 O O . LEU A 1 360 ? -11.812 30.672 -7.82 1 98 360 LEU A O 1
ATOM 2796 N N . ALA A 1 361 ? -11.953 29.734 -9.828 1 97.44 361 ALA A N 1
ATOM 2797 C CA . ALA A 1 361 ? -11.625 30.922 -10.609 1 97.44 361 ALA A CA 1
ATOM 2798 C C . ALA A 1 361 ? -12.523 32.094 -10.227 1 97.44 361 ALA A C 1
ATOM 2800 O O . ALA A 1 361 ? -12.086 33.25 -10.227 1 97.44 361 ALA A O 1
ATOM 2801 N N . PRO A 1 362 ? -13.789 31.875 -9.898 1 97.12 362 PRO A N 1
ATOM 2802 C CA . PRO A 1 362 ? -14.648 33 -9.523 1 97.12 362 PRO A CA 1
ATOM 2803 C C . PRO A 1 362 ? -14.195 33.688 -8.234 1 97.12 362 PRO A C 1
ATOM 2805 O O . PRO A 1 362 ? -14.539 34.844 -7.996 1 97.12 362 PRO A O 1
ATOM 2808 N N . TYR A 1 363 ? -13.422 33.031 -7.453 1 97.69 363 TYR A N 1
ATOM 2809 C CA . TYR A 1 363 ? -13.109 33.531 -6.117 1 97.69 363 TYR A CA 1
ATOM 2810 C C . TYR A 1 363 ? -11.695 34.094 -6.059 1 97.69 363 TYR A C 1
ATOM 2812 O O . TYR A 1 363 ? -11.367 34.906 -5.176 1 97.69 363 TYR A O 1
ATOM 2820 N N . TRP A 1 364 ? -10.805 33.594 -6.91 1 97.88 364 TRP A N 1
ATOM 2821 C CA . TRP A 1 364 ? -9.391 33.969 -6.855 1 97.88 364 TRP A CA 1
ATOM 2822 C C . TRP A 1 364 ? -8.898 34.438 -8.211 1 97.88 364 TRP A C 1
ATOM 2824 O O . TRP A 1 364 ? -8.852 33.688 -9.18 1 97.88 364 TRP A O 1
ATOM 2834 N N . ASN A 1 365 ? -8.406 35.656 -8.273 1 96.81 365 ASN A N 1
ATOM 2835 C CA . ASN A 1 365 ? -8.008 36.312 -9.516 1 96.81 365 ASN A CA 1
ATOM 2836 C C . ASN A 1 365 ? -6.836 35.594 -10.18 1 96.81 365 ASN A C 1
ATOM 2838 O O . ASN A 1 365 ? -6.75 35.531 -11.406 1 96.81 365 ASN A O 1
ATOM 2842 N N . HIS A 1 366 ? -6.031 35 -9.414 1 94.75 366 HIS A N 1
ATOM 2843 C CA . HIS A 1 366 ? -4.82 34.375 -9.938 1 94.75 366 HIS A CA 1
ATOM 2844 C C . HIS A 1 366 ? -5.145 33.094 -10.672 1 94.75 366 HIS A C 1
ATOM 2846 O O . HIS A 1 366 ? -4.277 32.5 -11.336 1 94.75 366 HIS A O 1
ATOM 2852 N N . LEU A 1 367 ? -6.398 32.562 -10.633 1 96.06 367 LEU A N 1
ATOM 2853 C CA . LEU A 1 367 ? -6.777 31.328 -11.297 1 96.06 367 LEU A CA 1
ATOM 2854 C C . LEU A 1 367 ? -7.457 31.609 -12.633 1 96.06 367 LEU A C 1
ATOM 2856 O O . LEU A 1 367 ? -7.777 30.688 -13.383 1 96.06 367 LEU A O 1
ATOM 2860 N N . HIS A 1 368 ? -7.633 32.938 -13.016 1 89.88 368 HIS A N 1
ATOM 2861 C CA . HIS A 1 368 ? -8.203 33.312 -14.305 1 89.88 368 HIS A CA 1
ATOM 2862 C C . HIS A 1 368 ? -7.176 33.125 -15.422 1 89.88 368 HIS A C 1
ATOM 2864 O O . HIS A 1 368 ? -5.984 33.375 -15.219 1 89.88 368 HIS A O 1
ATOM 2870 N N . ASP A 1 369 ? -7.531 32.469 -16.641 1 72.75 369 ASP A N 1
ATOM 2871 C CA . ASP A 1 369 ? -6.656 32.312 -17.797 1 72.75 369 ASP A CA 1
ATOM 2872 C C . ASP A 1 369 ? -6.238 33.656 -18.359 1 72.75 369 ASP A C 1
ATOM 2874 O O . ASP A 1 369 ? -7.031 34.594 -18.359 1 72.75 369 ASP A O 1
ATOM 2878 N N . THR A 1 370 ? -4.961 34.219 -18.328 1 53.69 370 THR A N 1
ATOM 2879 C CA . THR A 1 370 ? -4.477 35.469 -18.938 1 53.69 370 THR A CA 1
ATOM 2880 C C . THR A 1 370 ? -4.84 35.5 -20.422 1 53.69 370 THR A C 1
ATOM 2882 O O . THR A 1 370 ? -4.41 36.406 -21.156 1 53.69 370 THR A O 1
ATOM 2885 N N . GLN A 1 371 ? -5.5 34.781 -21.188 1 43.19 371 GLN A N 1
ATOM 2886 C CA . GLN A 1 371 ? -5.555 35.094 -22.609 1 43.19 371 GLN A CA 1
ATOM 2887 C C . GLN A 1 371 ? -6.309 36.375 -22.859 1 43.19 371 GLN A C 1
ATOM 2889 O O . GLN A 1 371 ? -6.309 36.906 -23.984 1 43.19 371 GLN A O 1
ATOM 2894 N N . THR A 1 372 ? -7.352 36.938 -22.203 1 38.28 372 THR A N 1
ATOM 2895 C CA . THR A 1 372 ? -8.148 37.938 -22.891 1 38.28 372 THR A CA 1
ATOM 2896 C C . THR A 1 372 ? -7.402 39.281 -22.938 1 38.28 372 THR A C 1
ATOM 2898 O O . THR A 1 372 ? -7.988 40.312 -23.266 1 38.28 372 THR A O 1
ATOM 2901 N N . ALA A 1 373 ? -6.383 39.844 -22.453 1 34.28 373 ALA A N 1
ATOM 2902 C CA . ALA A 1 373 ? -5.988 41.25 -22.703 1 34.28 373 ALA A CA 1
ATOM 2903 C C . ALA A 1 373 ? -5.703 41.469 -24.172 1 34.28 373 ALA A C 1
ATOM 2905 O O . ALA A 1 373 ? -5.852 42.594 -24.672 1 34.28 373 ALA A O 1
ATOM 2906 N N . HIS A 1 374 ? -4.566 40.938 -24.766 1 23.98 374 HIS A N 1
ATOM 2907 C CA . HIS A 1 374 ? -4.035 41.656 -25.938 1 23.98 374 HIS A CA 1
ATOM 2908 C C . HIS A 1 374 ? -4.801 41.281 -27.203 1 23.98 374 HIS A C 1
ATOM 2910 O O . HIS A 1 374 ? -4.375 41.625 -28.297 1 23.98 374 HIS A O 1
ATOM 2916 N N . LYS A 1 375 ? -6.223 41.469 -27.234 1 20.72 375 LYS A N 1
ATOM 2917 C CA . LYS A 1 375 ? -6.594 42.031 -28.531 1 20.72 375 LYS A CA 1
ATOM 2918 C C . LYS A 1 375 ? -6.438 43.531 -28.547 1 20.72 375 LYS A C 1
ATOM 2920 O O . LYS A 1 375 ? -6.785 44.219 -27.562 1 20.72 375 LYS A O 1
ATOM 2925 N N . MET B 1 1 ? -20.266 -26.594 -4.328 1 93.5 1 MET B N 1
ATOM 2926 C CA . MET B 1 1 ? -18.859 -26.203 -4.285 1 93.5 1 MET B CA 1
ATOM 2927 C C . MET B 1 1 ? -17.984 -27.234 -5.004 1 93.5 1 MET B C 1
ATOM 2929 O O . MET B 1 1 ? -18.188 -28.438 -4.855 1 93.5 1 MET B O 1
ATOM 2933 N N . LYS B 1 2 ? -17.141 -26.703 -5.82 1 96.88 2 LYS B N 1
ATOM 2934 C CA . LYS B 1 2 ? -16.25 -27.609 -6.539 1 96.88 2 LYS B CA 1
ATOM 2935 C C . LYS B 1 2 ? -15.234 -28.234 -5.59 1 96.88 2 LYS B C 1
ATOM 2937 O O . LYS B 1 2 ? -14.602 -27.547 -4.789 1 96.88 2 LYS B O 1
ATOM 2942 N N . PRO B 1 3 ? -15.18 -29.609 -5.633 1 97.81 3 PRO B N 1
ATOM 2943 C CA . PRO B 1 3 ? -14.156 -30.25 -4.797 1 97.81 3 PRO B CA 1
ATOM 2944 C C . PRO B 1 3 ? -12.75 -29.734 -5.09 1 97.81 3 PRO B C 1
ATOM 2946 O O . PRO B 1 3 ? -12.352 -29.656 -6.254 1 97.81 3 PRO B O 1
ATOM 2949 N N . THR B 1 4 ? -12.039 -29.344 -4.062 1 98.62 4 THR B N 1
ATOM 2950 C CA . THR B 1 4 ? -10.742 -28.688 -4.223 1 98.62 4 THR B CA 1
ATOM 2951 C C . THR B 1 4 ? -9.75 -29.203 -3.193 1 98.62 4 THR B C 1
ATOM 2953 O O . THR B 1 4 ? -10.078 -29.344 -2.014 1 98.62 4 THR B O 1
ATOM 2956 N N . GLY B 1 5 ? -8.586 -29.609 -3.68 1 98.75 5 GLY B N 1
ATOM 2957 C CA . GLY B 1 5 ? -7.512 -29.938 -2.754 1 98.75 5 GLY B CA 1
ATOM 2958 C C . GLY B 1 5 ? -6.879 -28.719 -2.119 1 98.75 5 GLY B C 1
ATOM 2959 O O . GLY B 1 5 ? -6.805 -27.656 -2.742 1 98.75 5 GLY B O 1
ATOM 2960 N N . PHE B 1 6 ? -6.465 -28.859 -0.812 1 98.81 6 PHE B N 1
ATOM 2961 C CA . PHE B 1 6 ? -5.746 -27.828 -0.077 1 98.81 6 PHE B CA 1
ATOM 2962 C C . PHE B 1 6 ? -4.406 -28.359 0.427 1 98.81 6 PHE B C 1
ATOM 2964 O O . PHE B 1 6 ? -4.363 -29.297 1.216 1 98.81 6 PHE B O 1
ATOM 2971 N N . ILE B 1 7 ? -3.318 -27.766 -0.072 1 98.88 7 ILE B N 1
ATOM 2972 C CA . ILE B 1 7 ? -1.979 -28.219 0.298 1 98.88 7 ILE B CA 1
ATOM 2973 C C . ILE B 1 7 ? -1.328 -27.188 1.22 1 98.88 7 ILE B C 1
ATOM 2975 O O . ILE B 1 7 ? -1.251 -26 0.882 1 98.88 7 ILE B O 1
ATOM 2979 N N . PHE B 1 8 ? -0.841 -27.625 2.365 1 98.75 8 PHE B N 1
ATOM 2980 C CA . PHE B 1 8 ? -0.181 -26.766 3.342 1 98.75 8 PHE B CA 1
ATOM 2981 C C . PHE B 1 8 ? 0.723 -27.594 4.258 1 98.75 8 PHE B C 1
ATOM 2983 O O . PHE B 1 8 ? 0.428 -28.75 4.555 1 98.75 8 PHE B O 1
ATOM 2990 N N . HIS B 1 9 ? 1.799 -27.016 4.574 1 98.75 9 HIS B N 1
ATOM 2991 C CA . HIS B 1 9 ? 2.662 -27.594 5.598 1 98.75 9 HIS B CA 1
ATOM 2992 C C . HIS B 1 9 ? 2.99 -26.578 6.68 1 98.75 9 HIS B C 1
ATOM 2994 O O . HIS B 1 9 ? 3.303 -25.422 6.379 1 98.75 9 HIS B O 1
ATOM 3000 N N . GLU B 1 10 ? 3.037 -26.953 7.949 1 98.12 10 GLU B N 1
ATOM 3001 C CA . GLU B 1 10 ? 3.248 -26.047 9.078 1 98.12 10 GLU B CA 1
ATOM 3002 C C . GLU B 1 10 ? 4.656 -25.453 9.062 1 98.12 10 GLU B C 1
ATOM 3004 O O . GLU B 1 10 ? 4.879 -24.359 9.562 1 98.12 10 GLU B O 1
ATOM 3009 N N . ASP B 1 11 ? 5.562 -26.125 8.438 1 98.69 11 ASP B N 1
ATOM 3010 C CA . ASP B 1 11 ? 6.961 -25.703 8.445 1 98.69 11 ASP B CA 1
ATOM 3011 C C . ASP B 1 11 ? 7.168 -24.469 7.562 1 98.69 11 ASP B C 1
ATOM 3013 O O . ASP B 1 11 ? 8.211 -23.828 7.633 1 98.69 11 ASP B O 1
ATOM 3017 N N . TYR B 1 12 ? 6.164 -24.156 6.766 1 98.81 12 TYR B N 1
ATOM 3018 C CA . TYR B 1 12 ? 6.309 -22.969 5.926 1 98.81 12 TYR B CA 1
ATOM 3019 C C . TYR B 1 12 ? 6.562 -21.719 6.77 1 98.81 12 TYR B C 1
ATOM 3021 O O . TYR B 1 12 ? 7.172 -20.766 6.301 1 98.81 12 TYR B O 1
ATOM 3029 N N . VAL B 1 13 ? 6.137 -21.703 8.062 1 98.38 13 VAL B N 1
ATOM 3030 C CA . VAL B 1 13 ? 6.266 -20.547 8.953 1 98.38 13 VAL B CA 1
ATOM 3031 C C . VAL B 1 13 ? 7.711 -20.422 9.43 1 98.38 13 VAL B C 1
ATOM 3033 O O . VAL B 1 13 ? 8.109 -19.375 9.945 1 98.38 13 VAL B O 1
ATOM 3036 N N . LYS B 1 14 ? 8.508 -21.5 9.25 1 98.62 14 LYS B N 1
ATOM 3037 C CA . LYS B 1 14 ? 9.875 -21.516 9.766 1 98.62 14 LYS B CA 1
ATOM 3038 C C . LYS B 1 14 ? 10.805 -20.719 8.852 1 98.62 14 LYS B C 1
ATOM 3040 O O . LYS B 1 14 ? 11.914 -20.359 9.258 1 98.62 14 LYS B O 1
ATOM 3045 N N . HIS B 1 15 ? 10.438 -20.516 7.562 1 98.69 15 HIS B N 1
ATOM 3046 C CA . HIS B 1 15 ? 11.195 -19.625 6.691 1 98.69 15 HIS B CA 1
ATOM 3047 C C . HIS B 1 15 ? 11.156 -18.188 7.203 1 98.69 15 HIS B C 1
ATOM 3049 O O . HIS B 1 15 ? 10.109 -17.547 7.176 1 98.69 15 HIS B O 1
ATOM 3055 N N . ASP B 1 16 ? 12.273 -17.766 7.75 1 98.19 16 ASP B N 1
ATOM 3056 C CA . ASP B 1 16 ? 12.383 -16.453 8.367 1 98.19 16 ASP B CA 1
ATOM 3057 C C . ASP B 1 16 ? 13.25 -15.516 7.523 1 98.19 16 ASP B C 1
ATOM 3059 O O . ASP B 1 16 ? 14.445 -15.758 7.359 1 98.19 16 ASP B O 1
ATOM 3063 N N . THR B 1 17 ? 12.688 -14.453 7.051 1 98.12 17 THR B N 1
ATOM 3064 C CA . THR B 1 17 ? 13.383 -13.539 6.152 1 98.12 17 THR B CA 1
ATOM 3065 C C . THR B 1 17 ? 13.953 -12.344 6.922 1 98.12 17 THR B C 1
ATOM 3067 O O . THR B 1 17 ? 14.625 -11.492 6.344 1 98.12 17 THR B O 1
ATOM 3070 N N . GLY B 1 18 ? 13.68 -12.305 8.188 1 97.19 18 GLY B N 1
ATOM 3071 C CA . GLY B 1 18 ? 14.242 -11.258 9.031 1 97.19 18 GLY B CA 1
ATOM 3072 C C . GLY B 1 18 ? 13.492 -9.945 8.93 1 97.19 18 GLY B C 1
ATOM 3073 O O . GLY B 1 18 ? 12.266 -9.938 8.766 1 97.19 18 GLY B O 1
ATOM 3074 N N . THR B 1 19 ? 14.188 -8.82 9.211 1 96.38 19 THR B N 1
ATOM 3075 C CA . THR B 1 19 ? 13.586 -7.492 9.258 1 96.38 19 THR B CA 1
ATOM 3076 C C . THR B 1 19 ? 14.148 -6.602 8.156 1 96.38 19 THR B C 1
ATOM 3078 O O . THR B 1 19 ? 15.18 -6.918 7.562 1 96.38 19 THR B O 1
ATOM 3081 N N . GLN B 1 20 ? 13.398 -5.574 7.828 1 95.62 20 GLN B N 1
ATOM 3082 C CA . GLN B 1 20 ? 13.891 -4.523 6.945 1 95.62 20 GLN B CA 1
ATOM 3083 C C . GLN B 1 20 ? 14.828 -3.578 7.688 1 95.62 20 GLN B C 1
ATOM 3085 O O . GLN B 1 20 ? 14.461 -3.018 8.727 1 95.62 20 GLN B O 1
ATOM 3090 N N . VAL B 1 21 ? 16 -3.445 7.191 1 95.44 21 VAL B N 1
ATOM 3091 C CA . VAL B 1 21 ? 17.016 -2.641 7.855 1 95.44 21 VAL B CA 1
ATOM 3092 C C . VAL B 1 21 ? 17.516 -1.554 6.906 1 95.44 21 VAL B C 1
ATOM 3094 O O . VAL B 1 21 ? 17.922 -1.841 5.773 1 95.44 21 VAL B O 1
ATOM 3097 N N . TYR B 1 22 ? 17.406 -0.333 7.316 1 96.56 22 TYR B N 1
ATOM 3098 C CA . TYR B 1 22 ? 17.984 0.791 6.598 1 96.56 22 TYR B CA 1
ATOM 3099 C C . TYR B 1 22 ? 19.391 1.092 7.117 1 96.56 22 TYR B C 1
ATOM 3101 O O . TYR B 1 22 ? 19.656 1.002 8.32 1 96.56 22 TYR B O 1
ATOM 3109 N N . SER B 1 23 ? 20.281 1.394 6.211 1 95.94 23 SER B N 1
ATOM 3110 C CA . SER B 1 23 ? 21.656 1.731 6.566 1 95.94 23 SER B CA 1
ATOM 3111 C C . SER B 1 2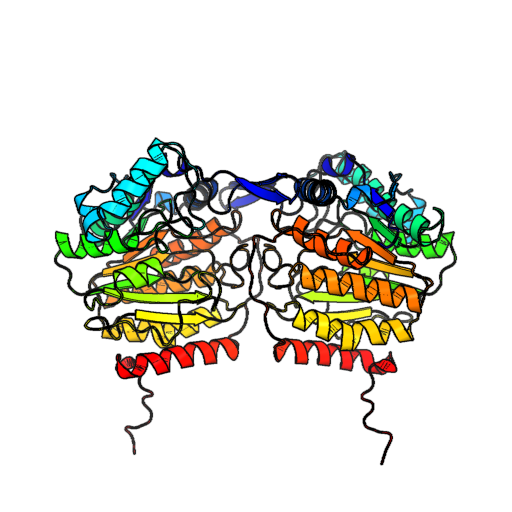3 ? 21.938 3.205 6.301 1 95.94 23 SER B C 1
ATOM 3113 O O . SER B 1 23 ? 21.438 3.779 5.332 1 95.94 23 SER B O 1
ATOM 3115 N N . PHE B 1 24 ? 22.797 3.766 7.117 1 96.12 24 PHE B N 1
ATOM 3116 C CA . PHE B 1 24 ? 23.172 5.172 7.031 1 96.12 24 PHE B CA 1
ATOM 3117 C C . PHE B 1 24 ? 24.656 5.328 6.785 1 96.12 24 PHE B C 1
ATOM 3119 O O . PHE B 1 24 ? 25.438 4.41 7.051 1 96.12 24 PHE B O 1
ATOM 3126 N N . PRO B 1 25 ? 25.109 6.445 6.266 1 91.31 25 PRO B N 1
ATOM 3127 C CA . PRO B 1 25 ? 26.516 6.652 5.891 1 91.31 25 PRO B CA 1
ATOM 3128 C C . PRO B 1 25 ? 27.469 6.5 7.074 1 91.31 25 PRO B C 1
ATOM 3130 O O . PRO B 1 25 ? 28.625 6.082 6.898 1 91.31 25 PRO B O 1
ATOM 3133 N N . ASP B 1 26 ? 27.094 6.746 8.25 1 92.25 26 ASP B N 1
ATOM 3134 C CA . ASP B 1 26 ? 27.969 6.684 9.414 1 92.25 26 ASP B CA 1
ATOM 3135 C C . ASP B 1 26 ? 28.047 5.262 9.969 1 92.25 26 ASP B C 1
ATOM 3137 O O . ASP B 1 26 ? 28.672 5.027 11 1 92.25 26 ASP B O 1
ATOM 3141 N N . GLY B 1 27 ? 27.359 4.367 9.297 1 92.56 27 GLY B N 1
ATOM 3142 C CA . GLY B 1 27 ? 27.375 2.971 9.711 1 92.56 27 GLY B CA 1
ATOM 3143 C C . GLY B 1 27 ? 26.203 2.582 10.578 1 92.56 27 GLY B C 1
ATOM 3144 O O . GLY B 1 27 ? 25.984 1.4 10.859 1 92.56 27 GLY B O 1
ATOM 3145 N N . GLY B 1 28 ? 25.375 3.578 10.961 1 94.88 28 GLY B N 1
ATOM 3146 C CA . GLY B 1 28 ? 24.172 3.291 11.727 1 94.88 28 GLY B CA 1
ATOM 3147 C C . GLY B 1 28 ? 23.109 2.562 10.93 1 94.88 28 GLY B C 1
ATOM 3148 O O . GLY B 1 28 ? 23.141 2.574 9.695 1 94.88 28 GLY B O 1
ATOM 3149 N N . THR B 1 29 ? 22.234 1.811 11.633 1 96.5 29 THR B N 1
ATOM 3150 C CA . THR B 1 29 ? 21.141 1.1 11 1 96.5 29 THR B CA 1
ATOM 3151 C C . THR B 1 29 ? 19.828 1.348 11.742 1 96.5 29 THR B C 1
ATOM 3153 O O . THR B 1 29 ? 19.844 1.814 12.883 1 96.5 29 THR B O 1
ATOM 3156 N N . MET B 1 30 ? 18.781 1.184 11.047 1 96.44 30 MET B N 1
ATOM 3157 C CA . MET B 1 30 ? 17.453 1.255 11.648 1 96.44 30 MET B CA 1
ATOM 3158 C C . MET B 1 30 ? 16.562 0.109 11.164 1 96.44 30 MET B C 1
ATOM 3160 O O . MET B 1 30 ? 16.578 -0.222 9.977 1 96.44 30 MET B O 1
ATOM 3164 N N . ASN B 1 31 ? 15.906 -0.498 12.148 1 96.38 31 ASN B N 1
ATOM 3165 C CA . ASN B 1 31 ? 14.961 -1.573 11.859 1 96.38 31 ASN B CA 1
ATOM 3166 C C . ASN B 1 31 ? 13.539 -1.048 11.734 1 96.38 31 ASN B C 1
ATOM 3168 O O . ASN B 1 31 ? 13.047 -0.341 12.617 1 96.38 31 ASN B O 1
ATOM 3172 N N . VAL B 1 32 ? 12.922 -1.41 10.578 1 95.94 32 VAL B N 1
ATOM 3173 C CA . VAL B 1 32 ? 11.594 -0.85 10.375 1 95.94 32 VAL B CA 1
ATOM 3174 C C . VAL B 1 32 ? 10.562 -1.977 10.281 1 95.94 32 VAL B C 1
ATOM 3176 O O . VAL B 1 32 ? 9.648 -1.918 9.461 1 95.94 32 VAL B O 1
ATOM 3179 N N . GLY B 1 33 ? 10.789 -3.033 10.977 1 95.5 33 GLY B N 1
ATOM 3180 C CA . GLY B 1 33 ? 9.836 -4.125 11.07 1 95.5 33 GLY B CA 1
ATOM 3181 C C . GLY B 1 33 ? 10.195 -5.312 10.203 1 95.5 33 GLY B C 1
ATOM 3182 O O . GLY B 1 33 ? 11.266 -5.336 9.586 1 95.5 33 GLY B O 1
ATOM 3183 N N . LEU B 1 34 ? 9.312 -6.27 10.133 1 96.5 34 LEU B N 1
ATOM 3184 C CA . LEU B 1 34 ? 9.531 -7.508 9.391 1 96.5 34 LEU B CA 1
ATOM 3185 C C . LEU B 1 34 ? 9.633 -7.23 7.891 1 96.5 34 LEU B C 1
ATOM 3187 O O . LEU B 1 34 ? 9.023 -6.285 7.387 1 96.5 34 LEU B O 1
ATOM 3191 N N . GLU B 1 35 ? 10.391 -8.078 7.223 1 97.38 35 GLU B N 1
ATOM 3192 C CA . GLU B 1 35 ? 10.375 -8.07 5.762 1 97.38 35 GLU B CA 1
ATOM 3193 C C . GLU B 1 35 ? 8.969 -8.273 5.223 1 97.38 35 GLU B C 1
ATOM 3195 O O . GLU B 1 35 ? 8.125 -8.883 5.891 1 97.38 35 GLU B O 1
ATOM 3200 N N . PHE B 1 36 ? 8.711 -7.754 4.027 1 97.31 36 PHE B N 1
ATOM 3201 C CA . PHE B 1 36 ? 7.391 -7.895 3.422 1 97.31 36 PHE B CA 1
ATOM 3202 C C . PHE B 1 36 ? 6.98 -9.359 3.346 1 97.31 36 PHE B C 1
ATOM 3204 O O . PHE B 1 36 ? 5.852 -9.711 3.688 1 97.31 36 PHE B O 1
ATOM 3211 N N . GLU B 1 37 ? 7.883 -10.156 2.789 1 98.31 37 GLU B N 1
ATOM 3212 C CA . GLU B 1 37 ? 7.668 -11.602 2.826 1 98.31 37 GLU B CA 1
ATOM 3213 C C . GLU B 1 37 ? 7.961 -12.164 4.211 1 98.31 37 GLU B C 1
ATOM 3215 O O . GLU B 1 37 ? 9.117 -12.195 4.645 1 98.31 37 GLU B O 1
ATOM 3220 N N . ASN B 1 38 ? 6.953 -12.523 4.973 1 98.19 38 ASN B N 1
ATOM 3221 C CA . ASN B 1 38 ? 7.137 -13.07 6.312 1 98.19 38 ASN B CA 1
ATOM 3222 C C . ASN B 1 38 ? 6.078 -14.125 6.633 1 98.19 38 ASN B C 1
ATOM 3224 O O . ASN B 1 38 ? 5.152 -14.336 5.848 1 98.19 38 ASN B O 1
ATOM 3228 N N . HIS B 1 39 ? 6.184 -14.789 7.727 1 98.19 39 HIS B N 1
ATOM 3229 C CA . HIS B 1 39 ? 5.426 -16 8.039 1 98.19 39 HIS B CA 1
ATOM 3230 C C . HIS B 1 39 ? 3.963 -15.672 8.328 1 98.19 39 HIS B C 1
ATOM 3232 O O . HIS B 1 39 ? 3.102 -16.547 8.266 1 98.19 39 HIS B O 1
ATOM 3238 N N . HIS B 1 40 ? 3.607 -14.383 8.625 1 98.25 40 HIS B N 1
ATOM 3239 C CA . HIS B 1 40 ? 2.219 -14.039 8.914 1 98.25 40 HIS B CA 1
ATOM 3240 C C . HIS B 1 40 ? 1.341 -14.211 7.676 1 98.25 40 HIS B C 1
ATOM 3242 O O . HIS B 1 40 ? 0.137 -14.453 7.797 1 98.25 40 HIS B O 1
ATOM 3248 N N . ARG B 1 41 ? 1.982 -14.141 6.48 1 98.56 41 ARG B N 1
ATOM 3249 C CA . ARG B 1 41 ? 1.229 -14.25 5.234 1 98.56 41 ARG B CA 1
ATOM 3250 C C . ARG B 1 41 ? 0.467 -15.57 5.18 1 98.56 41 ARG B C 1
ATOM 3252 O O . ARG B 1 41 ? -0.762 -15.586 5.086 1 98.56 41 ARG B O 1
ATOM 3259 N N . VAL B 1 42 ? 1.135 -16.672 5.371 1 98.56 42 VAL B N 1
ATOM 3260 C CA . VAL B 1 42 ? 0.484 -17.984 5.246 1 98.56 42 VAL B CA 1
ATOM 3261 C C . VAL B 1 42 ? -0.408 -18.234 6.457 1 98.56 42 VAL B C 1
ATOM 3263 O O . VAL B 1 42 ? -1.457 -18.875 6.344 1 98.56 42 VAL B O 1
ATOM 3266 N N . ARG B 1 43 ? -0.004 -17.688 7.652 1 98.31 43 ARG B N 1
ATOM 3267 C CA . ARG B 1 43 ? -0.817 -17.859 8.852 1 98.31 43 ARG B CA 1
ATOM 3268 C C . ARG B 1 43 ? -2.18 -17.188 8.688 1 98.31 43 ARG B C 1
ATOM 3270 O O . ARG B 1 43 ? -3.211 -17.797 8.992 1 98.31 43 ARG B O 1
ATOM 3277 N N . TYR B 1 44 ? -2.168 -15.969 8.188 1 98.56 44 TYR B N 1
ATOM 3278 C CA . TYR B 1 44 ? -3.408 -15.211 8.086 1 98.56 44 TYR B CA 1
ATOM 3279 C C . TYR B 1 44 ? -4.293 -15.758 6.973 1 98.56 44 TYR B C 1
ATOM 3281 O O . TYR B 1 44 ? -5.52 -15.781 7.098 1 98.56 44 TYR B O 1
ATOM 3289 N N . ILE B 1 45 ? -3.703 -16.203 5.855 1 98.75 45 ILE B N 1
ATOM 3290 C CA . ILE B 1 45 ? -4.48 -16.828 4.789 1 98.75 45 ILE B CA 1
ATOM 3291 C C . ILE B 1 45 ? -5.188 -18.078 5.328 1 98.75 45 ILE B C 1
ATOM 3293 O O . ILE B 1 45 ? -6.398 -18.234 5.145 1 98.75 45 ILE B O 1
ATOM 3297 N N . LYS B 1 46 ? -4.395 -18.922 5.953 1 98.75 46 LYS B N 1
ATOM 3298 C CA . LYS B 1 46 ? -4.957 -20.172 6.461 1 98.75 46 LYS B CA 1
ATOM 3299 C C . LYS B 1 46 ? -6.082 -19.906 7.457 1 98.75 46 LYS B C 1
ATOM 3301 O O . LYS B 1 46 ? -7.125 -20.562 7.418 1 98.75 46 LYS B O 1
ATOM 3306 N N . GLU B 1 47 ? -5.844 -18.984 8.367 1 98.5 47 GLU B N 1
ATOM 3307 C CA . GLU B 1 47 ? -6.855 -18.656 9.367 1 98.5 47 GLU B CA 1
ATOM 3308 C C . GLU B 1 47 ? -8.133 -18.125 8.719 1 98.5 47 GLU B C 1
ATOM 3310 O O . GLU B 1 47 ? -9.234 -18.469 9.141 1 98.5 47 GLU B O 1
ATOM 3315 N N . MET B 1 48 ? -8.039 -17.297 7.707 1 98.56 48 MET B N 1
ATOM 3316 C CA . MET B 1 48 ? -9.195 -16.781 6.973 1 98.56 48 MET B CA 1
ATOM 3317 C C . MET B 1 48 ? -10 -17.938 6.371 1 98.56 48 MET B C 1
ATOM 3319 O O . MET B 1 48 ? -11.227 -17.953 6.461 1 98.56 48 MET B O 1
ATOM 3323 N N . LEU B 1 49 ? -9.289 -18.859 5.75 1 98.5 49 LEU B N 1
ATOM 3324 C CA . LEU B 1 49 ? -9.961 -20 5.121 1 98.5 49 LEU B CA 1
ATOM 3325 C C . LEU B 1 49 ? -10.617 -20.891 6.168 1 98.5 49 LEU B C 1
ATOM 3327 O O . LEU B 1 49 ? -11.68 -21.469 5.926 1 98.5 49 LEU B O 1
ATOM 3331 N N . GLU B 1 50 ? -9.961 -21.016 7.336 1 98.06 50 GLU B N 1
ATOM 3332 C CA . GLU B 1 50 ? -10.531 -21.766 8.438 1 98.06 50 GLU B CA 1
ATOM 3333 C C . GLU B 1 50 ? -11.789 -21.094 8.977 1 98.06 50 GLU B C 1
ATOM 3335 O O . GLU B 1 50 ? -12.844 -21.719 9.102 1 98.06 50 GLU B O 1
ATOM 3340 N N . LYS B 1 51 ? -11.727 -19.812 9.258 1 97.69 51 LYS B N 1
ATOM 3341 C CA . LYS B 1 51 ? -12.805 -19.078 9.922 1 97.69 51 LYS B CA 1
ATOM 3342 C C . LYS B 1 51 ? -13.984 -18.859 8.977 1 97.69 51 LYS B C 1
ATOM 3344 O O . LYS B 1 51 ? -15.133 -18.781 9.414 1 97.69 51 LYS B O 1
ATOM 3349 N N . SER B 1 52 ? -13.688 -18.828 7.703 1 96.94 52 SER B N 1
ATOM 3350 C CA . SER B 1 52 ? -14.758 -18.656 6.723 1 96.94 52 SER B CA 1
ATOM 3351 C C . SER B 1 52 ? -15.469 -19.984 6.449 1 96.94 52 SER B C 1
ATOM 3353 O O . SER B 1 52 ? -16.5 -20.016 5.77 1 96.94 52 SER B O 1
ATOM 3355 N N . GLY B 1 53 ? -14.859 -21.094 6.871 1 96.62 53 GLY B N 1
ATOM 3356 C CA . GLY B 1 53 ? -15.453 -22.406 6.691 1 96.62 53 GLY B CA 1
ATOM 3357 C C . GLY B 1 53 ? -15.008 -23.094 5.41 1 96.62 53 GLY B C 1
ATOM 3358 O O . GLY B 1 53 ? -15.297 -24.266 5.195 1 96.62 53 GLY B O 1
ATOM 3359 N N . LEU B 1 54 ? -14.25 -22.453 4.578 1 97.88 54 LEU B N 1
ATOM 3360 C CA . LEU B 1 54 ? -13.883 -22.984 3.271 1 97.88 54 LEU B CA 1
ATOM 3361 C C . LEU B 1 54 ? -12.867 -24.109 3.418 1 97.88 54 LEU B C 1
ATOM 3363 O O . LEU B 1 54 ? -12.898 -25.094 2.662 1 97.88 54 LEU B O 1
ATOM 3367 N N . LEU B 1 55 ? -11.961 -23.953 4.402 1 98.12 55 LEU B N 1
ATOM 3368 C CA . LEU B 1 55 ? -10.93 -24.969 4.566 1 98.12 55 LEU B CA 1
ATOM 3369 C C . LEU B 1 55 ? -11.547 -26.328 4.887 1 98.12 55 LEU B C 1
ATOM 3371 O O . LEU B 1 55 ? -11.094 -27.359 4.391 1 98.12 55 LEU B O 1
ATOM 3375 N N . GLN B 1 56 ? -12.609 -26.344 5.652 1 97.31 56 GLN B N 1
ATOM 3376 C CA . GLN B 1 56 ? -13.297 -27.578 6.047 1 97.31 56 GLN B CA 1
ATOM 3377 C C . GLN B 1 56 ? -13.977 -28.234 4.852 1 97.31 56 GLN B C 1
ATOM 3379 O O . GLN B 1 56 ? -14.242 -29.438 4.875 1 97.31 56 GLN B O 1
ATOM 3384 N N . GLN B 1 57 ? -14.188 -27.422 3.844 1 97.69 57 GLN B N 1
ATOM 3385 C CA . GLN B 1 57 ? -14.852 -27.938 2.656 1 97.69 57 GLN B CA 1
ATOM 3386 C C . GLN B 1 57 ? -13.844 -28.422 1.62 1 97.69 57 GLN B C 1
ATOM 3388 O O . GLN B 1 57 ? -14.219 -28.953 0.58 1 97.69 57 GLN B O 1
ATOM 3393 N N . MET B 1 58 ? -12.562 -28.234 1.869 1 98.31 58 MET B N 1
ATOM 3394 C CA . MET B 1 58 ? -11.508 -28.672 0.959 1 98.31 58 MET B CA 1
ATOM 3395 C C . MET B 1 58 ? -10.867 -29.969 1.453 1 98.31 58 MET B C 1
ATOM 3397 O O . MET B 1 58 ? -11.109 -30.391 2.586 1 98.31 58 MET B O 1
ATOM 3401 N N . HIS B 1 59 ? -10.172 -30.641 0.595 1 98.12 59 HIS B N 1
ATOM 3402 C CA . HIS B 1 59 ? -9.414 -31.844 0.941 1 98.12 59 HIS B CA 1
ATOM 3403 C C . HIS B 1 59 ? -7.965 -31.5 1.276 1 98.12 59 HIS B C 1
ATOM 3405 O O . HIS B 1 59 ? -7.148 -31.297 0.377 1 98.12 59 HIS B O 1
ATOM 3411 N N . SER B 1 60 ? -7.625 -31.547 2.596 1 98.12 60 SER B N 1
ATOM 3412 C CA . SER B 1 60 ? -6.297 -31.156 3.051 1 98.12 60 SER B CA 1
ATOM 3413 C C . SER B 1 60 ? -5.273 -32.25 2.824 1 98.12 60 SER B C 1
ATOM 3415 O O . SER B 1 60 ? -5.531 -33.438 3.148 1 98.12 60 SER B O 1
ATOM 3417 N N . VAL B 1 61 ? -4.184 -31.875 2.25 1 97.31 61 VAL B N 1
ATOM 3418 C CA . VAL B 1 61 ? -3.102 -32.812 1.986 1 97.31 61 VAL B CA 1
ATOM 3419 C C . VAL B 1 61 ? -1.774 -32.219 2.449 1 97.31 61 VAL B C 1
ATOM 3421 O O . VAL B 1 61 ? -1.529 -31.016 2.273 1 97.31 61 VAL B O 1
ATOM 3424 N N . ILE B 1 62 ? -0.871 -33 3.033 1 97.81 62 ILE B N 1
ATOM 3425 C CA . ILE B 1 62 ? 0.464 -32.594 3.455 1 97.81 62 ILE B CA 1
ATOM 3426 C C . ILE B 1 62 ? 1.481 -32.938 2.377 1 97.81 62 ILE B C 1
ATOM 3428 O O . ILE B 1 62 ? 1.543 -34.094 1.938 1 97.81 62 ILE B O 1
ATOM 3432 N N . PRO B 1 63 ? 2.248 -32 1.942 1 98.25 63 PRO B N 1
ATOM 3433 C CA . PRO B 1 63 ? 3.223 -32.312 0.887 1 98.25 63 PRO B CA 1
ATOM 3434 C C . PRO B 1 63 ? 4.535 -32.875 1.432 1 98.25 63 PRO B C 1
ATOM 3436 O O . PRO B 1 63 ? 4.789 -32.781 2.637 1 98.25 63 PRO B O 1
ATOM 3439 N N . GLU B 1 64 ? 5.293 -33.531 0.565 1 98.44 64 GLU B N 1
ATOM 3440 C CA . GLU B 1 64 ? 6.676 -33.906 0.815 1 98.44 64 GLU B CA 1
ATOM 3441 C C . GLU B 1 64 ? 7.648 -33 0.078 1 98.44 64 GLU B C 1
ATOM 3443 O O . GLU B 1 64 ? 7.285 -32.375 -0.928 1 98.44 64 GLU B O 1
ATOM 3448 N N . PRO B 1 65 ? 8.859 -32.844 0.603 1 98.88 65 PRO B N 1
ATOM 3449 C CA . PRO B 1 65 ? 9.836 -31.984 -0.092 1 98.88 65 PRO B CA 1
ATOM 3450 C C . PRO B 1 65 ? 10.148 -32.469 -1.501 1 98.88 65 PRO B C 1
ATOM 3452 O O . PRO B 1 65 ? 10.211 -33.688 -1.735 1 98.88 65 PRO B O 1
ATOM 3455 N N . ALA B 1 66 ? 10.359 -31.594 -2.402 1 98.94 66 ALA B N 1
ATOM 3456 C CA . ALA B 1 66 ? 10.828 -31.938 -3.742 1 98.94 66 ALA B CA 1
ATOM 3457 C C . ALA B 1 66 ? 12.195 -32.594 -3.686 1 98.94 66 ALA B C 1
ATOM 3459 O O . ALA B 1 66 ? 13.055 -32.219 -2.881 1 98.94 66 ALA B O 1
ATOM 3460 N N . ARG B 1 67 ? 12.383 -33.531 -4.547 1 98.69 67 ARG B N 1
ATOM 3461 C CA . ARG B 1 67 ? 13.664 -34.219 -4.672 1 98.69 67 ARG B CA 1
ATOM 3462 C C . ARG B 1 67 ? 14.602 -33.438 -5.598 1 98.69 67 ARG B C 1
ATOM 3464 O O . ARG B 1 67 ? 14.156 -32.594 -6.363 1 98.69 67 ARG B O 1
ATOM 3471 N N . ASP B 1 68 ? 15.891 -33.75 -5.531 1 98.69 68 ASP B N 1
ATOM 3472 C CA . ASP B 1 68 ? 16.859 -33.125 -6.43 1 98.69 68 ASP B CA 1
ATOM 3473 C C . ASP B 1 68 ? 16.438 -33.281 -7.887 1 98.69 68 ASP B C 1
ATOM 3475 O O . ASP B 1 68 ? 16.562 -32.344 -8.688 1 98.69 68 ASP B O 1
ATOM 3479 N N . GLU B 1 69 ? 15.969 -34.406 -8.234 1 98.69 69 GLU B N 1
ATOM 3480 C CA . GLU B 1 69 ? 15.578 -34.688 -9.617 1 98.69 69 GLU B CA 1
ATOM 3481 C C . GLU B 1 69 ? 14.484 -33.75 -10.086 1 98.69 69 GLU B C 1
ATOM 3483 O O . GLU B 1 69 ? 14.484 -33.312 -11.242 1 98.69 69 GLU B O 1
ATOM 3488 N N . ASP B 1 70 ? 13.547 -33.469 -9.211 1 98.81 70 ASP B N 1
ATOM 3489 C CA . ASP B 1 70 ? 12.477 -32.531 -9.531 1 98.81 70 ASP B CA 1
ATOM 3490 C C . ASP B 1 70 ? 13.016 -31.141 -9.781 1 98.81 70 ASP B C 1
ATOM 3492 O O . ASP B 1 70 ? 12.641 -30.484 -10.758 1 98.81 70 ASP B O 1
ATOM 3496 N N . LEU B 1 71 ? 13.922 -30.703 -8.883 1 98.94 71 LEU B N 1
ATOM 3497 C CA . LEU B 1 71 ? 14.453 -29.344 -8.953 1 98.94 71 LEU B CA 1
ATOM 3498 C C . LEU B 1 71 ? 15.398 -29.188 -10.141 1 98.94 71 LEU B C 1
ATOM 3500 O O . LEU B 1 71 ? 15.445 -28.125 -10.766 1 98.94 71 LEU B O 1
ATOM 3504 N N . LEU B 1 72 ? 16.062 -30.25 -10.508 1 98.88 72 LEU B N 1
ATOM 3505 C CA . LEU B 1 72 ? 17.078 -30.219 -11.555 1 98.88 72 LEU B CA 1
ATOM 3506 C C . LEU B 1 72 ? 16.438 -30.188 -12.938 1 98.88 72 LEU B C 1
ATOM 3508 O O . LEU B 1 72 ? 17.094 -29.906 -13.938 1 98.88 72 LEU B O 1
ATOM 3512 N N . ARG B 1 73 ? 15.133 -30.469 -13.023 1 98.69 73 ARG B N 1
ATOM 3513 C CA . ARG B 1 73 ? 14.414 -30.297 -14.289 1 98.69 73 ARG B CA 1
ATOM 3514 C C . ARG B 1 73 ? 14.258 -28.812 -14.633 1 98.69 73 ARG B C 1
ATOM 3516 O O . ARG B 1 73 ? 14 -28.469 -15.781 1 98.69 73 ARG B O 1
ATOM 3523 N N . VAL B 1 74 ? 14.477 -27.922 -13.664 1 98.81 74 VAL B N 1
ATOM 3524 C CA . VAL B 1 74 ? 14.211 -26.5 -13.805 1 98.81 74 VAL B CA 1
ATOM 3525 C C . VAL B 1 74 ? 15.484 -25.703 -13.508 1 98.81 74 VAL B C 1
ATOM 3527 O O . VAL B 1 74 ? 15.836 -24.781 -14.25 1 98.81 74 VAL B O 1
ATOM 3530 N N . HIS B 1 75 ? 16.203 -26.078 -12.422 1 98.94 75 HIS B N 1
ATOM 3531 C CA . HIS B 1 75 ? 17.312 -25.297 -11.898 1 98.94 75 HIS B CA 1
ATOM 3532 C C . HIS B 1 75 ? 18.641 -25.984 -12.203 1 98.94 75 HIS B C 1
ATOM 3534 O O . HIS B 1 75 ? 18.703 -27.203 -12.375 1 98.94 75 HIS B O 1
ATOM 3540 N N . THR B 1 76 ? 19.703 -25.203 -12.234 1 98.88 76 THR B N 1
ATOM 3541 C CA . THR B 1 76 ? 21.047 -25.766 -12.414 1 98.88 76 THR B CA 1
ATOM 3542 C C . THR B 1 76 ? 21.547 -26.391 -11.125 1 98.88 76 THR B C 1
ATOM 3544 O O . THR B 1 76 ? 21.078 -26.047 -10.031 1 98.88 76 THR B O 1
ATOM 3547 N N . GLU B 1 77 ? 22.484 -27.312 -11.305 1 98.69 77 GLU B N 1
ATOM 3548 C CA . GLU B 1 77 ? 23.141 -27.891 -10.133 1 98.69 77 GLU B CA 1
ATOM 3549 C C . GLU B 1 77 ? 23.797 -26.812 -9.281 1 98.69 77 GLU B C 1
ATOM 3551 O O . GLU B 1 77 ? 23.797 -26.891 -8.047 1 98.69 77 GLU B O 1
ATOM 3556 N N . ARG B 1 78 ? 24.344 -25.859 -9.945 1 98.69 78 ARG B N 1
ATOM 3557 C CA . ARG B 1 78 ? 24.984 -24.75 -9.258 1 98.69 78 ARG B CA 1
ATOM 3558 C C . ARG B 1 78 ? 24 -23.984 -8.391 1 98.69 78 ARG B C 1
ATOM 3560 O O . ARG B 1 78 ? 24.328 -23.562 -7.281 1 98.69 78 ARG B O 1
ATOM 3567 N N . HIS B 1 79 ? 22.844 -23.781 -8.852 1 98.81 79 HIS B N 1
ATOM 3568 C CA . HIS B 1 79 ? 21.812 -23.062 -8.094 1 98.81 79 HIS B CA 1
ATOM 3569 C C . HIS B 1 79 ? 21.438 -23.828 -6.836 1 98.81 79 HIS B C 1
ATOM 3571 O O . HIS B 1 79 ? 21.328 -23.25 -5.754 1 98.81 79 HIS B O 1
ATOM 3577 N N . LEU B 1 80 ? 21.203 -25.141 -6.98 1 98.81 80 LEU B N 1
ATOM 3578 C CA . LEU B 1 80 ? 20.859 -25.953 -5.82 1 98.81 80 LEU B CA 1
ATOM 3579 C C . LEU B 1 80 ? 21.938 -25.891 -4.758 1 98.81 80 LEU B C 1
ATOM 3581 O O . LEU B 1 80 ? 21.656 -25.734 -3.572 1 98.81 80 LEU B O 1
ATOM 3585 N N . ALA B 1 81 ? 23.172 -26 -5.195 1 98.75 81 ALA B N 1
ATOM 3586 C CA . ALA B 1 81 ? 24.312 -25.922 -4.273 1 98.75 81 ALA B CA 1
ATOM 3587 C C . ALA B 1 81 ? 24.359 -24.562 -3.58 1 98.75 81 ALA B C 1
ATOM 3589 O O . ALA B 1 81 ? 24.641 -24.484 -2.379 1 98.75 81 ALA B O 1
ATOM 3590 N N . HIS B 1 82 ? 24.141 -23.516 -4.352 1 98.81 82 HIS B N 1
ATOM 3591 C CA . HIS B 1 82 ? 24.172 -22.172 -3.809 1 98.81 82 HIS B CA 1
ATOM 3592 C C . HIS B 1 82 ? 23.156 -22 -2.693 1 98.81 82 HIS B C 1
ATOM 3594 O O . HIS B 1 82 ? 23.469 -21.469 -1.627 1 98.81 82 HIS B O 1
ATOM 3600 N N . ILE B 1 83 ? 21.906 -22.422 -2.904 1 98.88 83 ILE B N 1
ATOM 3601 C CA . ILE B 1 83 ? 20.844 -22.297 -1.918 1 98.88 83 ILE B CA 1
ATOM 3602 C C . ILE B 1 83 ? 21.188 -23.109 -0.673 1 98.88 83 ILE B C 1
ATOM 3604 O O . ILE B 1 83 ? 21.078 -22.609 0.451 1 98.88 83 ILE B O 1
ATOM 3608 N N . ARG B 1 84 ? 21.609 -24.312 -0.884 1 98.62 84 ARG B N 1
ATOM 3609 C CA . ARG B 1 84 ? 21.969 -25.203 0.212 1 98.62 84 ARG B CA 1
ATOM 3610 C C . ARG B 1 84 ? 23.094 -24.609 1.046 1 98.62 84 ARG B C 1
ATOM 3612 O O . ARG B 1 84 ? 23.016 -24.562 2.273 1 98.62 84 ARG B O 1
ATOM 3619 N N . ASP B 1 85 ? 24.156 -24.172 0.414 1 98.69 85 ASP B N 1
ATOM 3620 C CA . ASP B 1 85 ? 25.344 -23.656 1.09 1 98.69 85 ASP B CA 1
ATOM 3621 C C . ASP B 1 85 ? 25.031 -22.359 1.838 1 98.69 85 ASP B C 1
ATOM 3623 O O . ASP B 1 85 ? 25.516 -22.141 2.947 1 98.69 85 ASP B O 1
ATOM 3627 N N . THR B 1 86 ? 24.281 -21.469 1.18 1 98.75 86 THR B N 1
ATOM 3628 C CA . THR B 1 86 ? 23.906 -20.219 1.808 1 98.75 86 THR B CA 1
ATOM 3629 C C . THR B 1 86 ? 23.141 -20.469 3.1 1 98.75 86 THR B C 1
ATOM 3631 O O . THR B 1 86 ? 23.406 -19.844 4.125 1 98.75 86 THR B O 1
ATOM 3634 N N . ALA B 1 87 ? 22.188 -21.391 3.041 1 98.56 87 ALA B N 1
ATOM 3635 C CA . ALA B 1 87 ? 21.406 -21.75 4.227 1 98.56 87 ALA B CA 1
ATOM 3636 C C . ALA B 1 87 ? 22.297 -22.359 5.301 1 98.56 87 ALA B C 1
ATOM 3638 O O . ALA B 1 87 ? 22.203 -21.984 6.477 1 98.56 87 ALA B O 1
ATOM 3639 N N . ALA B 1 88 ? 23.125 -23.234 4.918 1 98.12 88 ALA B N 1
ATOM 3640 C CA . ALA B 1 88 ? 24 -23.953 5.852 1 98.12 88 ALA B CA 1
ATOM 3641 C C . ALA B 1 88 ? 24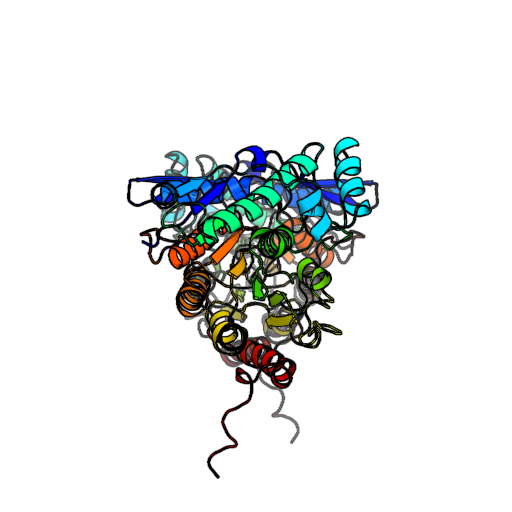.922 -22.984 6.578 1 98.12 88 ALA B C 1
ATOM 3643 O O . ALA B 1 88 ? 25.25 -23.188 7.75 1 98.12 88 ALA B O 1
ATOM 3644 N N . LYS B 1 89 ? 25.391 -21.984 5.895 1 98.25 89 LYS B N 1
ATOM 3645 C CA . LYS B 1 89 ? 26.297 -21 6.461 1 98.25 89 LYS B CA 1
ATOM 3646 C C . LYS B 1 89 ? 25.562 -19.984 7.332 1 98.25 89 LYS B C 1
ATOM 3648 O O . LYS B 1 89 ? 26.172 -19.156 8 1 98.25 89 LYS B O 1
ATOM 3653 N N . GLY B 1 90 ? 24.281 -20.016 7.293 1 97.5 90 GLY B N 1
ATOM 3654 C CA . GLY B 1 90 ? 23.469 -19.109 8.102 1 97.5 90 GLY B CA 1
ATOM 3655 C C . GLY B 1 90 ? 23.406 -17.703 7.535 1 97.5 90 GLY B C 1
ATOM 3656 O O . GLY B 1 90 ? 23.188 -16.75 8.273 1 97.5 90 GLY B O 1
ATOM 3657 N N . LEU B 1 91 ? 23.688 -17.594 6.266 1 97.12 91 LEU B N 1
ATOM 3658 C CA . LEU B 1 91 ? 23.625 -16.297 5.613 1 97.12 91 LEU B CA 1
ATOM 3659 C C . LEU B 1 91 ? 22.188 -15.906 5.312 1 97.12 91 LEU B C 1
ATOM 3661 O O . LEU B 1 91 ? 21.359 -16.766 4.953 1 97.12 91 LEU B O 1
ATOM 3665 N N . ARG B 1 92 ? 21.828 -14.633 5.352 1 97.06 92 ARG B N 1
ATOM 3666 C CA . ARG B 1 92 ? 20.469 -14.141 5.16 1 97.06 92 ARG B CA 1
ATOM 3667 C C . ARG B 1 92 ? 20.156 -13.93 3.682 1 97.06 92 ARG B C 1
ATOM 3669 O O . ARG B 1 92 ? 19.016 -14.086 3.246 1 97.06 92 ARG B O 1
ATOM 3676 N N . VAL B 1 93 ? 21.156 -13.562 2.924 1 98.12 93 VAL B N 1
ATOM 3677 C CA . VAL B 1 93 ? 20.938 -13.125 1.549 1 98.12 93 VAL B CA 1
ATOM 3678 C C . VAL B 1 93 ? 21.266 -14.273 0.588 1 98.12 93 VAL B C 1
ATOM 3680 O O . VAL B 1 93 ? 22.422 -14.68 0.464 1 98.12 93 VAL B O 1
ATOM 3683 N N . PHE B 1 94 ? 20.281 -14.734 -0.177 1 98.69 94 PHE B N 1
ATOM 3684 C CA . PHE B 1 94 ? 20.406 -15.836 -1.121 1 98.69 94 PHE B CA 1
ATOM 3685 C C . PHE B 1 94 ? 20.594 -15.312 -2.543 1 98.69 94 PHE B C 1
ATOM 3687 O O . PHE B 1 94 ? 21 -16.047 -3.434 1 98.69 94 PHE B O 1
ATOM 3694 N N . GLY B 1 95 ? 20.234 -14.094 -2.779 1 98.25 95 GLY B N 1
ATOM 3695 C CA . GLY B 1 95 ? 20.234 -13.375 -4.047 1 98.25 95 GLY B CA 1
ATOM 3696 C C . GLY B 1 95 ? 19.609 -12 -3.957 1 98.25 95 GLY B C 1
ATOM 3697 O O . GLY B 1 95 ? 19.281 -11.531 -2.865 1 98.25 95 GLY B O 1
ATOM 3698 N N . PRO B 1 96 ? 19.5 -11.305 -5.086 1 96.88 96 PRO B N 1
ATOM 3699 C CA . PRO B 1 96 ? 18.859 -9.984 -5.051 1 96.88 96 PRO B CA 1
ATOM 3700 C C . PRO B 1 96 ? 17.453 -10.023 -4.469 1 96.88 96 PRO B C 1
ATOM 3702 O O . PRO B 1 96 ? 16.547 -10.617 -5.062 1 96.88 96 PRO B O 1
ATOM 3705 N N . GLU B 1 97 ? 17.312 -9.391 -3.291 1 95.75 97 GLU B N 1
ATOM 3706 C CA . GLU B 1 97 ? 16.047 -9.297 -2.58 1 95.75 97 GLU B CA 1
ATOM 3707 C C . GLU B 1 97 ? 15.5 -10.688 -2.236 1 95.75 97 GLU B C 1
ATOM 3709 O O . GLU B 1 97 ? 14.281 -10.898 -2.248 1 95.75 97 GLU B O 1
ATOM 3714 N N . ALA B 1 98 ? 16.281 -11.641 -2.109 1 98.25 98 ALA B N 1
ATOM 3715 C CA . ALA B 1 98 ? 15.922 -12.984 -1.658 1 98.25 98 ALA B CA 1
ATOM 3716 C C . ALA B 1 98 ? 16.578 -13.305 -0.319 1 98.25 98 ALA B C 1
ATOM 3718 O O . ALA B 1 98 ? 17.812 -13.344 -0.217 1 98.25 98 ALA B O 1
ATOM 3719 N N . TYR B 1 99 ? 15.781 -13.484 0.71 1 98.5 99 TYR B N 1
ATOM 3720 C CA . TYR B 1 99 ? 16.266 -13.609 2.082 1 98.5 99 TYR B CA 1
ATOM 3721 C C . TYR B 1 99 ? 15.805 -14.922 2.709 1 98.5 99 TYR B C 1
ATOM 3723 O O . TYR B 1 99 ? 14.836 -15.531 2.254 1 98.5 99 TYR B O 1
ATOM 3731 N N . GLY B 1 100 ? 16.562 -15.305 3.709 1 98.31 100 GLY B N 1
ATOM 3732 C CA . GLY B 1 100 ? 16.188 -16.516 4.406 1 98.31 100 GLY B CA 1
ATOM 3733 C C . GLY B 1 100 ? 17.016 -16.781 5.652 1 98.31 100 GLY B C 1
ATOM 3734 O O . GLY B 1 100 ? 17.562 -15.844 6.246 1 98.31 100 GLY B O 1
ATOM 3735 N N . CYS B 1 101 ? 16.984 -17.953 6.117 1 98.5 101 CYS B N 1
ATOM 3736 C CA . CYS B 1 101 ? 17.625 -18.438 7.328 1 98.5 101 CYS B CA 1
ATOM 3737 C C . CYS B 1 101 ? 18.141 -19.859 7.141 1 98.5 101 CYS B C 1
ATOM 3739 O O . CYS B 1 101 ? 18.016 -20.438 6.059 1 98.5 101 CYS B O 1
ATOM 3741 N N . PRO B 1 102 ? 18.734 -20.484 8.086 1 98.5 102 PRO B N 1
ATOM 3742 C CA . PRO B 1 102 ? 19.406 -21.781 7.914 1 98.5 102 PRO B CA 1
ATOM 3743 C C . PRO B 1 102 ? 18.438 -22.891 7.484 1 98.5 102 PRO B C 1
ATOM 3745 O O . PRO B 1 102 ? 18.859 -23.844 6.816 1 98.5 102 PRO B O 1
ATOM 3748 N N . VAL B 1 103 ? 17.172 -22.781 7.754 1 98.62 103 VAL B N 1
ATOM 3749 C CA . VAL B 1 103 ? 16.25 -23.859 7.438 1 98.62 103 VAL B CA 1
ATOM 3750 C C . VAL B 1 103 ? 15.547 -23.578 6.117 1 98.62 103 VAL B C 1
ATOM 3752 O O . VAL B 1 103 ? 14.711 -24.375 5.664 1 98.62 103 VAL B O 1
ATOM 3755 N N . SER B 1 104 ? 15.875 -22.453 5.43 1 98.81 104 SER B N 1
ATOM 3756 C CA . SER B 1 104 ? 15.133 -21.969 4.273 1 98.81 104 SER B CA 1
ATOM 3757 C C . SER B 1 104 ? 15.258 -22.922 3.092 1 98.81 104 SER B C 1
ATOM 3759 O O . SER B 1 104 ? 14.328 -23.062 2.297 1 98.81 104 SER B O 1
ATOM 3761 N N . GLU B 1 105 ? 16.375 -23.594 2.955 1 98.81 105 GLU B N 1
ATOM 3762 C CA . GLU B 1 105 ? 16.5 -24.531 1.845 1 98.81 105 GLU B CA 1
ATOM 3763 C C . GLU B 1 105 ? 15.523 -25.688 1.994 1 98.81 105 GLU B C 1
ATOM 3765 O O . GLU B 1 105 ? 14.844 -26.062 1.035 1 98.81 105 GLU B O 1
ATOM 3770 N N . GLU B 1 106 ? 15.43 -26.25 3.127 1 98.69 106 GLU B N 1
ATOM 3771 C CA . GLU B 1 106 ? 14.5 -27.344 3.4 1 98.69 106 GLU B CA 1
ATOM 3772 C C . GLU B 1 106 ? 13.055 -26.906 3.18 1 98.69 106 GLU B C 1
ATOM 3774 O O . GLU B 1 106 ? 12.258 -27.641 2.588 1 98.69 106 GLU B O 1
ATOM 3779 N N . VAL B 1 107 ? 12.711 -25.734 3.66 1 98.88 107 VAL B N 1
ATOM 3780 C CA . VAL B 1 107 ? 11.352 -25.219 3.541 1 98.88 107 VAL B CA 1
ATOM 3781 C C . VAL B 1 107 ? 11.031 -24.938 2.076 1 98.88 107 VAL B C 1
ATOM 3783 O O . VAL B 1 107 ? 9.898 -25.141 1.628 1 98.88 107 VAL B O 1
ATOM 3786 N N . ALA B 1 108 ? 12.039 -24.422 1.345 1 98.94 108 ALA B N 1
ATOM 3787 C CA . ALA B 1 108 ? 11.852 -24.156 -0.079 1 98.94 108 ALA B CA 1
ATOM 3788 C C . ALA B 1 108 ? 11.578 -25.453 -0.849 1 98.94 108 ALA B C 1
ATOM 3790 O O . ALA B 1 108 ? 10.781 -25.469 -1.787 1 98.94 108 ALA B O 1
ATOM 3791 N N . ARG B 1 109 ? 12.258 -26.547 -0.492 1 98.94 109 ARG B N 1
ATOM 3792 C CA . ARG B 1 109 ? 11.977 -27.844 -1.087 1 98.94 109 ARG B CA 1
ATOM 3793 C C . ARG B 1 109 ? 10.547 -28.297 -0.782 1 98.94 109 ARG B C 1
ATOM 3795 O O . ARG B 1 109 ? 9.891 -28.906 -1.626 1 98.94 109 ARG B O 1
ATOM 3802 N N . LEU B 1 110 ? 10.172 -28.016 0.41 1 98.88 110 LEU B N 1
ATOM 3803 C CA . LEU B 1 110 ? 8.805 -28.344 0.804 1 98.88 110 LEU B CA 1
ATOM 3804 C C . LEU B 1 110 ? 7.797 -27.531 -0.012 1 98.88 110 LEU B C 1
ATOM 3806 O O . LEU B 1 110 ? 6.738 -28.047 -0.379 1 98.88 110 LEU B O 1
ATOM 3810 N N . SER B 1 111 ? 8.102 -26.234 -0.252 1 98.94 111 SER B N 1
ATOM 3811 C CA . SER B 1 111 ? 7.25 -25.391 -1.081 1 98.94 111 SER B CA 1
ATOM 3812 C C . SER B 1 111 ? 7.121 -25.953 -2.492 1 98.94 111 SER B C 1
ATOM 3814 O O . SER B 1 111 ? 6.012 -26.109 -3.002 1 98.94 111 SER B O 1
ATOM 3816 N N . ALA B 1 112 ? 8.234 -26.312 -3.076 1 98.94 112 ALA B N 1
ATOM 3817 C CA . ALA B 1 112 ? 8.227 -26.938 -4.395 1 98.94 112 ALA B CA 1
ATOM 3818 C C . ALA B 1 112 ? 7.48 -28.266 -4.367 1 98.94 112 ALA B C 1
ATOM 3820 O O . ALA B 1 112 ? 6.746 -28.594 -5.305 1 98.94 112 ALA B O 1
ATOM 3821 N N . GLY B 1 113 ? 7.691 -28.984 -3.311 1 98.94 113 GLY B N 1
ATOM 3822 C CA . GLY B 1 113 ? 6.973 -30.234 -3.127 1 98.94 113 GLY B CA 1
ATOM 3823 C C . GLY B 1 113 ? 5.469 -30.062 -3.047 1 98.94 113 GLY B C 1
ATOM 3824 O O . GLY B 1 113 ? 4.711 -30.922 -3.492 1 98.94 113 GLY B O 1
ATOM 3825 N N . GLY B 1 114 ? 5.035 -28.938 -2.406 1 98.94 114 GLY B N 1
ATOM 3826 C CA . GLY B 1 114 ? 3.619 -28.609 -2.391 1 98.94 114 GLY B CA 1
ATOM 3827 C C . GLY B 1 114 ? 3.045 -28.375 -3.775 1 98.94 114 GLY B C 1
ATOM 3828 O O . GLY B 1 114 ? 1.925 -28.797 -4.066 1 98.94 114 GLY B O 1
ATOM 3829 N N . ALA B 1 115 ? 3.809 -27.719 -4.629 1 98.94 115 ALA B N 1
ATOM 3830 C CA . ALA B 1 115 ? 3.395 -27.5 -6.012 1 98.94 115 ALA B CA 1
ATOM 3831 C C . ALA B 1 115 ? 3.273 -28.828 -6.766 1 98.94 115 ALA B C 1
ATOM 3833 O O . ALA B 1 115 ? 2.322 -29.031 -7.523 1 98.94 115 ALA B O 1
ATOM 3834 N N . ILE B 1 116 ? 4.215 -29.719 -6.551 1 98.94 116 ILE B N 1
ATOM 3835 C CA . ILE B 1 116 ? 4.215 -31.047 -7.164 1 98.94 116 ILE B CA 1
ATOM 3836 C C . ILE B 1 116 ? 2.971 -31.812 -6.727 1 98.94 116 ILE B C 1
ATOM 3838 O O . ILE B 1 116 ? 2.27 -32.406 -7.555 1 98.94 116 ILE B O 1
ATOM 3842 N N . LYS B 1 117 ? 2.699 -31.766 -5.426 1 98.81 117 LYS B N 1
ATOM 3843 C CA . LYS B 1 117 ? 1.54 -32.469 -4.895 1 98.81 117 LYS B CA 1
ATOM 3844 C C . LYS B 1 117 ? 0.243 -31.938 -5.488 1 98.81 117 LYS B C 1
ATOM 3846 O O . LYS B 1 117 ? -0.689 -32.688 -5.754 1 98.81 117 LYS B O 1
ATOM 3851 N N . ALA B 1 118 ? 0.164 -30.656 -5.672 1 98.88 118 ALA B N 1
ATOM 3852 C CA . ALA B 1 118 ? -1.013 -30.047 -6.281 1 98.88 118 ALA B CA 1
ATOM 3853 C C . ALA B 1 118 ? -1.232 -30.562 -7.699 1 98.88 118 ALA B C 1
ATOM 3855 O O . ALA B 1 118 ? -2.371 -30.781 -8.117 1 98.88 118 ALA B O 1
ATOM 3856 N N . VAL B 1 119 ? -0.145 -30.734 -8.445 1 98.88 119 VAL B N 1
ATOM 3857 C CA . VAL B 1 119 ? -0.233 -31.297 -9.789 1 98.88 119 VAL B CA 1
ATOM 3858 C C . VAL B 1 119 ? -0.787 -32.719 -9.719 1 98.88 119 VAL B C 1
ATOM 3860 O O . VAL B 1 119 ? -1.676 -33.094 -10.492 1 98.88 119 VAL B O 1
ATOM 3863 N N . ASP B 1 120 ? -0.269 -33.531 -8.797 1 98.81 120 ASP B N 1
ATOM 3864 C CA . ASP B 1 120 ? -0.762 -34.906 -8.633 1 98.81 120 ASP B CA 1
ATOM 3865 C C . ASP B 1 120 ? -2.273 -34.906 -8.406 1 98.81 120 ASP B C 1
ATOM 3867 O O . ASP B 1 120 ? -2.982 -35.75 -8.992 1 98.81 120 ASP B O 1
ATOM 3871 N N . ILE B 1 121 ? -2.719 -34 -7.598 1 98.69 121 ILE B N 1
ATOM 3872 C CA . ILE B 1 121 ? -4.145 -33.906 -7.297 1 98.69 121 ILE B CA 1
ATOM 3873 C C . ILE B 1 121 ? -4.914 -33.531 -8.562 1 98.69 121 ILE B C 1
ATOM 3875 O O . ILE B 1 121 ? -5.914 -34.188 -8.898 1 98.69 121 ILE B O 1
ATOM 3879 N N . ALA B 1 122 ? -4.449 -32.531 -9.266 1 98.75 122 ALA B N 1
ATOM 3880 C CA . ALA B 1 122 ? -5.121 -32.062 -10.469 1 98.75 122 ALA B CA 1
ATOM 3881 C C . ALA B 1 122 ? -5.176 -33.156 -11.531 1 98.75 122 ALA B C 1
ATOM 3883 O O . ALA B 1 122 ? -6.102 -33.188 -12.352 1 98.75 122 ALA B O 1
ATOM 3884 N N . MET B 1 123 ? -4.176 -34.062 -11.477 1 98.25 123 MET B N 1
ATOM 3885 C CA . MET B 1 123 ? -4.066 -35.125 -12.477 1 98.25 123 MET B CA 1
ATOM 3886 C C . MET B 1 123 ? -4.805 -36.375 -12.016 1 98.25 123 MET B C 1
ATOM 3888 O O . MET B 1 123 ? -4.754 -37.406 -12.688 1 98.25 123 MET B O 1
ATOM 3892 N N . GLY B 1 124 ? -5.457 -36.344 -10.883 1 95.12 124 GLY B N 1
ATOM 3893 C CA . GLY B 1 124 ? -6.395 -37.406 -10.516 1 95.12 124 GLY B CA 1
ATOM 3894 C C . GLY B 1 124 ? -5.832 -38.375 -9.484 1 95.12 124 GLY B C 1
ATOM 3895 O O . GLY B 1 124 ? -6.355 -39.469 -9.312 1 95.12 124 GLY B O 1
ATOM 3896 N N . GLU B 1 125 ? -4.746 -37.938 -8.891 1 90 125 GLU B N 1
ATOM 3897 C CA . GLU B 1 125 ? -4.211 -38.812 -7.848 1 90 125 GLU B CA 1
ATOM 3898 C C . GLU B 1 125 ? -5.223 -39.031 -6.723 1 90 125 GLU B C 1
ATOM 3900 O O . GLU B 1 125 ? -5.281 -40.094 -6.121 1 90 125 GLU B O 1
ATOM 3905 N N . GLU B 1 126 ? -5.957 -38 -6.348 1 87.5 126 GLU B N 1
ATOM 3906 C CA . GLU B 1 126 ? -7.043 -38.062 -5.375 1 87.5 126 GLU B CA 1
ATOM 3907 C C . GLU B 1 126 ? -8.398 -38.125 -6.07 1 87.5 126 GLU B C 1
ATOM 3909 O O . GLU B 1 126 ? -8.742 -37.25 -6.863 1 87.5 126 GLU B O 1
ATOM 3914 N N . SER B 1 127 ? -9.102 -39.156 -5.723 1 88.12 127 SER B N 1
ATOM 3915 C CA . SER B 1 127 ? -10.359 -39.406 -6.418 1 88.12 127 SER B CA 1
ATOM 3916 C C . SER B 1 127 ? -11.305 -38.219 -6.285 1 88.12 127 SER B C 1
ATOM 3918 O O . SER B 1 127 ? -11.5 -37.688 -5.188 1 88.12 127 SER B O 1
ATOM 3920 N N . GLY B 1 128 ? -11.766 -37.781 -7.438 1 91.88 128 GLY B N 1
ATOM 3921 C CA . GLY B 1 128 ? -12.805 -36.781 -7.473 1 91.88 128 GLY B CA 1
ATOM 3922 C C . GLY B 1 128 ? -12.25 -35.344 -7.453 1 91.88 128 GLY B C 1
ATOM 3923 O O . GLY B 1 128 ? -13.016 -34.375 -7.473 1 91.88 128 GLY B O 1
ATOM 3924 N N . LEU B 1 129 ? -10.938 -35.312 -7.473 1 96.56 129 LEU B N 1
ATOM 3925 C CA . LEU B 1 129 ? -10.328 -33.969 -7.453 1 96.56 129 LEU B CA 1
ATOM 3926 C C . LEU B 1 129 ? -9.578 -33.719 -8.758 1 96.56 129 LEU B C 1
ATOM 3928 O O . LEU B 1 129 ? -8.859 -34.562 -9.25 1 96.56 129 LEU B O 1
ATOM 3932 N N . THR B 1 130 ? -9.82 -32.562 -9.305 1 98 130 THR B N 1
ATOM 3933 C CA . THR B 1 130 ? -9.109 -32.156 -10.516 1 98 130 THR B CA 1
ATOM 3934 C C . THR B 1 130 ? -8.508 -30.766 -10.352 1 98 130 THR B C 1
ATOM 3936 O O . THR B 1 130 ? -7.969 -30.188 -11.305 1 98 130 THR B O 1
ATOM 3939 N N . GLN B 1 131 ? -8.648 -30.156 -9.156 1 98.62 131 GLN B N 1
ATOM 3940 C CA . GLN B 1 131 ? -8.055 -28.844 -8.875 1 98.62 131 GLN B CA 1
ATOM 3941 C C . GLN B 1 131 ? -7.535 -28.766 -7.445 1 98.62 131 GLN B C 1
ATOM 3943 O O . GLN B 1 131 ? -7.977 -29.531 -6.574 1 98.62 131 GLN B O 1
ATOM 3948 N N . ALA B 1 132 ? -6.586 -27.906 -7.266 1 98.81 132 ALA B N 1
ATOM 3949 C CA . ALA B 1 132 ? -5.984 -27.75 -5.945 1 98.81 132 ALA B CA 1
ATOM 3950 C C . ALA B 1 132 ? -5.438 -26.328 -5.762 1 98.81 132 ALA B C 1
ATOM 3952 O O . ALA B 1 132 ? -5.066 -25.672 -6.734 1 98.81 132 ALA B O 1
ATOM 3953 N N . TYR B 1 133 ? -5.543 -25.875 -4.523 1 98.94 133 TYR B N 1
ATOM 3954 C CA . TYR B 1 133 ? -4.848 -24.688 -4.055 1 98.94 133 TYR B CA 1
ATOM 3955 C C . TYR B 1 133 ? -3.705 -25.047 -3.115 1 98.94 133 TYR B C 1
ATOM 3957 O O . TYR B 1 133 ? -3.92 -25.703 -2.094 1 98.94 133 TYR B O 1
ATOM 3965 N N . ALA B 1 134 ? -2.502 -24.625 -3.5 1 98.94 134 ALA B N 1
ATOM 3966 C CA . ALA B 1 134 ? -1.335 -24.828 -2.646 1 98.94 134 ALA B CA 1
ATOM 3967 C C . ALA B 1 134 ? -0.918 -23.547 -1.95 1 98.94 134 ALA B C 1
ATOM 3969 O O . ALA B 1 134 ? -0.382 -22.625 -2.586 1 98.94 134 ALA B O 1
ATOM 3970 N N . LEU B 1 135 ? -1.186 -23.438 -0.621 1 98.94 135 LEU B N 1
ATOM 3971 C CA . LEU B 1 135 ? -0.688 -22.344 0.208 1 98.94 135 LEU B CA 1
ATOM 3972 C C . LEU B 1 135 ? 0.764 -22.578 0.609 1 98.94 135 LEU B C 1
ATOM 3974 O O . LEU B 1 135 ? 1.041 -22.984 1.74 1 98.94 135 LEU B O 1
ATOM 3978 N N . ILE B 1 136 ? 1.647 -22.281 -0.347 1 98.88 136 ILE B N 1
ATOM 3979 C CA . ILE B 1 136 ? 3.057 -22.625 -0.179 1 98.88 136 ILE B CA 1
ATOM 3980 C C . ILE B 1 136 ? 3.863 -21.359 0.102 1 98.88 136 ILE B C 1
ATOM 3982 O O . ILE B 1 136 ? 3.42 -20.25 -0.211 1 98.88 136 ILE B O 1
ATOM 3986 N N . ARG B 1 137 ? 4.953 -21.5 0.632 1 98.75 137 ARG B N 1
ATOM 3987 C CA . ARG B 1 137 ? 5.938 -20.484 1.009 1 98.75 137 ARG B CA 1
ATOM 3988 C C . ARG B 1 137 ? 7.316 -21.109 1.197 1 98.75 137 ARG B C 1
ATOM 3990 O O . ARG B 1 137 ? 7.457 -22.125 1.88 1 98.75 137 ARG B O 1
ATOM 3997 N N . PRO B 1 138 ? 8.391 -20.469 0.673 1 98.75 138 PRO B N 1
ATOM 3998 C CA . PRO B 1 138 ? 8.438 -19.172 -0.006 1 98.75 138 PRO B CA 1
ATOM 3999 C C . PRO B 1 138 ? 7.82 -19.219 -1.404 1 98.75 138 PRO B C 1
ATOM 4001 O O . PRO B 1 138 ? 7.57 -20.312 -1.937 1 98.75 138 PRO B O 1
ATOM 4004 N N . PRO B 1 139 ? 7.473 -18.031 -1.974 1 98.81 139 PRO B N 1
ATOM 4005 C CA . PRO B 1 139 ? 7.039 -17.953 -3.371 1 98.81 139 PRO B CA 1
ATOM 4006 C C . PRO B 1 139 ? 8.141 -18.359 -4.352 1 98.81 139 PRO B C 1
ATOM 4008 O O . PRO B 1 139 ? 9.258 -18.688 -3.932 1 98.81 139 PRO B O 1
ATOM 4011 N N . GLY B 1 140 ? 7.797 -18.328 -5.734 1 98.88 140 GLY B N 1
ATOM 4012 C CA . GLY B 1 140 ? 8.797 -18.984 -6.562 1 98.88 140 GLY B CA 1
ATOM 4013 C C . GLY B 1 140 ? 9.016 -18.281 -7.895 1 98.88 140 GLY B C 1
ATOM 4014 O O . GLY B 1 140 ? 10.062 -18.438 -8.516 1 98.88 140 GLY B O 1
ATOM 4015 N N . HIS B 1 141 ? 8.141 -17.359 -8.414 1 98.88 141 HIS B N 1
ATOM 4016 C CA . HIS B 1 141 ? 8.047 -17.047 -9.836 1 98.88 141 HIS B CA 1
ATOM 4017 C C . HIS B 1 141 ? 9.172 -16.125 -10.273 1 98.88 141 HIS B C 1
ATOM 4019 O O . HIS B 1 141 ? 9.406 -15.938 -11.469 1 98.88 141 HIS B O 1
ATOM 4025 N N . HIS B 1 142 ? 9.969 -15.609 -9.305 1 98.88 142 HIS B N 1
ATOM 4026 C CA . HIS B 1 142 ? 11.094 -14.758 -9.664 1 98.88 142 HIS B CA 1
ATOM 4027 C C . HIS B 1 142 ? 12.375 -15.57 -9.789 1 98.88 142 HIS B C 1
ATOM 4029 O O . HIS B 1 142 ? 13.375 -15.078 -10.328 1 98.88 142 HIS B O 1
ATOM 4035 N N . ALA B 1 143 ? 12.477 -16.766 -9.188 1 98.94 143 ALA B N 1
ATOM 4036 C CA . ALA B 1 143 ? 13.68 -17.578 -9.297 1 98.94 143 ALA B CA 1
ATOM 4037 C C . ALA B 1 143 ? 13.883 -18.078 -10.727 1 98.94 143 ALA B C 1
ATOM 4039 O O . ALA B 1 143 ? 12.984 -18.703 -11.305 1 98.94 143 ALA B O 1
ATOM 4040 N N . SER B 1 144 ? 14.969 -17.734 -11.305 1 98.69 144 SER B N 1
ATOM 4041 C CA . SER B 1 144 ? 15.336 -18.297 -12.602 1 98.69 144 SER B CA 1
ATOM 4042 C C . SER B 1 144 ? 16.062 -19.641 -12.438 1 98.69 144 SER B C 1
ATOM 4044 O O . SER B 1 144 ? 16.156 -20.156 -11.328 1 98.69 144 SER B O 1
ATOM 4046 N N . SER B 1 145 ? 16.531 -20.172 -13.539 1 98.69 145 SER B N 1
ATOM 4047 C CA . SER B 1 145 ? 17.203 -21.469 -13.484 1 98.69 145 SER B CA 1
ATOM 4048 C C . SER B 1 145 ? 18.438 -21.422 -12.602 1 98.69 145 SER B C 1
ATOM 4050 O O . SER B 1 145 ? 18.797 -22.438 -11.984 1 98.69 145 SER B O 1
ATOM 4052 N N . ASP B 1 146 ? 19.062 -20.188 -12.453 1 98.56 146 ASP B N 1
ATOM 4053 C CA . ASP B 1 146 ? 20.359 -20.172 -11.789 1 98.56 146 ASP B CA 1
ATOM 4054 C C . ASP B 1 146 ? 20.453 -19.031 -10.789 1 98.56 146 ASP B C 1
ATOM 4056 O O . ASP B 1 146 ? 21.547 -18.641 -10.383 1 98.56 146 ASP B O 1
ATOM 4060 N N . GLN B 1 147 ? 19.312 -18.438 -10.422 1 98.56 147 GLN B N 1
ATOM 4061 C CA . GLN B 1 147 ? 19.391 -17.281 -9.531 1 98.56 147 GLN B CA 1
ATOM 4062 C C . GLN B 1 147 ? 18.156 -17.172 -8.656 1 98.56 147 GLN B C 1
ATOM 4064 O O . GLN B 1 147 ? 17.031 -17.203 -9.164 1 98.56 147 GLN B O 1
ATOM 4069 N N . ALA B 1 148 ? 18.359 -17.141 -7.32 1 98.75 148 ALA B N 1
ATOM 4070 C CA . ALA B 1 148 ? 17.297 -16.703 -6.414 1 98.75 148 ALA B CA 1
ATOM 4071 C C . ALA B 1 148 ? 17.094 -15.195 -6.504 1 98.75 148 ALA B C 1
ATOM 4073 O O . ALA B 1 148 ? 18.047 -14.445 -6.668 1 98.75 148 ALA B O 1
ATOM 4074 N N . MET B 1 149 ? 15.883 -14.805 -6.414 1 98.19 149 MET B N 1
ATOM 4075 C CA . MET B 1 149 ? 15.602 -13.367 -6.508 1 98.19 149 MET B CA 1
ATOM 4076 C C . MET B 1 149 ? 14.188 -13.055 -6.047 1 98.19 149 MET B C 1
ATOM 4078 O O . MET B 1 149 ? 13.305 -13.914 -6.109 1 98.19 149 MET B O 1
ATOM 4082 N N . GLY B 1 150 ? 13.922 -11.906 -5.621 1 97.88 150 GLY B N 1
ATOM 4083 C CA . GLY B 1 150 ? 12.57 -11.445 -5.332 1 97.88 150 GLY B CA 1
ATOM 4084 C C . GLY B 1 150 ? 11.812 -12.383 -4.406 1 97.88 150 GLY B C 1
ATOM 4085 O O . GLY B 1 150 ? 10.703 -12.82 -4.734 1 97.88 150 GLY B O 1
ATOM 4086 N N . PHE B 1 151 ? 12.406 -12.781 -3.303 1 98.69 151 PHE B N 1
ATOM 4087 C CA . PHE B 1 151 ? 11.836 -13.602 -2.242 1 98.69 151 PHE B CA 1
ATOM 4088 C C . PHE B 1 151 ? 11.75 -15.062 -2.672 1 98.69 151 PHE B C 1
ATOM 4090 O O . PHE B 1 151 ? 11.305 -15.914 -1.906 1 98.69 151 PHE B O 1
ATOM 4097 N N . CYS B 1 152 ? 12.18 -15.375 -3.918 1 98.88 152 CYS B N 1
ATOM 4098 C CA . CYS B 1 152 ? 12.023 -16.703 -4.492 1 98.88 152 CYS B CA 1
ATOM 4099 C C . CYS B 1 152 ? 13.352 -17.453 -4.492 1 98.88 152 CYS B C 1
ATOM 4101 O O . CYS B 1 152 ? 14.352 -16.969 -5.008 1 98.88 152 CYS B O 1
ATOM 4103 N N . LEU B 1 153 ? 13.312 -18.641 -3.934 1 98.94 153 LEU B N 1
ATOM 4104 C CA . LEU B 1 153 ? 14.508 -19.469 -3.877 1 98.94 153 LEU B CA 1
ATOM 4105 C C . LEU B 1 153 ? 14.484 -20.531 -4.969 1 98.94 153 LEU B C 1
ATOM 4107 O O . LEU B 1 153 ? 15.469 -20.703 -5.688 1 98.94 153 LEU B O 1
ATOM 4111 N N . TYR B 1 154 ? 13.414 -21.281 -5.059 1 98.94 154 TYR B N 1
ATOM 4112 C CA . TYR B 1 154 ? 13.117 -22.203 -6.156 1 98.94 154 TYR B CA 1
ATOM 4113 C C . TYR B 1 154 ? 11.859 -21.766 -6.898 1 98.94 154 TYR B C 1
ATOM 4115 O O . TYR B 1 154 ? 10.992 -21.094 -6.336 1 98.94 154 TYR B O 1
ATOM 4123 N N . ASN B 1 155 ? 11.812 -22.078 -8.18 1 98.94 155 ASN B N 1
ATOM 4124 C CA . ASN B 1 155 ? 10.641 -21.734 -8.984 1 98.94 155 ASN B CA 1
ATOM 4125 C C . ASN B 1 155 ? 9.57 -22.812 -8.891 1 98.94 155 ASN B C 1
ATOM 4127 O O . ASN B 1 155 ? 9.562 -23.75 -9.688 1 98.94 155 ASN B O 1
ATOM 4131 N N . ASN B 1 156 ? 8.641 -22.609 -8.023 1 98.94 156 ASN B N 1
ATOM 4132 C CA . ASN B 1 156 ? 7.645 -23.625 -7.688 1 98.94 156 ASN B CA 1
ATOM 4133 C C . ASN B 1 156 ? 6.789 -23.984 -8.898 1 98.94 156 ASN B C 1
ATOM 4135 O O . ASN B 1 156 ? 6.543 -25.156 -9.156 1 98.94 156 ASN B O 1
ATOM 4139 N N . VAL B 1 157 ? 6.336 -22.969 -9.68 1 99 157 VAL B N 1
ATOM 4140 C CA . VAL B 1 157 ? 5.406 -23.234 -10.773 1 99 157 VAL B CA 1
ATOM 4141 C C . VAL B 1 157 ? 6.141 -23.938 -11.914 1 99 157 VAL B C 1
ATOM 4143 O O . VAL B 1 157 ? 5.574 -24.797 -12.594 1 99 157 VAL B O 1
ATOM 4146 N N . ALA B 1 158 ? 7.363 -23.547 -12.148 1 99 158 ALA B N 1
ATOM 4147 C CA . ALA B 1 158 ? 8.148 -24.234 -13.18 1 99 158 ALA B CA 1
ATOM 4148 C C . ALA B 1 158 ? 8.422 -25.672 -12.789 1 99 158 ALA B C 1
ATOM 4150 O O . ALA B 1 158 ? 8.375 -26.578 -13.641 1 99 158 ALA B O 1
ATOM 4151 N N . VAL B 1 159 ? 8.734 -25.922 -11.516 1 99 159 VAL B N 1
ATOM 4152 C CA . VAL B 1 159 ? 8.938 -27.266 -11.023 1 99 159 VAL B CA 1
ATOM 4153 C C . VAL B 1 159 ? 7.66 -28.094 -11.211 1 99 159 VAL B C 1
ATOM 4155 O O . VAL B 1 159 ? 7.715 -29.234 -11.656 1 99 159 VAL B O 1
ATOM 4158 N N . ALA B 1 160 ? 6.543 -27.5 -10.93 1 98.94 160 ALA B N 1
ATOM 4159 C CA . ALA B 1 160 ? 5.254 -28.156 -11.125 1 98.94 160 ALA B CA 1
ATOM 4160 C C . ALA B 1 160 ? 5.035 -28.516 -12.594 1 98.94 160 ALA B C 1
ATOM 4162 O O . ALA B 1 160 ? 4.602 -29.625 -12.914 1 98.94 160 ALA B O 1
ATOM 4163 N N . ALA B 1 161 ? 5.316 -27.547 -13.492 1 98.94 161 ALA B N 1
ATOM 4164 C CA . ALA B 1 161 ? 5.121 -27.75 -14.93 1 98.94 161 ALA B CA 1
ATOM 4165 C C . ALA B 1 161 ? 5.984 -28.906 -15.445 1 98.94 161 ALA B C 1
ATOM 4167 O O . ALA B 1 161 ? 5.484 -29.812 -16.109 1 98.94 161 ALA B O 1
ATOM 4168 N N . ARG B 1 162 ? 7.234 -28.891 -15.094 1 98.94 162 ARG B N 1
ATOM 4169 C CA . ARG B 1 162 ? 8.156 -29.922 -15.555 1 98.94 162 ARG B CA 1
ATOM 4170 C C . ARG B 1 162 ? 7.805 -31.266 -14.945 1 98.94 162 ARG B C 1
ATOM 4172 O O . ARG B 1 162 ? 7.941 -32.312 -15.609 1 98.94 162 ARG B O 1
ATOM 4179 N N . TYR B 1 163 ? 7.418 -31.266 -13.719 1 98.94 163 TYR B N 1
ATOM 4180 C CA . TYR B 1 163 ? 6.977 -32.5 -13.086 1 98.94 163 TYR B CA 1
ATOM 4181 C C . TYR B 1 163 ? 5.793 -33.125 -13.828 1 98.94 163 TYR B C 1
ATOM 4183 O O . TYR B 1 163 ? 5.762 -34.312 -14.094 1 98.94 163 TYR B O 1
ATOM 4191 N N . ALA B 1 164 ? 4.828 -32.281 -14.172 1 98.88 164 ALA B N 1
ATOM 4192 C CA . ALA B 1 164 ? 3.648 -32.75 -14.906 1 98.88 164 ALA B CA 1
ATOM 4193 C C . ALA B 1 164 ? 4.043 -33.344 -16.25 1 98.88 164 ALA B C 1
ATOM 4195 O O . ALA B 1 164 ? 3.477 -34.375 -16.656 1 98.88 164 ALA B O 1
ATOM 4196 N N . GLN B 1 165 ? 4.977 -32.719 -16.906 1 98.88 165 GLN B N 1
ATOM 4197 C CA . GLN B 1 165 ? 5.441 -33.219 -18.188 1 98.88 165 GLN B CA 1
ATOM 4198 C C . GLN B 1 165 ? 6.184 -34.562 -18.016 1 98.88 165 GLN B C 1
ATOM 4200 O O . GLN B 1 165 ? 5.969 -35.5 -18.781 1 98.88 165 GLN B O 1
ATOM 4205 N N . ALA B 1 166 ? 6.98 -34.625 -17 1 98.81 166 ALA B N 1
ATOM 4206 C CA . ALA B 1 166 ? 7.816 -35.812 -16.797 1 98.81 166 ALA B CA 1
ATOM 4207 C C . ALA B 1 166 ? 6.98 -37 -16.328 1 98.81 166 ALA B C 1
ATOM 4209 O O . ALA B 1 166 ? 7.148 -38.125 -16.812 1 98.81 166 ALA B O 1
ATOM 4210 N N . LYS B 1 167 ? 6.141 -36.781 -15.414 1 98.56 167 LYS B N 1
ATOM 4211 C CA . LYS B 1 167 ? 5.406 -37.875 -14.789 1 98.56 167 LYS B CA 1
ATOM 4212 C C . LYS B 1 167 ? 4.188 -38.281 -15.617 1 98.56 167 LYS B C 1
ATOM 4214 O O . LYS B 1 167 ? 3.875 -39.469 -15.758 1 98.56 167 LYS B O 1
ATOM 4219 N N . TYR B 1 168 ? 3.473 -37.281 -16.172 1 98.5 168 TYR B N 1
ATOM 4220 C CA . TYR B 1 168 ? 2.168 -37.531 -16.766 1 98.5 168 TYR B CA 1
ATOM 4221 C C . TYR B 1 168 ? 2.217 -37.406 -18.281 1 98.5 168 TYR B C 1
ATOM 4223 O O . TYR B 1 168 ? 1.217 -37.625 -18.969 1 98.5 168 TYR B O 1
ATOM 4231 N N . GLY B 1 169 ? 3.314 -36.938 -18.844 1 98.5 169 GLY B N 1
ATOM 4232 C CA . GLY B 1 169 ? 3.516 -36.906 -20.281 1 98.5 169 GLY B CA 1
ATOM 4233 C C . GLY B 1 169 ? 2.781 -35.781 -20.969 1 98.5 169 GLY B C 1
ATOM 4234 O O . GLY B 1 169 ? 2.402 -35.875 -22.141 1 98.5 169 GLY B O 1
ATOM 4235 N N . LEU B 1 170 ? 2.58 -34.688 -20.234 1 98.62 170 LEU B N 1
ATOM 4236 C CA . LEU B 1 170 ? 1.874 -33.531 -20.828 1 98.62 170 LEU B CA 1
ATOM 4237 C C . LEU B 1 170 ? 2.764 -32.812 -21.828 1 98.62 170 LEU B C 1
ATOM 4239 O O . LEU B 1 170 ? 3.969 -32.688 -21.609 1 98.62 170 LEU B O 1
ATOM 4243 N N . SER B 1 171 ? 2.145 -32.344 -22.906 1 98.38 171 SER B N 1
ATOM 4244 C CA . SER B 1 171 ? 2.891 -31.641 -23.953 1 98.38 171 SER B CA 1
ATOM 4245 C C . SER B 1 171 ? 2.516 -30.156 -24 1 98.38 171 SER B C 1
ATOM 4247 O O . SER B 1 171 ? 3.234 -29.359 -24.594 1 98.38 171 SER B O 1
ATOM 4249 N N . ARG B 1 172 ? 1.376 -29.781 -23.391 1 98.81 172 ARG B N 1
ATOM 4250 C CA . ARG B 1 172 ? 0.894 -28.406 -23.391 1 98.81 172 ARG B CA 1
ATOM 4251 C C . ARG B 1 172 ? 0.472 -27.969 -21.984 1 98.81 172 ARG B C 1
ATOM 4253 O O . ARG B 1 172 ? -0.654 -28.234 -21.562 1 98.81 172 ARG B O 1
ATOM 4260 N N . VAL B 1 173 ? 1.354 -27.312 -21.328 1 98.94 173 VAL B N 1
ATOM 4261 C CA . VAL B 1 173 ? 1.063 -26.781 -20.016 1 98.94 173 VAL B CA 1
ATOM 4262 C C . VAL B 1 173 ? 0.972 -25.25 -20.078 1 98.94 173 VAL B C 1
ATOM 4264 O O . VAL B 1 173 ? 1.776 -24.609 -20.766 1 98.94 173 VAL B O 1
ATOM 4267 N N . ALA B 1 174 ? -0.023 -24.625 -19.5 1 98.94 174 ALA B N 1
ATOM 4268 C CA . ALA B 1 174 ? -0.141 -23.172 -19.438 1 98.94 174 ALA B CA 1
ATOM 4269 C C . ALA B 1 174 ? 0.094 -22.656 -18.016 1 98.94 174 ALA B C 1
ATOM 4271 O O . ALA B 1 174 ? -0.371 -23.266 -17.047 1 98.94 174 ALA B O 1
ATOM 4272 N N . ILE B 1 175 ? 0.888 -21.656 -17.891 1 99 175 ILE B N 1
ATOM 4273 C CA . ILE B 1 175 ? 1.1 -20.938 -16.641 1 99 175 ILE B CA 1
ATOM 4274 C C . ILE B 1 175 ? 0.551 -19.516 -16.766 1 99 175 ILE B C 1
ATOM 4276 O O . ILE B 1 175 ? 0.989 -18.75 -17.625 1 99 175 ILE B O 1
ATOM 4280 N N . ILE B 1 176 ? -0.468 -19.156 -16.031 1 99 176 ILE B N 1
ATOM 4281 C CA . ILE B 1 176 ? -0.981 -17.797 -15.93 1 99 176 ILE B CA 1
ATOM 4282 C C . ILE B 1 176 ? -0.511 -17.156 -14.625 1 99 176 ILE B C 1
ATOM 4284 O O . ILE B 1 176 ? -0.758 -17.703 -13.539 1 99 176 ILE B O 1
ATOM 4288 N N . ASP B 1 177 ? 0.21 -16.125 -14.719 1 98.94 177 ASP B N 1
ATOM 4289 C CA . ASP B 1 177 ? 0.779 -15.391 -13.594 1 98.94 177 ASP B CA 1
ATOM 4290 C C . ASP B 1 177 ? 0.108 -14.031 -13.43 1 98.94 177 ASP B C 1
ATOM 4292 O O . ASP B 1 177 ? 0.305 -13.133 -14.25 1 98.94 177 ASP B O 1
ATOM 4296 N N . TRP B 1 178 ? -0.731 -13.859 -12.344 1 98.88 178 TRP B N 1
ATOM 4297 C CA . TRP B 1 178 ? -1.354 -12.555 -12.148 1 98.88 178 TRP B CA 1
ATOM 4298 C C . TRP B 1 178 ? -0.712 -11.812 -10.984 1 98.88 178 TRP B C 1
ATOM 4300 O O . TRP B 1 178 ? -1.29 -10.867 -10.445 1 98.88 178 TRP B O 1
ATOM 4310 N N . ASP B 1 179 ? 0.464 -12.391 -10.453 1 98.81 179 ASP B N 1
ATOM 4311 C CA . ASP B 1 179 ? 1.262 -11.602 -9.523 1 98.81 179 ASP B CA 1
ATOM 4312 C C . ASP B 1 179 ? 1.569 -10.219 -10.109 1 98.81 179 ASP B C 1
ATOM 4314 O O . ASP B 1 179 ? 1.828 -10.094 -11.305 1 98.81 179 ASP B O 1
ATOM 4318 N N . VAL B 1 180 ? 1.604 -9.227 -9.258 1 98.56 180 VAL B N 1
ATOM 4319 C CA . VAL B 1 180 ? 1.739 -7.852 -9.742 1 98.56 180 VAL B CA 1
ATOM 4320 C C . VAL B 1 180 ? 3.123 -7.656 -10.352 1 98.56 180 VAL B C 1
ATOM 4322 O O . VAL B 1 180 ? 3.311 -6.797 -11.219 1 98.56 180 VAL B O 1
ATOM 4325 N N . HIS B 1 181 ? 4.102 -8.391 -9.859 1 98.44 181 HIS B N 1
ATOM 4326 C CA . HIS B 1 181 ? 5.457 -8.352 -10.398 1 98.44 181 HIS B CA 1
ATOM 4327 C C . HIS B 1 181 ? 5.613 -9.305 -11.57 1 98.44 181 HIS B C 1
ATOM 4329 O O . HIS B 1 181 ? 5.062 -10.414 -11.555 1 98.44 181 HIS B O 1
ATOM 4335 N N . HIS B 1 182 ? 6.348 -8.891 -12.539 1 98.69 182 HIS B N 1
ATOM 4336 C CA . HIS B 1 182 ? 6.586 -9.742 -13.703 1 98.69 182 HIS B CA 1
ATOM 4337 C C . HIS B 1 182 ? 7.211 -11.07 -13.297 1 98.69 182 HIS B C 1
ATOM 4339 O O . HIS B 1 182 ? 8.164 -11.094 -12.516 1 98.69 182 HIS B O 1
ATOM 4345 N N . GLY B 1 183 ? 6.676 -12.188 -13.797 1 98.75 183 GLY B N 1
ATOM 4346 C CA . GLY B 1 183 ? 7.254 -13.492 -13.547 1 98.75 183 GLY B CA 1
ATOM 4347 C C . GLY B 1 183 ? 8.531 -13.742 -14.328 1 98.75 183 GLY B C 1
ATOM 4348 O O . GLY B 1 183 ? 8.602 -14.68 -15.125 1 98.75 183 GLY B O 1
ATOM 4349 N N . ASN B 1 184 ? 9.5 -12.922 -14.07 1 98.81 184 ASN B N 1
ATOM 4350 C CA . ASN B 1 184 ? 10.734 -12.922 -14.859 1 98.81 184 ASN B CA 1
ATOM 4351 C C . ASN B 1 184 ? 11.445 -14.266 -14.781 1 98.81 184 ASN B C 1
ATOM 4353 O O . ASN B 1 184 ? 12.047 -14.711 -15.758 1 98.81 184 ASN B O 1
ATOM 4357 N N . GLY B 1 185 ? 11.422 -14.914 -13.609 1 98.88 185 GLY B N 1
ATOM 4358 C CA . GLY B 1 185 ? 12.055 -16.219 -13.484 1 98.88 185 GLY B CA 1
ATOM 4359 C C . GLY B 1 185 ? 11.391 -17.281 -14.336 1 98.88 185 GLY B C 1
ATOM 4360 O O . GLY B 1 185 ? 12.07 -18.016 -15.055 1 98.88 185 GLY B O 1
ATOM 4361 N N . THR B 1 186 ? 10.078 -17.328 -14.234 1 98.94 186 THR B N 1
ATOM 4362 C CA . THR B 1 186 ? 9.32 -18.297 -15.016 1 98.94 186 THR B CA 1
ATOM 4363 C C . THR B 1 186 ? 9.5 -18.047 -16.516 1 98.94 186 THR B C 1
ATOM 4365 O O . THR B 1 186 ? 9.688 -18.984 -17.281 1 98.94 186 THR B O 1
ATOM 4368 N N . GLN B 1 187 ? 9.445 -16.766 -16.906 1 98.94 187 GLN B N 1
ATOM 4369 C CA . GLN B 1 187 ? 9.695 -16.406 -18.297 1 98.94 187 GLN B CA 1
ATOM 4370 C C . GLN B 1 187 ? 11.055 -16.906 -18.766 1 98.94 187 GLN B C 1
ATOM 4372 O O . GLN B 1 187 ? 11.172 -17.5 -19.828 1 98.94 187 GLN B O 1
ATOM 4377 N N . ASP B 1 188 ? 12.039 -16.641 -17.938 1 98.69 188 ASP B N 1
ATOM 4378 C CA . ASP B 1 188 ? 13.406 -17.016 -18.281 1 98.69 188 ASP B CA 1
ATOM 4379 C C . ASP B 1 188 ? 13.523 -18.516 -18.516 1 98.69 188 ASP B C 1
ATOM 4381 O O . ASP B 1 188 ? 14.148 -18.969 -19.484 1 98.69 188 ASP B O 1
ATOM 4385 N N . ILE B 1 189 ? 12.977 -19.312 -17.703 1 98.88 189 ILE B N 1
ATOM 4386 C CA . ILE B 1 189 ? 13.078 -20.766 -17.703 1 98.88 189 ILE B CA 1
ATOM 4387 C C . ILE B 1 189 ? 12.453 -21.328 -18.984 1 98.88 189 ILE B C 1
ATOM 4389 O O . ILE B 1 189 ? 12.992 -22.25 -19.594 1 98.88 189 ILE B O 1
ATOM 4393 N N . PHE B 1 190 ? 11.32 -20.703 -19.438 1 98.94 190 PHE B N 1
ATOM 4394 C CA . PHE B 1 190 ? 10.57 -21.312 -20.531 1 98.94 190 PHE B CA 1
ATOM 4395 C C . PHE B 1 190 ? 10.688 -20.484 -21.797 1 98.94 190 PHE B C 1
ATOM 4397 O O . PHE B 1 190 ? 9.969 -20.734 -22.766 1 98.94 190 PHE B O 1
ATOM 4404 N N . TYR B 1 191 ? 11.617 -19.516 -21.859 1 98.88 191 TYR B N 1
ATOM 4405 C CA . TYR B 1 191 ? 11.672 -18.5 -22.906 1 98.88 191 TYR B CA 1
ATO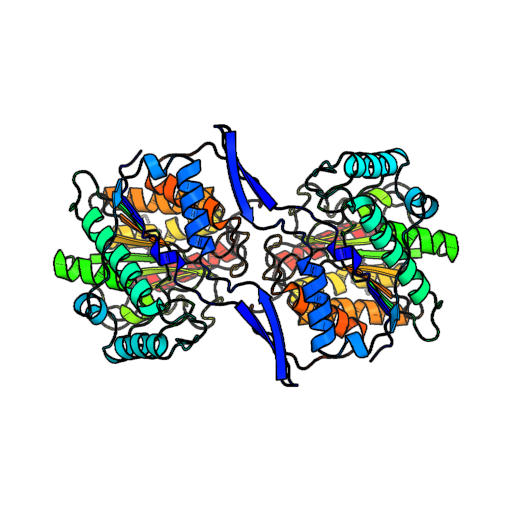M 4406 C C . TYR B 1 191 ? 11.859 -19.156 -24.281 1 98.88 191 TYR B C 1
ATOM 4408 O O . TYR B 1 191 ? 11.406 -18.625 -25.297 1 98.88 191 TYR B O 1
ATOM 4416 N N . GLU B 1 192 ? 12.453 -20.375 -24.406 1 98.69 192 GLU B N 1
ATOM 4417 C CA . GLU B 1 192 ? 12.703 -21.047 -25.672 1 98.69 192 GLU B CA 1
ATOM 4418 C C . GLU B 1 192 ? 11.938 -22.375 -25.766 1 98.69 192 GLU B C 1
ATOM 4420 O O . GLU B 1 192 ? 12.32 -23.281 -26.5 1 98.69 192 GLU B O 1
ATOM 4425 N N . ASP B 1 193 ? 10.867 -22.453 -25.016 1 98.56 193 ASP B N 1
ATOM 4426 C CA . ASP B 1 193 ? 10.125 -23.703 -24.859 1 98.56 193 ASP B CA 1
ATOM 4427 C C . ASP B 1 193 ? 8.688 -23.547 -25.359 1 98.56 193 ASP B C 1
ATOM 4429 O O . ASP B 1 193 ? 7.957 -22.672 -24.891 1 98.56 193 ASP B O 1
ATOM 4433 N N . ASP B 1 194 ? 8.219 -24.375 -26.281 1 98.5 194 ASP B N 1
ATOM 4434 C CA . ASP B 1 194 ? 6.863 -24.266 -26.828 1 98.5 194 ASP B CA 1
ATOM 4435 C C . ASP B 1 194 ? 5.922 -25.266 -26.156 1 98.5 194 ASP B C 1
ATOM 4437 O O . ASP B 1 194 ? 4.734 -25.328 -26.484 1 98.5 194 ASP B O 1
ATOM 4441 N N . SER B 1 195 ? 6.484 -26.047 -25.219 1 98.75 195 SER B N 1
ATOM 4442 C CA . SER B 1 195 ? 5.641 -27.016 -24.516 1 98.75 195 SER B CA 1
ATOM 4443 C C . SER B 1 195 ? 4.98 -26.391 -23.297 1 98.75 195 SER B C 1
ATOM 4445 O O . SER B 1 195 ? 4.098 -27 -22.688 1 98.75 195 SER B O 1
ATOM 4447 N N . VAL B 1 196 ? 5.379 -25.156 -22.922 1 98.94 196 VAL B N 1
ATOM 4448 C CA . VAL B 1 196 ? 4.789 -24.391 -21.828 1 98.94 196 VAL B CA 1
ATOM 4449 C C . VAL B 1 196 ? 4.43 -23 -22.312 1 98.94 196 VAL B C 1
ATOM 4451 O O . VAL B 1 196 ? 5.293 -22.266 -22.812 1 98.94 196 VAL B O 1
ATOM 4454 N N . LEU B 1 197 ? 3.174 -22.609 -22.25 1 98.94 197 LEU B N 1
ATOM 4455 C CA . LEU B 1 197 ? 2.713 -21.25 -22.5 1 98.94 197 LEU B CA 1
ATOM 4456 C C . LEU B 1 197 ? 2.723 -20.422 -21.219 1 98.94 197 LEU B C 1
ATOM 4458 O O . LEU B 1 197 ? 2.105 -20.812 -20.234 1 98.94 197 LEU B O 1
ATOM 4462 N N . PHE B 1 198 ? 3.506 -19.375 -21.25 1 98.94 198 PHE B N 1
ATOM 4463 C CA . PHE B 1 198 ? 3.594 -18.5 -20.094 1 98.94 198 PHE B CA 1
ATOM 4464 C C . PHE B 1 198 ? 2.904 -17.156 -20.359 1 98.94 198 PHE B C 1
ATOM 4466 O O . PHE B 1 198 ? 3.254 -16.453 -21.312 1 98.94 198 PHE B O 1
ATOM 4473 N N . ILE B 1 199 ? 1.865 -16.812 -19.562 1 98.94 199 ILE B N 1
ATOM 4474 C CA . ILE B 1 199 ? 1.153 -15.539 -19.625 1 98.94 199 ILE B CA 1
ATOM 4475 C C . ILE B 1 199 ? 1.351 -14.781 -18.312 1 98.94 199 ILE B C 1
ATOM 4477 O O . ILE B 1 199 ? 1.094 -15.312 -17.234 1 98.94 199 ILE B O 1
ATOM 4481 N N . SER B 1 200 ? 1.822 -13.57 -18.391 1 98.94 200 SER B N 1
ATOM 4482 C CA . SER B 1 200 ? 2.041 -12.75 -17.203 1 98.94 200 SER B CA 1
ATOM 4483 C C . SER B 1 200 ? 1.275 -11.438 -17.297 1 98.94 200 SER B C 1
ATOM 4485 O O . SER B 1 200 ? 1.48 -10.656 -18.234 1 98.94 200 SER B O 1
ATOM 4487 N N . LEU B 1 201 ? 0.276 -11.211 -16.453 1 98.88 201 LEU B N 1
ATOM 4488 C CA . LEU B 1 201 ? -0.293 -9.898 -16.188 1 98.88 201 LEU B CA 1
ATOM 4489 C C . LEU B 1 201 ? 0.414 -9.234 -15.008 1 98.88 201 LEU B C 1
ATOM 4491 O O . LEU B 1 201 ? 0.508 -9.812 -13.922 1 98.88 201 LEU B O 1
ATOM 4495 N N . HIS B 1 202 ? 1.004 -8.07 -15.195 1 98.81 202 HIS B N 1
ATOM 4496 C CA . HIS B 1 202 ? 1.784 -7.43 -14.141 1 98.81 202 HIS B CA 1
ATOM 4497 C C . HIS B 1 202 ? 1.749 -5.91 -14.281 1 98.81 202 HIS B C 1
ATOM 4499 O O . HIS B 1 202 ? 1.331 -5.387 -15.312 1 98.81 202 HIS B O 1
ATOM 4505 N N . GLU B 1 203 ? 2.016 -5.203 -13.234 1 97.12 203 GLU B N 1
ATOM 4506 C CA . GLU B 1 203 ? 2.166 -3.754 -13.281 1 97.12 203 GLU B CA 1
ATOM 4507 C C . GLU B 1 203 ? 3.412 -3.354 -14.07 1 97.12 203 GLU B C 1
ATOM 4509 O O . GLU B 1 203 ? 4.523 -3.762 -13.727 1 97.12 203 GLU B O 1
ATOM 4514 N N . ALA B 1 204 ? 3.234 -2.555 -15.07 1 96 204 ALA B N 1
ATOM 4515 C CA . ALA B 1 204 ? 4.336 -2.15 -15.945 1 96 204 ALA B CA 1
ATOM 4516 C C . ALA B 1 204 ? 5.441 -1.461 -15.156 1 96 204 ALA B C 1
ATOM 4518 O O . ALA B 1 204 ? 5.164 -0.593 -14.32 1 96 204 ALA B O 1
ATOM 4519 N N . GLN B 1 205 ? 6.688 -1.956 -15.336 1 92.75 205 GLN B N 1
ATOM 4520 C CA . GLN B 1 205 ? 7.914 -1.339 -14.836 1 92.75 205 GLN B CA 1
ATOM 4521 C C . GLN B 1 205 ? 7.969 -1.382 -13.312 1 92.75 205 GLN B C 1
ATOM 4523 O O . GLN B 1 205 ? 8.547 -0.495 -12.68 1 92.75 205 GLN B O 1
ATOM 4528 N N . ASN B 1 206 ? 7.316 -2.307 -12.727 1 93.75 206 ASN B N 1
ATOM 4529 C CA . ASN B 1 206 ? 7.363 -2.467 -11.281 1 93.75 206 ASN B CA 1
ATOM 4530 C C . ASN B 1 206 ? 8.57 -3.287 -10.844 1 93.75 206 ASN B C 1
ATOM 4532 O O . ASN B 1 206 ? 9.68 -2.752 -10.711 1 93.75 206 ASN B O 1
ATOM 4536 N N . PHE B 1 207 ? 8.484 -4.59 -10.828 1 94.19 207 PHE B N 1
ATOM 4537 C CA . PHE B 1 207 ? 9.625 -5.434 -10.484 1 94.19 207 PHE B CA 1
ATOM 4538 C C . PHE B 1 207 ? 9.609 -6.719 -11.305 1 94.19 207 PHE B C 1
ATOM 4540 O O . PHE B 1 207 ? 8.602 -7.426 -11.344 1 94.19 207 PHE B O 1
ATOM 4547 N N . PRO B 1 208 ? 10.789 -7.035 -11.914 1 95.56 208 PRO B N 1
ATOM 4548 C CA . PRO B 1 208 ? 11.875 -6.105 -12.219 1 95.56 208 PRO B CA 1
ATOM 4549 C C . PRO B 1 208 ? 11.453 -4.98 -13.156 1 95.56 208 PRO B C 1
ATOM 4551 O O . PRO B 1 208 ? 10.5 -5.141 -13.93 1 95.56 208 PRO B O 1
ATOM 4554 N N . SER B 1 209 ? 12.156 -3.914 -13.133 1 93 209 SER B N 1
ATOM 4555 C CA . SER B 1 209 ? 11.695 -2.717 -13.828 1 93 209 SER B CA 1
ATOM 4556 C C . SER B 1 209 ? 12.016 -2.783 -15.312 1 93 209 SER B C 1
ATOM 4558 O O . SER B 1 209 ? 11.477 -2.012 -16.109 1 93 209 SER B O 1
ATOM 4560 N N . ASP B 1 210 ? 12.812 -3.742 -15.742 1 94.44 210 ASP B N 1
ATOM 4561 C CA . ASP B 1 210 ? 13.312 -3.707 -17.109 1 94.44 210 ASP B CA 1
ATOM 4562 C C . ASP B 1 210 ? 12.852 -4.93 -17.906 1 94.44 210 ASP B C 1
ATOM 4564 O O . ASP B 1 210 ? 13.367 -5.211 -18.984 1 94.44 210 ASP B O 1
ATOM 4568 N N . THR B 1 211 ? 11.906 -5.727 -17.312 1 97.31 211 THR B N 1
ATOM 4569 C CA . THR B 1 211 ? 11.406 -6.906 -18.016 1 97.31 211 THR B CA 1
ATOM 4570 C C . THR B 1 211 ? 9.875 -6.879 -18.078 1 97.31 211 THR B C 1
ATOM 4572 O O . THR B 1 211 ? 9.234 -6.031 -17.453 1 97.31 211 THR B O 1
ATOM 4575 N N . GLY B 1 212 ? 9.312 -7.781 -18.875 1 98.5 212 GLY B N 1
ATOM 4576 C CA . GLY B 1 212 ? 7.867 -7.93 -18.969 1 98.5 212 GLY B CA 1
ATOM 4577 C C . GLY B 1 212 ? 7.25 -7.098 -20.078 1 98.5 212 GLY B C 1
ATOM 4578 O O . GLY B 1 212 ? 6.035 -6.898 -20.109 1 98.5 212 GLY B O 1
ATOM 4579 N N . ASP B 1 213 ? 8.109 -6.633 -21.031 1 98.31 213 ASP B N 1
ATOM 4580 C CA . ASP B 1 213 ? 7.629 -5.824 -22.141 1 98.31 213 ASP B CA 1
ATOM 4581 C C . ASP B 1 213 ? 6.824 -6.664 -23.125 1 98.31 213 ASP B C 1
ATOM 4583 O O . ASP B 1 213 ? 7.051 -7.871 -23.25 1 98.31 213 ASP B O 1
ATOM 4587 N N . VAL B 1 214 ? 5.93 -6.023 -23.844 1 98.38 214 VAL B N 1
ATOM 4588 C CA . VAL B 1 214 ? 5.051 -6.699 -24.797 1 98.38 214 VAL B CA 1
ATOM 4589 C C . VAL B 1 214 ? 5.875 -7.332 -25.906 1 98.38 214 VAL B C 1
ATOM 4591 O O . VAL B 1 214 ? 5.438 -8.289 -26.547 1 98.38 214 VAL B O 1
ATOM 4594 N N . THR B 1 215 ? 7.082 -6.836 -26.094 1 98.19 215 THR B N 1
ATOM 4595 C CA . THR B 1 215 ? 7.91 -7.309 -27.203 1 98.19 215 THR B CA 1
ATOM 4596 C C . THR B 1 215 ? 8.633 -8.594 -26.828 1 98.19 215 THR B C 1
ATOM 4598 O O . THR B 1 215 ? 9.195 -9.273 -27.688 1 98.19 215 THR B O 1
ATOM 4601 N N . GLU B 1 216 ? 8.672 -8.953 -25.547 1 98.75 216 GLU B N 1
ATOM 4602 C CA . GLU B 1 216 ? 9.242 -10.219 -25.109 1 98.75 216 GLU B CA 1
ATOM 4603 C C . GLU B 1 216 ? 8.266 -11.375 -25.312 1 98.75 216 GLU B C 1
ATOM 4605 O O . GLU B 1 216 ? 7.5 -11.711 -24.422 1 98.75 216 GLU B O 1
ATOM 4610 N N . THR B 1 217 ? 8.406 -12.023 -26.469 1 98.75 217 THR B N 1
ATOM 4611 C CA . THR B 1 217 ? 7.398 -13 -26.844 1 98.75 217 THR B CA 1
ATOM 4612 C C . THR B 1 217 ? 8 -14.398 -26.922 1 98.75 217 THR B C 1
ATOM 4614 O O . THR B 1 217 ? 7.387 -15.32 -27.469 1 98.75 217 THR B O 1
ATOM 4617 N N . GLY B 1 218 ? 9.219 -14.641 -26.359 1 98.69 218 GLY B N 1
ATOM 4618 C CA . GLY B 1 218 ? 9.938 -15.898 -26.469 1 98.69 218 GLY B CA 1
ATOM 4619 C C . GLY B 1 218 ? 10.977 -15.898 -27.578 1 98.69 218 GLY B C 1
ATOM 4620 O O . GLY B 1 218 ? 11.156 -14.891 -28.266 1 98.69 218 GLY B O 1
ATOM 4621 N N . ALA B 1 219 ? 11.719 -17 -27.672 1 98.69 219 ALA B N 1
ATOM 4622 C CA . ALA B 1 219 ? 12.75 -17.156 -28.703 1 98.69 219 ALA B CA 1
ATOM 4623 C C . ALA B 1 219 ? 12.82 -18.594 -29.203 1 98.69 219 ALA B C 1
ATOM 4625 O O . ALA B 1 219 ? 12.445 -19.516 -28.484 1 98.69 219 ALA B O 1
ATOM 4626 N N . GLY B 1 220 ? 13.305 -18.75 -30.438 1 98.38 220 GLY B N 1
ATOM 4627 C CA . GLY B 1 220 ? 13.406 -20.094 -31 1 98.38 220 GLY B CA 1
ATOM 4628 C C . GLY B 1 220 ? 12.078 -20.828 -31.016 1 98.38 220 GLY B C 1
ATOM 4629 O O . GLY B 1 220 ? 11.078 -20.312 -31.5 1 98.38 220 GLY B O 1
ATOM 4630 N N . LYS B 1 221 ? 12.094 -21.984 -30.438 1 98.25 221 LYS B N 1
ATOM 4631 C CA . LYS B 1 221 ? 10.875 -22.797 -30.391 1 98.25 221 LYS B CA 1
ATOM 4632 C C . LYS B 1 221 ? 9.82 -22.141 -29.516 1 98.25 221 LYS B C 1
ATOM 4634 O O . LYS B 1 221 ? 8.625 -22.391 -29.688 1 98.25 221 LYS B O 1
ATOM 4639 N N . GLY B 1 222 ? 10.258 -21.297 -28.656 1 98.69 222 GLY B N 1
ATOM 4640 C CA . GLY B 1 222 ? 9.344 -20.719 -27.688 1 98.69 222 GLY B CA 1
ATOM 4641 C C . GLY B 1 222 ? 8.75 -19.406 -28.156 1 98.69 222 GLY B C 1
ATOM 4642 O O . GLY B 1 222 ? 7.996 -18.766 -27.422 1 98.69 222 GLY B O 1
ATOM 4643 N N . GLU B 1 223 ? 9.078 -18.969 -29.438 1 98.56 223 GLU B N 1
ATOM 4644 C CA . GLU B 1 223 ? 8.531 -17.719 -29.953 1 98.56 223 GLU B CA 1
ATOM 4645 C C . GLU B 1 223 ? 7.004 -17.766 -29.984 1 98.56 223 GLU B C 1
ATOM 4647 O O . GLU B 1 223 ? 6.41 -18.703 -30.5 1 98.56 223 GLU B O 1
ATOM 4652 N N . GLY B 1 224 ? 6.41 -16.812 -29.328 1 98.56 224 GLY B N 1
ATOM 4653 C CA . GLY B 1 224 ? 4.961 -16.734 -29.266 1 98.56 224 GLY B CA 1
ATOM 4654 C C . GLY B 1 224 ? 4.383 -17.344 -28 1 98.56 224 GLY B C 1
ATOM 4655 O O . GLY B 1 224 ? 3.205 -17.156 -27.703 1 98.56 224 GLY B O 1
ATOM 4656 N N . TYR B 1 225 ? 5.266 -18 -27.219 1 98.88 225 TYR B N 1
ATOM 4657 C CA . TYR B 1 225 ? 4.766 -18.75 -26.062 1 98.88 225 TYR B CA 1
ATOM 4658 C C . TYR B 1 225 ? 5.027 -18 -24.766 1 98.88 225 TYR B C 1
ATOM 4660 O O . TYR B 1 225 ? 4.777 -18.531 -23.672 1 98.88 225 TYR B O 1
ATOM 4668 N N . THR B 1 226 ? 5.59 -16.828 -24.859 1 98.94 226 THR B N 1
ATOM 4669 C CA . THR B 1 226 ? 5.648 -15.844 -23.781 1 98.94 226 THR B CA 1
ATOM 4670 C C . THR B 1 226 ? 4.699 -14.68 -24.062 1 98.94 226 THR B C 1
ATOM 4672 O O . THR B 1 226 ? 4.859 -13.961 -25.047 1 98.94 226 THR B O 1
ATOM 4675 N N . VAL B 1 227 ? 3.691 -14.555 -23.219 1 98.88 227 VAL B N 1
ATOM 4676 C CA . VAL B 1 227 ? 2.658 -13.531 -23.344 1 98.88 227 VAL B CA 1
ATOM 4677 C C . VAL B 1 227 ? 2.732 -12.57 -22.172 1 98.88 227 VAL B C 1
ATOM 4679 O O . VAL B 1 227 ? 2.355 -12.922 -21.047 1 98.88 227 VAL B O 1
ATOM 4682 N N . ASN B 1 228 ? 3.229 -11.398 -22.422 1 98.88 228 ASN B N 1
ATOM 4683 C CA . ASN B 1 228 ? 3.27 -10.352 -21.391 1 98.88 228 ASN B CA 1
ATOM 4684 C C . ASN B 1 228 ? 2.162 -9.328 -21.609 1 98.88 228 ASN B C 1
ATOM 4686 O O . ASN B 1 228 ? 1.958 -8.844 -22.719 1 98.88 228 ASN B O 1
ATOM 4690 N N . VAL B 1 229 ? 1.403 -9.008 -20.547 1 98.88 229 VAL B N 1
ATOM 4691 C CA . VAL B 1 229 ? 0.402 -7.945 -20.516 1 98.88 229 VAL B CA 1
ATOM 4692 C C . VAL B 1 229 ? 0.746 -6.949 -19.406 1 98.88 229 VAL B C 1
ATOM 4694 O O . VAL B 1 229 ? 0.128 -6.957 -18.344 1 98.88 229 VAL B O 1
ATOM 4697 N N . PRO B 1 230 ? 1.736 -6.059 -19.656 1 98.69 230 PRO B N 1
ATOM 4698 C CA . PRO B 1 230 ? 2.043 -5.012 -18.688 1 98.69 230 PRO B CA 1
ATOM 4699 C C . PRO B 1 230 ? 0.925 -3.977 -18.547 1 98.69 230 PRO B C 1
ATOM 4701 O O . PRO B 1 230 ? 0.553 -3.34 -19.547 1 98.69 230 PRO B O 1
ATOM 4704 N N . LEU B 1 231 ? 0.353 -3.838 -17.391 1 97.94 231 LEU B N 1
ATOM 4705 C CA . LEU B 1 231 ? -0.775 -2.949 -17.125 1 97.94 231 LEU B CA 1
ATOM 4706 C C . LEU B 1 231 ? -0.326 -1.707 -16.359 1 97.94 231 LEU B C 1
ATOM 4708 O O . LEU B 1 231 ? 0.591 -1.775 -15.547 1 97.94 231 LEU B O 1
ATOM 4712 N N . PRO B 1 232 ? -0.953 -0.584 -16.641 1 95.12 232 PRO B N 1
ATOM 4713 C CA . PRO B 1 232 ? -0.59 0.629 -15.898 1 95.12 232 PRO B CA 1
ATOM 4714 C C . PRO B 1 232 ? -1.02 0.583 -14.438 1 95.12 232 PRO B C 1
ATOM 4716 O O . PRO B 1 232 ? -1.982 -0.108 -14.094 1 95.12 232 PRO B O 1
ATOM 4719 N N . SER B 1 233 ? -0.319 1.341 -13.609 1 94.38 233 SER B N 1
ATOM 4720 C CA . SER B 1 233 ? -0.735 1.537 -12.227 1 94.38 233 SER B CA 1
ATOM 4721 C C . SER B 1 233 ? -2.195 1.966 -12.148 1 94.38 233 SER B C 1
ATOM 4723 O O . SER B 1 233 ? -2.727 2.566 -13.086 1 94.38 233 SER B O 1
ATOM 4725 N N . ALA B 1 234 ? -2.891 1.533 -11.062 1 93.44 234 ALA B N 1
ATOM 4726 C CA . ALA B 1 234 ? -4.273 1.869 -10.727 1 93.44 234 ALA B CA 1
ATOM 4727 C C . ALA B 1 234 ? -5.254 0.998 -11.508 1 93.44 234 ALA B C 1
ATOM 4729 O O . ALA B 1 234 ? -6.461 1.241 -11.484 1 93.44 234 ALA B O 1
ATOM 4730 N N . THR B 1 235 ? -4.727 0 -12.234 1 96.12 235 THR B N 1
ATOM 4731 C CA . THR B 1 235 ? -5.621 -0.945 -12.891 1 96.12 235 THR B CA 1
ATOM 4732 C C . THR B 1 235 ? -6.352 -1.802 -11.859 1 96.12 235 THR B C 1
ATOM 4734 O O . THR B 1 235 ? -5.73 -2.365 -10.961 1 96.12 235 THR B O 1
ATOM 4737 N N . GLY B 1 236 ? -7.621 -1.8 -11.914 1 96.06 236 GLY B N 1
ATOM 4738 C CA . GLY B 1 236 ? -8.445 -2.607 -11.031 1 96.06 236 GLY B CA 1
ATOM 4739 C C . GLY B 1 236 ? -9.117 -3.768 -11.742 1 96.06 236 GLY B C 1
ATOM 4740 O O . GLY B 1 236 ? -8.594 -4.285 -12.727 1 96.06 236 GLY B O 1
ATOM 4741 N N . GLU B 1 237 ? -10.203 -4.195 -11.203 1 96.88 237 GLU B N 1
ATOM 4742 C CA . GLU B 1 237 ? -10.93 -5.359 -11.703 1 96.88 237 GLU B CA 1
ATOM 4743 C C . GLU B 1 237 ? -11.297 -5.195 -13.172 1 96.88 237 GLU B C 1
ATOM 4745 O O . GLU B 1 237 ? -11.125 -6.117 -13.969 1 96.88 237 GLU B O 1
ATOM 4750 N N . ALA B 1 238 ? -11.789 -4.008 -13.516 1 97.75 238 ALA B N 1
ATOM 4751 C CA . ALA B 1 238 ? -12.242 -3.777 -14.883 1 97.75 238 ALA B CA 1
ATOM 4752 C C . ALA B 1 238 ? -11.102 -3.951 -15.883 1 97.75 238 ALA B C 1
ATOM 4754 O O . ALA B 1 238 ? -11.289 -4.504 -16.969 1 97.75 238 ALA B O 1
ATOM 4755 N N . GLY B 1 239 ? -9.953 -3.443 -15.516 1 98.06 239 GLY B N 1
ATOM 4756 C CA . GLY B 1 239 ? -8.797 -3.58 -16.375 1 98.06 239 GLY B CA 1
ATOM 4757 C C . GLY B 1 239 ? -8.305 -5.012 -16.5 1 98.06 239 GLY B C 1
ATOM 4758 O O . GLY B 1 239 ? -7.957 -5.461 -17.594 1 98.06 239 GLY B O 1
ATOM 4759 N N . TYR B 1 240 ? -8.266 -5.762 -15.43 1 98.56 240 TYR B N 1
ATOM 4760 C CA . TYR B 1 240 ? -7.875 -7.168 -15.461 1 98.56 240 TYR B CA 1
ATOM 4761 C C . TYR B 1 240 ? -8.867 -7.992 -16.266 1 98.56 240 TYR B C 1
ATOM 4763 O O . TYR B 1 240 ? -8.477 -8.883 -17.031 1 98.56 240 TYR B O 1
ATOM 4771 N N . ARG B 1 241 ? -10.148 -7.676 -16.062 1 98.5 241 ARG B N 1
ATOM 4772 C CA . ARG B 1 241 ? -11.172 -8.359 -16.844 1 98.5 241 ARG B CA 1
ATOM 4773 C C . ARG B 1 241 ? -10.953 -8.133 -18.344 1 98.5 241 ARG B C 1
ATOM 4775 O O . ARG B 1 241 ? -11.07 -9.07 -19.141 1 98.5 241 ARG B O 1
ATOM 4782 N N . HIS B 1 242 ? -10.68 -6.906 -18.656 1 98.69 242 HIS B N 1
ATOM 4783 C CA . HIS B 1 242 ? -10.422 -6.566 -20.062 1 98.69 242 HIS B CA 1
ATOM 4784 C C . HIS B 1 242 ? -9.227 -7.348 -20.594 1 98.69 242 HIS B C 1
ATOM 4786 O O . HIS B 1 242 ? -9.289 -7.883 -21.719 1 98.69 242 HIS B O 1
ATOM 4792 N N . ALA B 1 243 ? -8.172 -7.453 -19.859 1 98.81 243 ALA B N 1
ATOM 4793 C CA . ALA B 1 243 ? -6.984 -8.195 -20.266 1 98.81 243 ALA B CA 1
ATOM 4794 C C . ALA B 1 243 ? -7.293 -9.68 -20.438 1 98.81 243 ALA B C 1
ATOM 4796 O O . ALA B 1 243 ? -6.816 -10.312 -21.375 1 98.81 243 ALA B O 1
ATOM 4797 N N . PHE B 1 244 ? -8.062 -10.242 -19.531 1 98.88 244 PHE B N 1
ATOM 4798 C CA . PHE B 1 244 ? -8.477 -11.641 -19.625 1 98.88 244 PHE B CA 1
ATOM 4799 C C . PHE B 1 244 ? -9.258 -11.898 -20.906 1 98.88 244 PHE B C 1
ATOM 4801 O O . PHE B 1 244 ? -8.953 -12.836 -21.641 1 98.88 244 PHE B O 1
ATOM 4808 N N . GLU B 1 245 ? -10.172 -11.023 -21.172 1 98.5 245 GLU B N 1
ATOM 4809 C CA . GLU B 1 245 ? -11.102 -11.219 -22.281 1 98.5 245 GLU B CA 1
ATOM 4810 C C . GLU B 1 245 ? -10.406 -11.008 -23.625 1 98.5 245 GLU B C 1
ATOM 4812 O O . GLU B 1 245 ? -10.711 -11.695 -24.594 1 98.5 245 GLU B O 1
ATOM 4817 N N . GLN B 1 246 ? -9.484 -10.094 -23.625 1 98.44 246 GLN B N 1
ATOM 4818 C CA . GLN B 1 246 ? -8.93 -9.664 -24.906 1 98.44 246 GLN B CA 1
ATOM 4819 C C . GLN B 1 246 ? -7.66 -10.445 -25.25 1 98.44 246 GLN B C 1
ATOM 4821 O O . GLN B 1 246 ? -7.285 -10.555 -26.406 1 98.44 246 GLN B O 1
ATOM 4826 N N . VAL B 1 247 ? -7 -11.008 -24.203 1 98.75 247 VAL B N 1
ATOM 4827 C CA . VAL B 1 247 ? -5.707 -11.625 -24.484 1 98.75 247 VAL B CA 1
ATOM 4828 C C . VAL B 1 247 ? -5.648 -13.016 -23.859 1 98.75 247 VAL B C 1
ATOM 4830 O O . VAL B 1 247 ? -5.512 -14.016 -24.562 1 98.75 247 VAL B O 1
ATOM 4833 N N . VAL B 1 248 ? -5.883 -13.18 -22.578 1 98.88 248 VAL B N 1
ATOM 4834 C CA . VAL B 1 248 ? -5.613 -14.398 -21.828 1 98.88 248 VAL B CA 1
ATOM 4835 C C . VAL B 1 248 ? -6.492 -15.531 -22.344 1 98.88 248 VAL B C 1
ATOM 4837 O O . VAL B 1 248 ? -5.984 -16.578 -22.75 1 98.88 248 VAL B O 1
ATOM 4840 N N . LEU B 1 249 ? -7.785 -15.312 -22.391 1 98.75 249 LEU B N 1
ATOM 4841 C CA . LEU B 1 249 ? -8.727 -16.375 -22.719 1 98.75 249 LEU B CA 1
ATOM 4842 C C . LEU B 1 249 ? -8.594 -16.797 -24.172 1 98.75 249 LEU B C 1
ATOM 4844 O O . LEU B 1 249 ? -8.5 -18 -24.469 1 98.75 249 LEU B O 1
ATOM 4848 N N . PRO B 1 250 ? -8.516 -15.812 -25.109 1 98.38 250 PRO B N 1
ATOM 4849 C CA . PRO B 1 250 ? -8.367 -16.234 -26.5 1 98.38 250 PRO B CA 1
ATOM 4850 C C . PRO B 1 250 ? -7.105 -17.062 -26.734 1 98.38 250 PRO B C 1
ATOM 4852 O O . PRO B 1 250 ? -7.145 -18.047 -27.469 1 98.38 250 PRO B O 1
ATOM 4855 N N . VAL B 1 251 ? -6 -16.719 -26.109 1 98.75 251 VAL B N 1
ATOM 4856 C CA . VAL B 1 251 ? -4.742 -17.438 -26.297 1 98.75 251 VAL B CA 1
ATOM 4857 C C . VAL B 1 251 ? -4.859 -18.828 -25.703 1 98.75 251 VAL B C 1
ATOM 4859 O O . VAL B 1 251 ? -4.434 -19.812 -26.312 1 98.75 251 VAL B O 1
ATOM 4862 N N . LEU B 1 252 ? -5.469 -18.938 -24.547 1 98.81 252 LEU B N 1
ATOM 4863 C CA . LEU B 1 252 ? -5.613 -20.219 -23.875 1 98.81 252 LEU B CA 1
ATOM 4864 C C . LEU B 1 252 ? -6.555 -21.141 -24.641 1 98.81 252 LEU B C 1
ATOM 4866 O O . LEU B 1 252 ? -6.328 -22.344 -24.719 1 98.81 252 LEU B O 1
ATOM 4870 N N . GLU B 1 253 ? -7.613 -20.578 -25.203 1 98.12 253 GLU B N 1
ATOM 4871 C CA . GLU B 1 253 ? -8.57 -21.359 -25.984 1 98.12 253 GLU B CA 1
ATOM 4872 C C . GLU B 1 253 ? -7.914 -21.953 -27.234 1 98.12 253 GLU B C 1
ATOM 4874 O O . GLU B 1 253 ? -8.258 -23.047 -27.656 1 98.12 253 GLU B O 1
ATOM 4879 N N . GLU B 1 254 ? -7.039 -21.234 -27.781 1 98.12 254 GLU B N 1
ATOM 4880 C CA . GLU B 1 254 ? -6.328 -21.719 -28.953 1 98.12 254 GLU B CA 1
ATOM 4881 C C . GLU B 1 254 ? -5.246 -22.719 -28.578 1 98.12 254 GLU B C 1
ATOM 4883 O O . GLU B 1 254 ? -5.074 -23.734 -29.25 1 98.12 254 GLU B O 1
ATOM 4888 N N . TYR B 1 255 ? -4.477 -22.484 -27.531 1 98.5 255 TYR B N 1
ATOM 4889 C CA . TYR B 1 255 ? -3.371 -23.328 -27.094 1 98.5 255 TYR B CA 1
ATOM 4890 C C . TYR B 1 255 ? -3.877 -24.672 -26.609 1 98.5 255 TYR B C 1
ATOM 4892 O O . TYR B 1 255 ? -3.207 -25.703 -26.781 1 98.5 255 TYR B O 1
ATOM 4900 N N . ARG B 1 256 ? -5.094 -24.594 -25.938 1 98.31 256 ARG B N 1
ATOM 4901 C CA . ARG B 1 256 ? -5.742 -25.797 -25.406 1 98.31 256 ARG B CA 1
ATOM 4902 C C . ARG B 1 256 ? -4.805 -26.547 -24.469 1 98.31 256 ARG B C 1
ATOM 4904 O O . ARG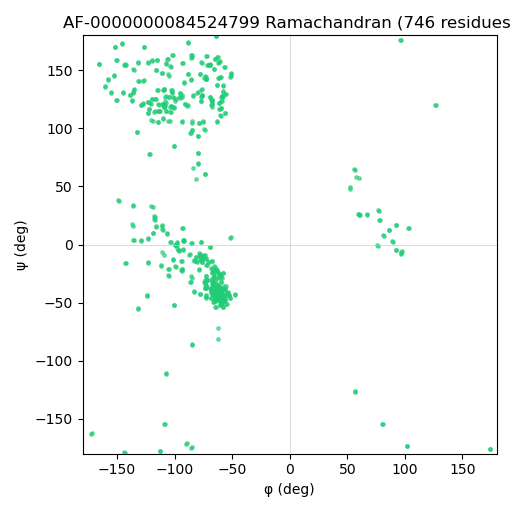 B 1 256 ? -4.469 -27.703 -24.719 1 98.31 256 ARG B O 1
ATOM 4911 N N . PRO B 1 257 ? -4.457 -25.969 -23.375 1 98.81 257 PRO B N 1
ATOM 4912 C CA . PRO B 1 257 ? -3.561 -26.641 -22.438 1 98.81 257 PRO B CA 1
ATOM 4913 C C . PRO B 1 257 ? -4.145 -27.938 -21.875 1 98.81 257 PRO B C 1
ATOM 4915 O O . PRO B 1 257 ? -5.363 -28.125 -21.906 1 98.81 257 PRO B O 1
ATOM 4918 N N . GLU B 1 258 ? -3.268 -28.797 -21.453 1 98.88 258 GLU B N 1
ATOM 4919 C CA . GLU B 1 258 ? -3.656 -30.047 -20.781 1 98.88 258 GLU B CA 1
ATOM 4920 C C . GLU B 1 258 ? -3.68 -29.875 -19.266 1 98.88 258 GLU B C 1
ATOM 4922 O O . GLU B 1 258 ? -4.234 -30.719 -18.562 1 98.88 258 GLU B O 1
ATOM 4927 N N . LEU B 1 259 ? -3.105 -28.797 -18.781 1 98.88 259 LEU B N 1
ATOM 4928 C CA . LEU B 1 259 ? -3.031 -28.406 -17.375 1 98.88 259 LEU B CA 1
ATOM 4929 C C . LEU B 1 259 ? -2.859 -26.906 -17.234 1 98.88 259 LEU B C 1
ATOM 4931 O O . LEU B 1 259 ? -2.041 -26.297 -17.938 1 98.88 259 LEU B O 1
ATOM 4935 N N . VAL B 1 260 ? -3.684 -26.297 -16.375 1 98.94 260 VAL B N 1
ATOM 4936 C CA . VAL B 1 260 ? -3.588 -24.859 -16.078 1 98.94 260 VAL B CA 1
ATOM 4937 C C . VAL B 1 260 ? -2.936 -24.656 -14.719 1 98.94 260 VAL B C 1
ATOM 4939 O O . VAL B 1 260 ? -3.445 -25.141 -13.703 1 98.94 260 VAL B O 1
ATOM 4942 N N . LEU B 1 261 ? -1.757 -24.078 -14.719 1 98.94 261 LEU B N 1
ATOM 4943 C CA . LEU B 1 261 ? -1.071 -23.641 -13.508 1 98.94 261 LEU B CA 1
ATOM 4944 C C . LEU B 1 261 ? -1.194 -22.141 -13.312 1 98.94 261 LEU B C 1
ATOM 4946 O O . LEU B 1 261 ? -1.057 -21.375 -14.273 1 98.94 261 LEU B O 1
ATOM 4950 N N . ILE B 1 262 ? -1.526 -21.719 -12.117 1 99 262 ILE B N 1
ATOM 4951 C CA . ILE B 1 262 ? -1.691 -20.297 -11.828 1 99 262 ILE B CA 1
ATOM 4952 C C . ILE B 1 262 ? -0.672 -19.875 -10.773 1 99 262 ILE B C 1
ATOM 4954 O O . ILE B 1 262 ? -0.63 -20.422 -9.672 1 99 262 ILE B O 1
ATOM 4958 N N . SER B 1 263 ? 0.286 -19 -11.164 1 98.94 263 SER B N 1
ATOM 4959 C CA . SER B 1 263 ? 1.042 -18.234 -10.18 1 98.94 263 SER B CA 1
ATOM 4960 C C . SER B 1 263 ? 0.195 -17.125 -9.57 1 98.94 263 SER B C 1
ATOM 4962 O O . SER B 1 263 ? 0.088 -16.031 -10.141 1 98.94 263 SER B O 1
ATOM 4964 N N . ALA B 1 264 ? -0.312 -17.422 -8.43 1 98.88 264 ALA B N 1
ATOM 4965 C CA . ALA B 1 264 ? -1.328 -16.547 -7.836 1 98.88 264 ALA B CA 1
ATOM 4966 C C . ALA B 1 264 ? -0.719 -15.641 -6.777 1 98.88 264 ALA B C 1
ATOM 4968 O O . ALA B 1 264 ? -0.787 -15.93 -5.582 1 98.88 264 ALA B O 1
ATOM 4969 N N . GLY B 1 265 ? -0.175 -14.531 -7.277 1 98.69 265 GLY B N 1
ATOM 4970 C CA . GLY B 1 265 ? 0.132 -13.453 -6.348 1 98.69 265 GLY B CA 1
ATOM 4971 C C . GLY B 1 265 ? -1.059 -12.562 -6.055 1 98.69 265 GLY B C 1
ATOM 4972 O O . GLY B 1 265 ? -1.766 -12.141 -6.969 1 98.69 265 GLY B O 1
ATOM 4973 N N . GLN B 1 266 ? -1.394 -12.328 -4.781 1 98.62 266 GLN B N 1
ATOM 4974 C CA . GLN B 1 266 ? -2.521 -11.469 -4.434 1 98.62 266 GLN B CA 1
ATOM 4975 C C . GLN B 1 266 ? -2.068 -10.031 -4.211 1 98.62 266 GLN B C 1
ATOM 4977 O O . GLN B 1 266 ? -2.818 -9.211 -3.67 1 98.62 266 GLN B O 1
ATOM 4982 N N . ASP B 1 267 ? -0.852 -9.727 -4.645 1 98.62 267 ASP B N 1
ATOM 4983 C CA . ASP B 1 267 ? -0.259 -8.414 -4.406 1 98.62 267 ASP B CA 1
ATOM 4984 C C . ASP B 1 267 ? -0.847 -7.367 -5.348 1 98.62 267 ASP B C 1
ATOM 4986 O O . ASP B 1 267 ? -0.7 -6.168 -5.121 1 98.62 267 ASP B O 1
ATOM 4990 N N . PRO B 1 268 ? -1.627 -7.75 -6.422 1 98.25 268 PRO B N 1
ATOM 4991 C CA . PRO B 1 268 ? -2.297 -6.684 -7.172 1 98.25 268 PRO B CA 1
ATOM 4992 C C . PRO B 1 268 ? -3.416 -6.016 -6.375 1 98.25 268 PRO B C 1
ATOM 4994 O O . PRO B 1 268 ? -4.055 -5.082 -6.863 1 98.25 268 PRO B O 1
ATOM 4997 N N . ASN B 1 269 ? -3.68 -6.457 -5.184 1 97.94 269 ASN B N 1
ATOM 4998 C CA . ASN B 1 269 ? -4.758 -5.848 -4.414 1 97.94 269 ASN B CA 1
ATOM 4999 C C . ASN B 1 269 ? -4.453 -4.387 -4.082 1 97.94 269 ASN B C 1
ATOM 5001 O O . ASN B 1 269 ? -3.291 -3.975 -4.086 1 97.94 269 ASN B O 1
ATOM 5005 N N . GLY B 1 270 ? -5.441 -3.652 -3.777 1 96.56 270 GLY B N 1
ATOM 5006 C CA . GLY B 1 270 ? -5.352 -2.205 -3.668 1 96.56 270 GLY B CA 1
ATOM 5007 C C . GLY B 1 270 ? -4.699 -1.742 -2.381 1 96.56 270 GLY B C 1
ATOM 5008 O O . GLY B 1 270 ? -4.52 -0.541 -2.166 1 96.56 270 GLY B O 1
ATOM 5009 N N . MET B 1 271 ? -4.25 -2.643 -1.535 1 97.19 271 MET B N 1
ATOM 5010 C CA . MET B 1 271 ? -3.674 -2.26 -0.25 1 97.19 271 MET B CA 1
ATOM 5011 C C . MET B 1 271 ? -2.258 -2.807 -0.104 1 97.19 271 MET B C 1
ATOM 5013 O O . MET B 1 271 ? -1.65 -2.689 0.962 1 97.19 271 MET B O 1
ATOM 5017 N N . ASP B 1 272 ? -1.726 -3.441 -1.173 1 97.94 272 ASP B N 1
ATOM 5018 C CA . ASP B 1 272 ? -0.405 -4.059 -1.116 1 97.94 272 ASP B CA 1
ATOM 5019 C C . ASP B 1 272 ? 0.699 -3.008 -1.196 1 97.94 272 ASP B C 1
ATOM 5021 O O . ASP B 1 272 ? 0.689 -2.156 -2.09 1 97.94 272 ASP B O 1
ATOM 5025 N N . PRO B 1 273 ? 1.622 -3.035 -0.302 1 96.94 273 PRO B N 1
ATOM 5026 C CA . PRO B 1 273 ? 2.67 -2.012 -0.274 1 96.94 273 PRO B CA 1
ATOM 5027 C C . PRO B 1 273 ? 3.607 -2.096 -1.477 1 96.94 273 PRO B C 1
ATOM 5029 O O . PRO B 1 273 ? 4.344 -1.146 -1.754 1 96.94 273 PRO B O 1
ATOM 5032 N N . LEU B 1 274 ? 3.562 -3.213 -2.207 1 96.88 274 LEU B N 1
ATOM 5033 C CA . LEU B 1 274 ? 4.496 -3.391 -3.314 1 96.88 274 LEU B CA 1
ATOM 5034 C C . LEU B 1 274 ? 3.766 -3.344 -4.652 1 96.88 274 LEU B C 1
ATOM 5036 O O . LEU B 1 274 ? 4.285 -3.816 -5.664 1 96.88 274 LEU B O 1
ATOM 5040 N N . SER B 1 275 ? 2.545 -2.832 -4.609 1 95.94 275 SER B N 1
ATOM 5041 C CA . SER B 1 275 ? 1.692 -2.725 -5.789 1 95.94 275 SER B CA 1
ATOM 5042 C C . SER B 1 275 ? 1.015 -1.359 -5.859 1 95.94 275 SER B C 1
ATOM 5044 O O . SER B 1 275 ? 0.814 -0.708 -4.832 1 95.94 275 SER B O 1
ATOM 5046 N N . ARG B 1 276 ? 0.758 -0.928 -7.055 1 95.06 276 ARG B N 1
ATOM 5047 C CA . ARG B 1 276 ? -0.102 0.234 -7.254 1 95.06 276 ARG B CA 1
ATOM 5048 C C . ARG B 1 276 ? -1.361 -0.143 -8.023 1 95.06 276 ARG B C 1
ATOM 5050 O O . ARG B 1 276 ? -1.968 0.702 -8.688 1 95.06 276 ARG B O 1
ATOM 5057 N N . MET B 1 277 ? -1.678 -1.463 -7.98 1 96.56 277 MET B N 1
ATOM 5058 C CA . MET B 1 277 ? -2.908 -1.932 -8.609 1 96.56 277 MET B CA 1
ATOM 5059 C C . MET B 1 277 ? -4.078 -1.867 -7.641 1 96.56 277 MET B C 1
ATOM 5061 O O . MET B 1 277 ? -3.902 -1.512 -6.473 1 96.56 277 MET B O 1
ATOM 5065 N N . MET B 1 278 ? -5.332 -2.154 -8.148 1 96.75 278 MET B N 1
ATOM 5066 C CA . MET B 1 278 ? -6.516 -1.926 -7.328 1 96.75 278 MET B CA 1
ATOM 5067 C C . MET B 1 278 ? -7.484 -3.096 -7.434 1 96.75 278 MET B C 1
ATOM 5069 O O . MET B 1 278 ? -8.703 -2.898 -7.438 1 96.75 278 MET B O 1
ATOM 5073 N N . VAL B 1 279 ? -6.977 -4.293 -7.582 1 97.5 279 VAL B N 1
ATOM 5074 C CA . VAL B 1 279 ? -7.836 -5.469 -7.656 1 97.5 279 VAL B CA 1
ATOM 5075 C C . VAL B 1 279 ? -8.32 -5.844 -6.258 1 97.5 279 VAL B C 1
ATOM 5077 O O . VAL B 1 279 ? -7.52 -5.965 -5.328 1 97.5 279 VAL B O 1
ATOM 5080 N N . MET B 1 280 ? -9.609 -5.988 -6.086 1 97.31 280 MET B N 1
ATOM 5081 C CA . MET B 1 280 ? -10.164 -6.371 -4.793 1 97.31 280 MET B CA 1
ATOM 5082 C C . MET B 1 280 ? -10.773 -7.766 -4.848 1 97.31 280 MET B C 1
ATOM 5084 O O . MET B 1 280 ? -10.68 -8.445 -5.871 1 97.31 280 MET B O 1
ATOM 5088 N N . ARG B 1 281 ? -11.352 -8.234 -3.766 1 97.69 281 ARG B N 1
ATOM 5089 C CA . ARG B 1 281 ? -11.852 -9.594 -3.59 1 97.69 281 ARG B CA 1
ATOM 5090 C C . ARG B 1 281 ? -12.695 -10.031 -4.781 1 97.69 281 ARG B C 1
ATOM 5092 O O . ARG B 1 281 ? -12.484 -11.102 -5.348 1 97.69 281 ARG B O 1
ATOM 5099 N N . PRO B 1 282 ? -13.602 -9.195 -5.359 1 97.5 282 PRO B N 1
ATOM 5100 C CA . PRO B 1 282 ? -14.391 -9.641 -6.512 1 97.5 282 PRO B CA 1
ATOM 5101 C C . PRO B 1 282 ? -13.531 -9.859 -7.758 1 97.5 282 PRO B C 1
ATOM 5103 O O . PRO B 1 282 ? -13.82 -10.75 -8.562 1 97.5 282 PRO B O 1
ATOM 5106 N N . GLY B 1 283 ? -12.508 -9.055 -7.922 1 98.06 283 GLY B N 1
ATOM 5107 C CA . GLY B 1 283 ? -11.617 -9.219 -9.062 1 98.06 283 GLY B CA 1
ATOM 5108 C C . GLY B 1 283 ? -10.844 -10.523 -9.031 1 98.06 283 GLY B C 1
ATOM 5109 O O . GLY B 1 283 ? -10.703 -11.195 -10.055 1 98.06 283 GLY B O 1
ATOM 5110 N N . PHE B 1 284 ? -10.359 -10.883 -7.832 1 98.75 284 PHE B N 1
ATOM 5111 C CA . PHE B 1 284 ? -9.656 -12.148 -7.676 1 98.75 284 PHE B CA 1
ATOM 5112 C C . PHE B 1 284 ? -10.594 -13.328 -7.898 1 98.75 284 PHE B C 1
ATOM 5114 O O . PHE B 1 284 ? -10.211 -14.336 -8.492 1 98.75 284 PHE B O 1
ATOM 5121 N N . ARG B 1 285 ? -11.805 -13.203 -7.414 1 98.75 285 ARG B N 1
ATOM 5122 C CA . ARG B 1 285 ? -12.812 -14.234 -7.648 1 98.75 285 ARG B CA 1
ATOM 5123 C C . ARG B 1 285 ? -13.055 -14.438 -9.141 1 98.75 285 ARG B C 1
ATOM 5125 O O . ARG B 1 285 ? -13.141 -15.57 -9.609 1 98.75 285 ARG B O 1
ATOM 5132 N N . TYR B 1 286 ? -13.164 -13.359 -9.844 1 98.69 286 TYR B N 1
ATOM 5133 C CA . TYR B 1 286 ? -13.391 -13.414 -11.281 1 98.69 286 TYR B CA 1
ATOM 5134 C C . TYR B 1 286 ? -12.258 -14.164 -11.977 1 98.69 286 TYR B C 1
ATOM 5136 O O . TYR B 1 286 ? -12.5 -15.039 -12.805 1 98.69 286 TYR B O 1
ATOM 5144 N N . MET B 1 287 ? -11.008 -13.789 -11.68 1 98.88 287 MET B N 1
ATOM 5145 C CA . MET B 1 287 ? -9.867 -14.383 -12.359 1 98.88 287 MET B CA 1
ATOM 5146 C C . MET B 1 287 ? -9.812 -15.891 -12.133 1 98.88 287 MET B C 1
ATOM 5148 O O . MET B 1 287 ? -9.672 -16.656 -13.078 1 98.88 287 MET B O 1
ATOM 5152 N N . ALA B 1 288 ? -10.008 -16.297 -10.859 1 98.94 288 ALA B N 1
ATOM 5153 C CA . ALA B 1 288 ? -9.961 -17.719 -10.523 1 98.94 288 ALA B CA 1
ATOM 5154 C C . ALA B 1 288 ? -11.125 -1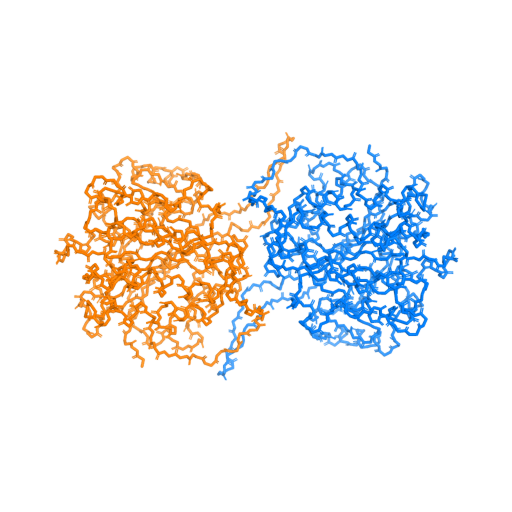8.469 -11.172 1 98.94 288 ALA B C 1
ATOM 5156 O O . ALA B 1 288 ? -10.938 -19.547 -11.742 1 98.94 288 ALA B O 1
ATOM 5157 N N . ARG B 1 289 ? -12.297 -17.859 -11.094 1 98.88 289 ARG B N 1
ATOM 5158 C CA . ARG B 1 289 ? -13.484 -18.484 -11.672 1 98.88 289 ARG B CA 1
ATOM 5159 C C . ARG B 1 289 ? -13.328 -18.656 -13.18 1 98.88 289 ARG B C 1
ATOM 5161 O O . ARG B 1 289 ? -13.648 -19.719 -13.719 1 98.88 289 ARG B O 1
ATOM 5168 N N . THR B 1 290 ? -12.867 -17.656 -13.797 1 98.81 290 THR B N 1
ATOM 5169 C CA . THR B 1 290 ? -12.734 -17.672 -15.25 1 98.81 290 THR B CA 1
ATOM 5170 C C . THR B 1 290 ? -11.75 -18.734 -15.703 1 98.81 290 THR B C 1
ATOM 5172 O O . THR B 1 290 ? -12.016 -19.453 -16.672 1 98.81 290 THR B O 1
ATOM 5175 N N . LEU B 1 291 ? -10.656 -18.906 -15.008 1 98.88 291 LEU B N 1
ATOM 5176 C CA . LEU B 1 291 ? -9.664 -19.906 -15.375 1 98.88 291 LEU B CA 1
ATOM 5177 C C . LEU B 1 291 ? -10.156 -21.312 -15.039 1 98.88 291 LEU B C 1
ATOM 5179 O O . LEU B 1 291 ? -9.875 -22.266 -15.773 1 98.88 291 LEU B O 1
ATOM 5183 N N . ARG B 1 292 ? -10.852 -21.453 -13.914 1 98.81 292 ARG B N 1
ATOM 5184 C CA . ARG B 1 292 ? -11.484 -22.719 -13.602 1 98.81 292 ARG B CA 1
ATOM 5185 C C . ARG B 1 292 ? -12.445 -23.141 -14.703 1 98.81 292 ARG B C 1
ATOM 5187 O O . ARG B 1 292 ? -12.406 -24.281 -15.164 1 98.81 292 ARG B O 1
ATOM 5194 N N . GLU B 1 293 ? -13.32 -22.203 -15.125 1 98.75 293 GLU B N 1
ATOM 5195 C CA . GLU B 1 293 ? -14.305 -22.484 -16.156 1 98.75 293 GLU B CA 1
ATOM 5196 C C . GLU B 1 293 ? -13.633 -22.828 -17.484 1 98.75 293 GLU B C 1
ATOM 5198 O O . GLU B 1 293 ? -14.086 -23.719 -18.203 1 98.75 293 GLU B O 1
ATOM 5203 N N . LEU B 1 294 ? -12.594 -22.109 -17.781 1 98.62 294 LEU B N 1
ATOM 5204 C CA . LEU B 1 294 ? -11.836 -22.422 -18.984 1 98.62 294 LEU B CA 1
ATOM 5205 C C . LEU B 1 294 ? -11.273 -23.844 -18.922 1 98.62 294 LEU B C 1
ATOM 5207 O O . LEU B 1 294 ? -11.352 -24.594 -19.906 1 98.62 294 LEU B O 1
ATOM 5211 N N . ALA B 1 295 ? -10.656 -24.203 -17.812 1 98.69 295 ALA B N 1
ATOM 5212 C CA . ALA B 1 295 ? -10.07 -25.531 -17.625 1 98.69 295 ALA B CA 1
ATOM 5213 C C . ALA B 1 295 ? -11.117 -26.625 -17.781 1 98.69 295 ALA B C 1
ATOM 5215 O O . ALA B 1 295 ? -10.836 -27.688 -18.359 1 98.69 295 ALA B O 1
ATOM 5216 N N . GLU B 1 296 ? -12.32 -26.391 -17.297 1 98.12 296 GLU B N 1
ATOM 5217 C CA . GLU B 1 296 ? -13.414 -27.344 -17.453 1 98.12 296 GLU B CA 1
ATOM 5218 C C . GLU B 1 296 ? -13.711 -27.594 -18.922 1 98.12 296 GLU B C 1
ATOM 5220 O O . GLU B 1 296 ? -14.055 -28.719 -19.312 1 98.12 296 GLU B O 1
ATOM 5225 N N . ARG B 1 297 ? -13.5 -26.562 -19.688 1 97.81 297 ARG B N 1
ATOM 5226 C CA . ARG B 1 297 ? -13.836 -26.656 -21.109 1 97.81 297 ARG B CA 1
ATOM 5227 C C . ARG B 1 297 ? -12.695 -27.281 -21.906 1 97.81 297 ARG B C 1
ATOM 5229 O O . ARG B 1 297 ? -12.93 -27.984 -22.891 1 97.81 297 ARG B O 1
ATOM 5236 N N . VAL B 1 298 ? -11.43 -27.109 -21.438 1 97.44 298 VAL B N 1
ATOM 5237 C CA . VAL B 1 298 ? -10.375 -27.391 -22.406 1 97.44 298 VAL B CA 1
ATOM 5238 C C . VAL B 1 298 ? -9.445 -28.469 -21.844 1 97.44 298 VAL B C 1
ATOM 5240 O O . VAL B 1 298 ? -8.68 -29.078 -22.594 1 97.44 298 VAL B O 1
ATOM 5243 N N . CYS B 1 299 ? -9.5 -28.734 -20.547 1 97.56 299 CYS B N 1
ATOM 5244 C CA . CYS B 1 299 ? -8.531 -29.688 -20.031 1 97.56 299 CYS B CA 1
ATOM 5245 C C . CYS B 1 299 ? -9.102 -30.469 -18.844 1 97.56 299 CYS B C 1
ATOM 5247 O O . CYS B 1 299 ? -8.414 -30.703 -17.859 1 97.56 299 CYS B O 1
ATOM 5249 N N . ASP B 1 300 ? -10.383 -30.828 -18.906 1 97.25 300 ASP B N 1
ATOM 5250 C CA . ASP B 1 300 ? -11.062 -31.719 -17.969 1 97.25 300 ASP B CA 1
ATOM 5251 C C . ASP B 1 300 ? -11.016 -31.156 -16.547 1 97.25 300 ASP B C 1
ATOM 5253 O O . ASP B 1 300 ? -10.898 -31.906 -15.578 1 97.25 300 ASP B O 1
ATOM 5257 N N . GLY B 1 301 ? -10.883 -29.844 -16.391 1 98.38 301 GLY B N 1
ATOM 5258 C CA . GLY B 1 301 ? -10.992 -29.172 -15.094 1 98.38 301 GLY B CA 1
ATOM 5259 C C . GLY B 1 301 ? -9.68 -29.156 -14.336 1 98.38 301 GLY B C 1
ATOM 5260 O O . GLY B 1 301 ? -9.656 -28.812 -13.148 1 98.38 301 GLY B O 1
ATOM 5261 N N . ARG B 1 302 ? -8.539 -29.484 -14.977 1 98.88 302 ARG B N 1
ATOM 5262 C CA . ARG B 1 302 ? -7.25 -29.578 -14.289 1 98.88 302 ARG B CA 1
ATOM 5263 C C . ARG B 1 302 ? -6.652 -28.203 -14.047 1 98.88 302 ARG B C 1
ATOM 5265 O O . ARG B 1 302 ? -6.117 -27.578 -14.969 1 98.88 302 ARG B O 1
ATOM 5272 N N . VAL B 1 303 ? -6.715 -27.719 -12.758 1 98.81 303 VAL B N 1
ATOM 5273 C CA . VAL B 1 303 ? -6.238 -26.391 -12.375 1 98.81 303 VAL B CA 1
ATOM 5274 C C . VAL B 1 303 ? -5.449 -26.484 -11.07 1 98.81 303 VAL B C 1
ATOM 5276 O O . VAL B 1 303 ? -5.875 -27.156 -10.125 1 98.81 303 VAL B O 1
ATOM 5279 N N . VAL B 1 304 ? -4.324 -25.922 -11.078 1 98.94 304 VAL B N 1
ATOM 5280 C CA . VAL B 1 304 ? -3.504 -25.797 -9.875 1 98.94 304 VAL B CA 1
ATOM 5281 C C . VAL B 1 304 ? -3.232 -24.328 -9.578 1 98.94 304 VAL B C 1
ATOM 5283 O O . VAL B 1 304 ? -2.729 -23.594 -10.438 1 98.94 304 VAL B O 1
ATOM 5286 N N . VAL B 1 305 ? -3.621 -23.844 -8.414 1 98.94 305 VAL B N 1
ATOM 5287 C CA . VAL B 1 305 ? -3.342 -22.484 -7.957 1 98.94 305 VAL B CA 1
ATOM 5288 C C . VAL B 1 305 ? -2.211 -22.516 -6.934 1 98.94 305 VAL B C 1
ATOM 5290 O O . VAL B 1 305 ? -2.316 -23.172 -5.895 1 98.94 305 VAL B O 1
ATOM 5293 N N . LEU B 1 306 ? -1.133 -21.844 -7.242 1 98.94 306 LEU B N 1
ATOM 5294 C CA . LEU B 1 306 ? 0.042 -21.797 -6.379 1 98.94 306 LEU B CA 1
ATOM 5295 C C . LEU B 1 306 ? 0.215 -20.406 -5.785 1 98.94 306 LEU B C 1
ATOM 5297 O O . LEU B 1 306 ? 0.369 -19.422 -6.52 1 98.94 306 LEU B O 1
ATOM 5301 N N . GLN B 1 307 ? 0.2 -20.312 -4.438 1 98.94 307 GLN B N 1
ATOM 5302 C CA . GLN B 1 307 ? 0.379 -19.031 -3.752 1 98.94 307 GLN B CA 1
ATOM 5303 C C . GLN B 1 307 ? 1.739 -18.422 -4.074 1 98.94 307 GLN B C 1
ATOM 5305 O O . GLN B 1 307 ? 2.773 -19.078 -3.908 1 98.94 307 GLN B O 1
ATOM 5310 N N . GLU B 1 308 ? 1.787 -17.234 -4.621 1 98.25 308 GLU B N 1
ATOM 5311 C CA . GLU B 1 308 ? 3 -16.453 -4.82 1 98.25 308 GLU B CA 1
ATOM 5312 C C . GLU B 1 308 ? 3.059 -15.266 -3.85 1 98.25 308 GLU B C 1
ATOM 5314 O O . GLU B 1 308 ? 3.125 -15.461 -2.635 1 98.25 308 GLU B O 1
ATOM 5319 N N . GLY B 1 309 ? 2.936 -14.109 -4.395 1 97.75 309 GLY B N 1
ATOM 5320 C CA . GLY B 1 309 ? 3.105 -12.922 -3.572 1 97.75 309 GLY B CA 1
ATOM 5321 C C . GLY B 1 309 ? 1.817 -12.453 -2.922 1 97.75 309 GLY B C 1
ATOM 5322 O O . GLY B 1 309 ? 0.797 -13.141 -2.988 1 97.75 309 GLY B O 1
ATOM 5323 N N . GLY B 1 310 ? 1.817 -11.328 -2.332 1 98.5 310 GLY B N 1
ATOM 5324 C CA . GLY B 1 310 ? 0.854 -10.664 -1.466 1 98.5 310 GLY B CA 1
ATOM 5325 C C . GLY B 1 310 ? 1.446 -10.227 -0.139 1 98.5 310 GLY B C 1
ATOM 5326 O O . GLY B 1 310 ? 1.896 -11.062 0.651 1 98.5 310 GLY B O 1
ATOM 5327 N N . TYR B 1 311 ? 1.395 -8.906 0.096 1 98.31 311 TYR B N 1
ATOM 5328 C CA . TYR B 1 311 ? 2.207 -8.438 1.214 1 98.31 311 TYR B CA 1
ATOM 5329 C C . TYR B 1 311 ? 1.431 -7.453 2.078 1 98.31 311 TYR B C 1
ATOM 5331 O O . TYR B 1 311 ? 1.98 -6.875 3.018 1 98.31 311 TYR B O 1
ATOM 5339 N N . SER B 1 312 ? 0.195 -7.281 1.716 1 97.75 312 SER B N 1
ATOM 5340 C CA . SER B 1 312 ? -0.72 -6.621 2.643 1 97.75 312 SER B CA 1
ATOM 5341 C C . SER B 1 312 ? -1.309 -7.617 3.639 1 97.75 312 SER B C 1
ATOM 5343 O O . SER B 1 312 ? -2.289 -8.297 3.336 1 97.75 312 SER B O 1
ATOM 5345 N N . LEU B 1 313 ? -0.732 -7.652 4.805 1 97.44 313 LEU B N 1
ATOM 5346 C CA . LEU B 1 313 ? -1.141 -8.656 5.781 1 97.44 313 LEU B CA 1
ATOM 5347 C C . LEU B 1 313 ? -2.637 -8.57 6.059 1 97.44 313 LEU B C 1
ATOM 5349 O O . LEU B 1 313 ? -3.318 -9.594 6.148 1 97.44 313 LEU B O 1
ATOM 5353 N N . PRO B 1 314 ? -3.191 -7.359 6.113 1 96.94 314 PRO B N 1
ATOM 5354 C CA . PRO B 1 314 ? -4.633 -7.32 6.363 1 96.94 314 PRO B CA 1
ATOM 5355 C C . PRO B 1 314 ? -5.457 -7.758 5.156 1 96.94 314 PRO B C 1
ATOM 5357 O O . PRO B 1 314 ? -6.535 -8.336 5.312 1 96.94 314 PRO B O 1
ATOM 5360 N N . TYR B 1 315 ? -4.973 -7.527 3.949 1 98.12 315 TYR B N 1
ATOM 5361 C CA . TYR B 1 315 ? -5.871 -7.734 2.82 1 98.12 315 TYR B CA 1
ATOM 5362 C C . TYR B 1 315 ? -5.523 -9.023 2.078 1 98.12 315 TYR B C 1
ATOM 5364 O O . TYR B 1 315 ? -6.355 -9.57 1.353 1 98.12 315 TYR B O 1
ATOM 5372 N N . LEU B 1 316 ? -4.359 -9.516 2.205 1 98.69 316 LEU B N 1
ATOM 5373 C CA . LEU B 1 316 ? -3.932 -10.75 1.546 1 98.69 316 LEU B CA 1
ATOM 5374 C C . LEU B 1 316 ? -4.914 -11.883 1.821 1 98.69 316 LEU B C 1
ATOM 5376 O O . LEU B 1 316 ? -5.316 -12.602 0.902 1 98.69 316 LEU B O 1
ATOM 5380 N N . PRO B 1 317 ? -5.348 -12.078 3.09 1 98.69 317 PRO B N 1
ATOM 5381 C CA . PRO B 1 317 ? -6.309 -13.148 3.34 1 98.69 317 PRO B CA 1
ATOM 5382 C C . PRO B 1 317 ? -7.641 -12.93 2.629 1 98.69 317 PRO B C 1
ATOM 5384 O O . PRO B 1 317 ? -8.273 -13.891 2.176 1 98.69 317 PRO B O 1
ATOM 5387 N N . ILE B 1 318 ? -8.062 -11.672 2.496 1 98.62 318 ILE B N 1
ATOM 5388 C CA . ILE B 1 318 ? -9.328 -11.344 1.853 1 98.62 318 ILE B CA 1
ATOM 5389 C C . ILE B 1 318 ? -9.219 -11.562 0.346 1 98.62 318 ILE B C 1
ATOM 5391 O O . ILE B 1 318 ? -10.133 -12.094 -0.282 1 98.62 318 ILE B O 1
ATOM 5395 N N . ALA B 1 319 ? -8.102 -11.117 -0.25 1 98.75 319 ALA B N 1
ATOM 5396 C CA . ALA B 1 319 ? -7.848 -11.367 -1.666 1 98.75 319 ALA B CA 1
ATOM 5397 C C . ALA B 1 319 ? -7.844 -12.859 -1.965 1 98.75 319 ALA B C 1
ATOM 5399 O O . ALA B 1 319 ? -8.414 -13.305 -2.965 1 98.75 319 ALA B O 1
ATOM 5400 N N . THR B 1 320 ? -7.184 -13.656 -1.088 1 98.94 320 THR B N 1
ATOM 5401 C CA . THR B 1 320 ? -7.113 -15.102 -1.254 1 98.94 320 THR B CA 1
ATOM 5402 C C . THR B 1 320 ? -8.5 -15.727 -1.126 1 98.94 320 THR B C 1
ATOM 5404 O O . THR B 1 320 ? -8.82 -16.688 -1.832 1 98.94 320 THR B O 1
ATOM 5407 N N . LEU B 1 321 ? -9.289 -15.188 -0.188 1 98.81 321 LEU B N 1
ATOM 5408 C CA . LEU B 1 321 ? -10.672 -15.625 -0.087 1 98.81 321 LEU B CA 1
ATOM 5409 C C . LEU B 1 321 ? -11.375 -15.523 -1.437 1 98.81 321 LEU B C 1
ATOM 5411 O O . LEU B 1 321 ? -12.086 -16.438 -1.844 1 98.81 321 LEU B O 1
ATOM 5415 N N . GLY B 1 322 ? -11.148 -14.383 -2.16 1 98.81 322 GLY B N 1
ATOM 5416 C CA . GLY B 1 322 ? -11.703 -14.211 -3.494 1 98.81 322 GLY B CA 1
ATOM 5417 C C . GLY B 1 322 ? -11.258 -15.297 -4.461 1 98.81 322 GLY B C 1
ATOM 5418 O O . GLY B 1 322 ? -12.078 -15.844 -5.199 1 98.81 322 GLY B O 1
ATOM 5419 N N . VAL B 1 323 ? -9.992 -15.633 -4.477 1 98.94 323 VAL B N 1
ATOM 5420 C CA . VAL B 1 323 ? -9.438 -16.672 -5.344 1 98.94 323 VAL B CA 1
ATOM 5421 C C . VAL B 1 323 ? -10.125 -18 -5.07 1 98.94 323 VAL B C 1
ATOM 5423 O O . VAL B 1 323 ? -10.562 -18.688 -6 1 98.94 323 VAL B O 1
ATOM 5426 N N . ILE B 1 324 ? -10.227 -18.344 -3.779 1 98.94 324 ILE B N 1
ATOM 5427 C CA . ILE B 1 324 ? -10.773 -19.641 -3.389 1 98.94 324 ILE B CA 1
ATOM 5428 C C . ILE B 1 324 ? -12.258 -19.688 -3.723 1 98.94 324 ILE B C 1
ATOM 5430 O O . ILE B 1 324 ? -12.766 -20.719 -4.168 1 98.94 324 ILE B O 1
ATOM 5434 N N . GLU B 1 325 ? -12.961 -18.531 -3.494 1 98.88 325 GLU B N 1
ATOM 5435 C CA . GLU B 1 325 ? -14.359 -18.469 -3.896 1 98.88 325 GLU B CA 1
ATOM 5436 C C . GLU B 1 325 ? -14.531 -18.766 -5.383 1 98.88 325 GLU B C 1
ATOM 5438 O O . GLU B 1 325 ? -15.414 -19.531 -5.77 1 98.88 325 GLU B O 1
ATOM 5443 N N . GLY B 1 326 ? -13.695 -18.172 -6.207 1 98.88 326 GLY B N 1
ATOM 5444 C CA . GLY B 1 326 ? -13.734 -18.422 -7.637 1 98.88 326 GLY B CA 1
ATOM 5445 C C . GLY B 1 326 ? -13.438 -19.875 -7.996 1 98.88 326 GLY B C 1
ATOM 5446 O O . GLY B 1 326 ? -14.117 -20.469 -8.828 1 98.88 326 GLY B O 1
ATOM 5447 N N . LEU B 1 327 ? -12.438 -20.422 -7.316 1 98.81 327 LEU B N 1
ATOM 5448 C CA . LEU B 1 327 ? -11.992 -21.781 -7.574 1 98.81 327 LEU B CA 1
ATOM 5449 C C . LEU B 1 327 ? -13.062 -22.797 -7.172 1 98.81 327 LEU B C 1
ATOM 5451 O O . LEU B 1 327 ? -13.281 -23.781 -7.875 1 98.81 327 LEU B O 1
ATOM 5455 N N . MET B 1 328 ? -13.758 -22.531 -6.082 1 98.69 328 MET B N 1
ATOM 5456 C CA . MET B 1 328 ? -14.719 -23.484 -5.523 1 98.69 328 MET B CA 1
ATOM 5457 C C . MET B 1 328 ? -16.141 -23.188 -5.996 1 98.69 328 MET B C 1
ATOM 5459 O O . MET B 1 328 ? -17.062 -23.922 -5.703 1 98.69 328 MET B O 1
ATOM 5463 N N . ASP B 1 329 ? -16.312 -22.078 -6.75 1 98.5 329 ASP B N 1
ATOM 5464 C CA . ASP B 1 329 ? -17.609 -21.641 -7.258 1 98.5 329 ASP B CA 1
ATOM 5465 C C . ASP B 1 329 ? -18.594 -21.422 -6.113 1 98.5 329 ASP B C 1
ATOM 5467 O O . ASP B 1 329 ? -19.688 -22.016 -6.105 1 98.5 329 ASP B O 1
ATOM 5471 N N . CYS B 1 330 ? -18.188 -20.531 -5.215 1 98.31 330 CYS B N 1
ATOM 5472 C CA . CYS B 1 330 ? -19.016 -20.156 -4.066 1 98.31 330 CYS B CA 1
ATOM 5473 C C . CYS B 1 330 ? -18.719 -18.734 -3.623 1 98.31 330 CYS B C 1
ATOM 5475 O O . CYS B 1 330 ? -17.875 -18.062 -4.203 1 98.31 330 CYS B O 1
ATOM 5477 N N . GLU B 1 331 ? -19.469 -18.203 -2.785 1 97 331 GLU B N 1
ATOM 5478 C CA . GLU B 1 331 ? -19.25 -16.906 -2.148 1 97 331 GLU B CA 1
ATOM 5479 C C . GLU B 1 331 ? -19.562 -16.969 -0.656 1 97 331 GLU B C 1
ATOM 5481 O O . GLU B 1 331 ? -20.641 -17.422 -0.255 1 97 331 GLU B O 1
ATOM 5486 N N . VAL B 1 332 ? -18.609 -16.609 0.128 1 96.44 332 VAL B N 1
ATOM 5487 C CA . VAL B 1 332 ? -18.781 -16.641 1.577 1 96.44 332 VAL B CA 1
ATOM 5488 C C . VAL B 1 332 ? -19.359 -15.312 2.057 1 96.44 332 VAL B C 1
ATOM 5490 O O . VAL B 1 332 ? -19.094 -14.258 1.472 1 96.44 332 VAL B O 1
ATOM 5493 N N . ASP B 1 333 ? -20.156 -15.422 3.1 1 95.56 333 ASP B N 1
ATOM 5494 C CA . ASP B 1 333 ? -20.734 -14.227 3.711 1 95.56 333 ASP B CA 1
ATOM 5495 C C . ASP B 1 333 ? -19.719 -13.539 4.625 1 95.56 333 ASP B C 1
ATOM 5497 O O . ASP B 1 333 ? -19.812 -13.656 5.852 1 95.56 333 ASP B O 1
ATOM 5501 N N . PHE B 1 334 ? -18.797 -13.008 4.191 1 96.19 334 PHE B N 1
ATOM 5502 C CA . PHE B 1 334 ? -17.797 -12.188 4.867 1 96.19 334 PHE B CA 1
ATOM 5503 C C . PHE B 1 334 ? -17.875 -10.734 4.391 1 96.19 334 PHE B C 1
ATOM 5505 O O . PHE B 1 334 ? -17.766 -10.469 3.193 1 96.19 334 PHE B O 1
ATOM 5512 N N . GLN B 1 335 ? -18.125 -9.914 5.305 1 94.25 335 GLN B N 1
ATOM 5513 C CA . GLN B 1 335 ? -18.188 -8.492 4.969 1 94.25 335 GLN B CA 1
ATOM 5514 C C . GLN B 1 335 ? -16.812 -7.859 4.988 1 94.25 335 GLN B C 1
ATOM 5516 O O . GLN B 1 335 ? -16.219 -7.656 6.055 1 94.25 335 GLN B O 1
ATOM 5521 N N . ASP B 1 336 ? -16.266 -7.602 3.801 1 94.19 336 ASP B N 1
ATOM 5522 C CA . ASP B 1 336 ? -14.977 -6.949 3.641 1 94.19 336 ASP B CA 1
ATOM 5523 C C . ASP B 1 336 ? -14.984 -5.551 4.258 1 94.19 336 ASP B C 1
ATOM 5525 O O . ASP B 1 336 ? -15.727 -4.676 3.816 1 94.19 336 ASP B O 1
ATOM 5529 N N . PRO B 1 337 ? -14.195 -5.301 5.266 1 92.94 337 PRO B N 1
ATOM 5530 C CA . PRO B 1 337 ? -14.219 -3.996 5.93 1 92.94 337 PRO B CA 1
ATOM 5531 C C . PRO B 1 337 ? -13.477 -2.916 5.141 1 92.94 337 PRO B C 1
ATOM 5533 O O . PRO B 1 337 ? -13.523 -1.739 5.508 1 92.94 337 PRO B O 1
ATOM 5536 N N . HIS B 1 338 ? -12.797 -3.334 4.141 1 91.88 338 HIS B N 1
ATOM 5537 C CA . HIS B 1 338 ? -12.023 -2.383 3.348 1 91.88 338 HIS B CA 1
ATOM 5538 C C . HIS B 1 338 ? -12.742 -2.021 2.057 1 91.88 338 HIS B C 1
ATOM 5540 O O . HIS B 1 338 ? -13.344 -2.887 1.415 1 91.88 338 HIS B O 1
ATOM 5546 N N . SER B 1 339 ? -12.898 -0.669 1.877 1 80.31 339 SER B N 1
ATOM 5547 C CA . SER B 1 339 ? -13.602 -0.214 0.682 1 80.31 339 SER B CA 1
ATOM 5548 C C . SER B 1 339 ? -12.703 0.651 -0.193 1 80.31 339 SER B C 1
ATOM 5550 O O . SER B 1 339 ? -12.266 1.724 0.229 1 80.31 339 SER B O 1
ATOM 5552 N N . ILE B 1 340 ? -12.25 0.108 -1.29 1 85.5 340 ILE B N 1
ATOM 5553 C CA . ILE B 1 340 ? -11.578 0.857 -2.35 1 85.5 340 ILE B CA 1
ATOM 5554 C C . ILE B 1 340 ? -12.492 0.943 -3.572 1 85.5 340 ILE B C 1
ATOM 5556 O O . ILE B 1 340 ? -12.922 -0.082 -4.105 1 85.5 340 ILE B O 1
ATOM 5560 N N . PRO B 1 341 ? -12.82 2.111 -3.93 1 79.69 341 PRO B N 1
ATOM 5561 C CA . PRO B 1 341 ? -13.742 2.229 -5.062 1 79.69 341 PRO B CA 1
ATOM 5562 C C . PRO B 1 341 ? -13.211 1.563 -6.328 1 79.69 341 PRO B C 1
ATOM 5564 O O . PRO B 1 341 ? -12.016 1.636 -6.613 1 79.69 341 PRO B O 1
ATOM 5567 N N . GLU B 1 342 ? -14.156 0.895 -6.914 1 81.56 342 GLU B N 1
ATOM 5568 C CA . GLU B 1 342 ? -13.797 0.301 -8.195 1 81.56 342 GLU B CA 1
ATOM 5569 C C . GLU B 1 342 ? -13.445 1.374 -9.219 1 81.56 342 GLU B C 1
ATOM 5571 O O . GLU B 1 342 ? -14.109 2.408 -9.297 1 81.56 342 GLU B O 1
ATOM 5576 N N . ARG B 1 343 ? -12.438 1.129 -9.922 1 82.62 343 ARG B N 1
ATOM 5577 C CA . ARG B 1 343 ? -12.047 2.027 -11.008 1 82.62 343 ARG B CA 1
ATOM 5578 C C . ARG B 1 343 ? -12.609 1.553 -12.336 1 82.62 343 ARG B C 1
ATOM 5580 O O . ARG B 1 343 ? -12.539 0.366 -12.664 1 82.62 343 ARG B O 1
ATOM 5587 N N . PRO B 1 344 ? -13.234 2.475 -13.047 1 87.69 344 PRO B N 1
ATOM 5588 C CA . PRO B 1 344 ? -13.672 2.078 -14.383 1 87.69 344 PRO B CA 1
ATOM 5589 C C . PRO B 1 344 ? -12.5 1.721 -15.305 1 87.69 344 PRO B C 1
ATOM 5591 O O . PRO B 1 344 ? -11.344 1.985 -14.969 1 87.69 344 PRO B O 1
ATOM 5594 N N . LEU B 1 345 ? -12.852 1.022 -16.312 1 94.56 345 LEU B N 1
ATOM 5595 C CA . LEU B 1 345 ? -11.844 0.732 -17.328 1 94.56 345 LEU B CA 1
ATOM 5596 C C . LEU B 1 345 ? -11.297 2.02 -17.938 1 94.56 345 LEU B C 1
ATOM 5598 O O . LEU B 1 345 ? -12.039 2.781 -18.562 1 94.56 345 LEU B O 1
ATOM 5602 N N . MET B 1 346 ? -10.062 2.242 -17.766 1 89.88 346 MET B N 1
ATOM 5603 C CA . MET B 1 346 ? -9.43 3.475 -18.219 1 89.88 346 MET B CA 1
ATOM 5604 C C . MET B 1 346 ? -8.828 3.297 -19.609 1 89.88 346 MET B C 1
ATOM 5606 O O . MET B 1 346 ? -8.453 2.186 -19.984 1 89.88 346 MET B O 1
ATOM 5610 N N . GLU B 1 347 ? -8.688 4.363 -20.281 1 91.81 347 GLU B N 1
ATOM 5611 C CA . GLU B 1 347 ? -8.141 4.355 -21.641 1 91.81 347 GLU B CA 1
ATOM 5612 C C . GLU B 1 347 ? -6.723 3.801 -21.656 1 91.81 347 GLU B C 1
ATOM 5614 O O . GLU B 1 347 ? -6.336 3.088 -22.578 1 91.81 347 GLU B O 1
ATOM 5619 N N . GLU B 1 348 ? -5.98 4.117 -20.641 1 91.69 348 GLU B N 1
ATOM 5620 C CA . GLU B 1 348 ? -4.594 3.652 -20.578 1 91.69 348 GLU B CA 1
ATOM 5621 C C . GLU B 1 348 ? -4.527 2.131 -20.5 1 91.69 348 GLU B C 1
ATOM 5623 O O . GLU B 1 348 ? -3.645 1.509 -21.094 1 91.69 348 GLU B O 1
ATOM 5628 N N . ALA B 1 349 ? -5.406 1.55 -19.75 1 95 349 ALA B N 1
ATOM 5629 C CA . ALA B 1 349 ? -5.453 0.095 -19.641 1 95 349 ALA B CA 1
ATOM 5630 C C . ALA B 1 349 ? -5.887 -0.549 -20.953 1 95 349 ALA B C 1
ATOM 5632 O O . ALA B 1 349 ? -5.352 -1.588 -21.344 1 95 349 ALA B O 1
ATOM 5633 N N . ILE B 1 350 ? -6.863 0.076 -21.625 1 97.44 350 ILE B N 1
ATOM 5634 C CA . ILE B 1 350 ? -7.32 -0.412 -22.922 1 97.44 350 ILE B CA 1
ATOM 5635 C C . ILE B 1 350 ? -6.156 -0.421 -23.906 1 97.44 350 ILE B C 1
ATOM 5637 O O . ILE B 1 350 ? -5.93 -1.415 -24.594 1 97.44 350 ILE B O 1
ATOM 5641 N N . GLN B 1 351 ? -5.414 0.7 -23.906 1 97.06 351 GLN B N 1
ATOM 5642 C CA . GLN B 1 351 ? -4.293 0.832 -24.828 1 97.06 351 GLN B CA 1
ATOM 5643 C C . GLN B 1 351 ? -3.199 -0.184 -24.516 1 97.06 351 GLN B C 1
ATOM 5645 O O . GLN B 1 351 ? -2.594 -0.756 -25.422 1 97.06 351 GLN B O 1
ATOM 5650 N N . ALA B 1 352 ? -2.939 -0.391 -23.25 1 97.88 352 ALA B N 1
ATOM 5651 C CA . ALA B 1 352 ? -1.92 -1.353 -22.828 1 97.88 352 ALA B CA 1
ATOM 5652 C C . ALA B 1 352 ? -2.273 -2.762 -23.297 1 97.88 352 ALA B C 1
ATOM 5654 O O . ALA B 1 352 ? -1.418 -3.479 -23.828 1 97.88 352 ALA B O 1
ATOM 5655 N N . VAL B 1 353 ? -3.49 -3.152 -23.125 1 98.69 353 VAL B N 1
ATOM 5656 C CA . VAL B 1 353 ? -3.959 -4.473 -23.531 1 98.69 353 VAL B CA 1
ATOM 5657 C C . VAL B 1 353 ? -3.885 -4.605 -25.047 1 98.69 353 VAL B C 1
ATOM 5659 O O . VAL B 1 353 ? -3.506 -5.656 -25.578 1 98.69 353 VAL B O 1
ATOM 5662 N N . GLN B 1 354 ? -4.246 -3.514 -25.734 1 98.25 354 GLN B N 1
ATOM 5663 C CA . GLN B 1 354 ? -4.199 -3.516 -27.188 1 98.25 354 GLN B CA 1
ATOM 5664 C C . GLN B 1 354 ? -2.77 -3.709 -27.688 1 98.25 354 GLN B C 1
ATOM 5666 O O . GLN B 1 354 ? -2.545 -4.387 -28.703 1 98.25 354 GLN B O 1
ATOM 5671 N N . LYS B 1 355 ? -1.832 -3.092 -27.031 1 98.38 355 LYS B N 1
ATOM 5672 C CA . LYS B 1 355 ? -0.431 -3.268 -27.406 1 98.38 355 LYS B CA 1
ATOM 5673 C C . LYS B 1 355 ? -0.007 -4.727 -27.281 1 98.38 355 LYS B C 1
ATOM 5675 O O . LYS B 1 355 ? 0.702 -5.25 -28.156 1 98.38 355 LYS B O 1
ATOM 5680 N N . SER B 1 356 ? -0.412 -5.379 -26.234 1 98.5 356 SER B N 1
ATOM 5681 C CA . SER B 1 356 ? -0.117 -6.797 -26.047 1 98.5 356 SER B CA 1
ATOM 5682 C C . SER B 1 356 ? -0.782 -7.645 -27.125 1 98.5 356 SER B C 1
ATOM 5684 O O . SER B 1 356 ? -0.16 -8.547 -27.688 1 98.5 356 SER B O 1
ATOM 5686 N N . ARG B 1 357 ? -2.035 -7.352 -27.359 1 98 357 ARG B N 1
ATOM 5687 C CA . ARG B 1 357 ? -2.779 -8.078 -28.391 1 98 357 ARG B CA 1
ATOM 5688 C C . ARG B 1 357 ? -2.088 -7.977 -29.75 1 98 357 ARG B C 1
ATOM 5690 O O . ARG B 1 357 ? -1.938 -8.977 -30.453 1 98 357 ARG B O 1
ATOM 5697 N N . HIS B 1 358 ? -1.649 -6.785 -30.062 1 97.44 358 HIS B N 1
ATOM 5698 C CA . HIS B 1 358 ? -0.982 -6.539 -31.344 1 97.44 358 HIS B CA 1
ATOM 5699 C C . HIS B 1 358 ? 0.342 -7.289 -31.422 1 97.44 358 HIS B C 1
ATOM 5701 O O . HIS B 1 358 ? 0.672 -7.867 -32.469 1 97.44 358 HIS B O 1
ATOM 5707 N N . ALA B 1 359 ? 1.115 -7.289 -30.359 1 97.94 359 ALA B N 1
ATOM 5708 C CA . ALA B 1 359 ? 2.42 -7.945 -30.328 1 97.94 359 ALA B CA 1
ATOM 5709 C C . ALA B 1 359 ? 2.277 -9.453 -30.469 1 97.94 359 ALA B C 1
ATOM 5711 O O . ALA B 1 359 ? 3.16 -10.117 -31.016 1 97.94 359 ALA B O 1
ATOM 5712 N N . LEU B 1 360 ? 1.159 -10 -30.062 1 98 360 LEU B N 1
ATOM 5713 C CA . LEU B 1 360 ? 0.977 -11.445 -30 1 98 360 LEU B CA 1
ATOM 5714 C C . LEU B 1 360 ? 0.168 -11.953 -31.188 1 98 360 LEU B C 1
ATOM 5716 O O . LEU B 1 360 ? 0.149 -13.156 -31.453 1 98 360 LEU B O 1
ATOM 5720 N N . ALA B 1 361 ? -0.472 -11.078 -31.938 1 97.44 361 ALA B N 1
ATOM 5721 C CA . ALA B 1 361 ? -1.37 -11.414 -33.062 1 97.44 361 ALA B CA 1
ATOM 5722 C C . ALA B 1 361 ? -0.667 -12.289 -34.094 1 97.44 361 ALA B C 1
ATOM 5724 O O . ALA B 1 361 ? -1.287 -13.164 -34.688 1 97.44 361 ALA B O 1
ATOM 5725 N N . PRO B 1 362 ? 0.619 -12.102 -34.344 1 97.06 362 PRO B N 1
ATOM 5726 C CA . PRO B 1 362 ? 1.292 -12.953 -35.344 1 97.06 362 PRO B CA 1
ATOM 5727 C C . PRO B 1 362 ? 1.362 -14.414 -34.906 1 97.06 362 PRO B C 1
ATOM 5729 O O . PRO B 1 362 ? 1.527 -15.297 -35.75 1 97.06 362 PRO B O 1
ATOM 5732 N N . TYR B 1 363 ? 1.206 -14.688 -33.688 1 97.69 363 TYR B N 1
ATOM 5733 C CA . TYR B 1 363 ? 1.46 -16.031 -33.156 1 97.69 363 TYR B CA 1
ATOM 5734 C C . TYR B 1 363 ? 0.155 -16.75 -32.844 1 97.69 363 TYR B C 1
ATOM 5736 O O . TYR B 1 363 ? 0.117 -17.984 -32.812 1 97.69 363 TYR B O 1
ATOM 5744 N N . TRP B 1 364 ? -0.898 -16.016 -32.562 1 97.81 364 TRP B N 1
ATOM 5745 C CA . TRP B 1 364 ? -2.162 -16.594 -32.125 1 97.81 364 TRP B CA 1
ATOM 5746 C C . TRP B 1 364 ? -3.322 -16.094 -32.969 1 97.81 364 TRP B C 1
ATOM 5748 O O . TRP B 1 364 ? -3.66 -14.898 -32.938 1 97.81 364 TRP B O 1
ATOM 5758 N N . ASN B 1 365 ? -4.039 -16.953 -33.625 1 96.75 365 ASN B N 1
ATOM 5759 C CA . ASN B 1 365 ? -5.105 -16.609 -34.562 1 96.75 365 ASN B CA 1
ATOM 5760 C C . ASN B 1 365 ? -6.266 -15.914 -33.844 1 96.75 365 ASN B C 1
ATOM 5762 O O . ASN B 1 365 ? -6.898 -15.031 -34.438 1 96.75 365 ASN B O 1
ATOM 5766 N N . HIS B 1 366 ? -6.473 -16.219 -32.656 1 94.69 366 HIS B N 1
ATOM 5767 C CA . HIS B 1 366 ? -7.621 -15.688 -31.922 1 94.69 366 HIS B CA 1
ATOM 5768 C C . HIS B 1 366 ? -7.41 -14.219 -31.562 1 94.69 366 HIS B C 1
ATOM 5770 O O . HIS B 1 366 ? -8.344 -13.547 -31.109 1 94.69 366 HIS B O 1
ATOM 5776 N N . LEU B 1 367 ? -6.211 -13.648 -31.766 1 95.94 367 LEU B N 1
ATOM 5777 C CA . LEU B 1 367 ? -5.934 -12.258 -31.422 1 95.94 367 LEU B CA 1
ATOM 5778 C C . LEU B 1 367 ? -6.035 -11.367 -32.656 1 95.94 367 LEU B C 1
ATOM 5780 O O . LEU B 1 367 ? -5.898 -10.141 -32.562 1 95.94 367 LEU B O 1
ATOM 5784 N N . HIS B 1 368 ? -6.348 -11.969 -33.875 1 89.81 368 HIS B N 1
ATOM 5785 C CA . HIS B 1 368 ? -6.543 -11.18 -35.094 1 89.81 368 HIS B CA 1
ATOM 5786 C C . HIS B 1 368 ? -7.91 -10.5 -35.094 1 89.81 368 HIS B C 1
ATOM 5788 O O . HIS B 1 368 ? -8.883 -11.062 -34.594 1 89.81 368 HIS B O 1
ATOM 5794 N N . ASP B 1 369 ? -8.055 -9.125 -35.438 1 72.62 369 ASP B N 1
ATOM 5795 C CA . ASP B 1 369 ? -9.312 -8.391 -35.531 1 72.62 369 ASP B CA 1
ATOM 5796 C C . ASP B 1 369 ? -10.234 -9.016 -36.562 1 72.62 369 ASP B C 1
ATOM 5798 O O . ASP B 1 369 ? -9.781 -9.5 -37.625 1 72.62 369 ASP B O 1
ATOM 5802 N N . THR B 1 370 ? -11.422 -9.688 -36.312 1 53.41 370 THR B N 1
ATOM 5803 C CA . THR B 1 370 ? -12.406 -10.188 -37.25 1 53.41 370 THR B CA 1
ATOM 5804 C C . THR B 1 370 ? -12.828 -9.094 -38.25 1 53.41 370 THR B C 1
ATOM 5806 O O . THR B 1 370 ? -13.758 -9.281 -39.031 1 53.41 370 THR B O 1
ATOM 5809 N N . GLN B 1 371 ? -12.422 -7.945 -38.469 1 42.97 371 GLN B N 1
ATOM 5810 C CA . GLN B 1 371 ? -13.125 -7.133 -39.469 1 42.97 371 GLN B CA 1
ATOM 5811 C C . GLN B 1 371 ? -12.969 -7.719 -40.875 1 42.97 371 GLN B C 1
ATOM 5813 O O . GLN B 1 371 ? -13.594 -7.238 -41.812 1 42.97 371 GLN B O 1
ATOM 5818 N N . THR B 1 372 ? -11.969 -8.469 -41.406 1 37.91 372 THR B N 1
ATOM 5819 C CA . THR B 1 372 ? -11.953 -8.562 -42.875 1 37.91 372 THR B CA 1
ATOM 5820 C C . THR B 1 372 ? -13.047 -9.508 -43.375 1 37.91 372 THR B C 1
ATOM 5822 O O . THR B 1 372 ? -13.055 -9.906 -44.531 1 37.91 372 THR B O 1
ATOM 5825 N N . ALA B 1 373 ? -13.852 -10.359 -42.969 1 33.06 373 ALA B N 1
ATOM 5826 C CA . ALA B 1 373 ? -14.711 -11.203 -43.812 1 33.06 373 ALA B CA 1
ATOM 5827 C C . ALA B 1 373 ? -15.688 -10.367 -44.625 1 33.06 373 ALA B C 1
ATOM 5829 O O . ALA B 1 373 ? -15.984 -10.688 -45.781 1 33.06 373 ALA B O 1
ATOM 5830 N N . HIS B 1 374 ? -16.906 -9.883 -44.031 1 23.34 374 HIS B N 1
ATOM 5831 C CA . HIS B 1 374 ? -18.078 -9.648 -44.875 1 23.34 374 HIS B CA 1
ATOM 5832 C C . HIS B 1 374 ? -18.031 -8.273 -45.531 1 23.34 374 HIS B C 1
ATOM 5834 O O . HIS B 1 374 ? -18.172 -7.25 -44.844 1 23.34 374 HIS B O 1
ATOM 5840 N N . LYS B 1 375 ? -17.047 -7.965 -46.469 1 20.62 375 LYS B N 1
ATOM 5841 C CA . LYS B 1 375 ? -17.609 -7.301 -47.656 1 20.62 375 LYS B CA 1
ATOM 5842 C C . LYS B 1 375 ? -18.219 -8.312 -48.594 1 20.62 375 LYS B C 1
ATOM 5844 O O . LYS B 1 375 ? -17.641 -9.375 -48.844 1 20.62 375 LYS B O 1
#